Protein AF-F2NYH1-F1 (afdb_monomer_lite)

pLDDT: mean 78.0, std 21.47, range [21.23, 98.44]

Sequence (617 aa):
MSSENKTLTPIWIVYADGARLPWKYEGALKKIRVSDRLSSIGTASLVFGMSVPDFDNDDVFSEGSEVSVHLGYKDDVEEVFSGEVTGFVPRFGEYGAPQMEVQIETKLHRLDKGIRAKAFESKTTAQIIKEIITNHNLKAEVEEFGPKHNYTEQRNITDYDYITQLACKYGKTVWCQGSTVHVKTEITPSDDDVILERGKSIISARTRTSIAKQLSAAACTGWSIMDCRGFAATATMKDIPLRIGGEYSWEDNSKGYDPKKIEQITTEEIIDEEDAAAVAKAYIQNRSFKFQSCDIKTQGNYHIKPGNRLTVKYLGRHSDGEYLVYSVEHDFSVQDGYFTTCHLKRNFCGVSNNRSISAIDRERIDRQSANAQGENAASTSASGIHEETHNNSENTSIEKNSQTSSEENSQADNNNPIVADNNEEILYDFGKVNEMYRNWNQQDAAWKALLLSNDENDTMSLHGCKIVAAAKLVCSVSNNSEFSPKRFVDKNDRIIDKNGNLSQTEIMTAIKKANPNIVVKADYFEKQLNESTLKRLKKDSEYEHYILGRANVGGGLGQHWVVIEDYKVLPNGTIEYKIVPSSKNDSGRVFTSDPKFATDKKKACINKIEVYSIKRN

Radius of gyration: 31.2 Å; chains: 1; bounding box: 91×82×94 Å

Organism: Treponema succinifaciens (strain ATCC 33096 / DSM 2489 / 6091) (NCBI:txid869209)

Structure (mmCIF, N/CA/C/O backbone):
data_AF-F2NYH1-F1
#
_entry.id   AF-F2NYH1-F1
#
loop_
_atom_site.group_PDB
_atom_site.id
_atom_site.type_symbol
_atom_site.label_atom_id
_atom_site.label_alt_id
_atom_site.label_comp_id
_atom_site.label_asym_id
_atom_site.label_entity_id
_atom_site.label_seq_id
_atom_site.pdbx_PDB_ins_code
_atom_site.Cartn_x
_atom_site.Cartn_y
_atom_site.Cartn_z
_atom_site.occupancy
_atom_site.B_iso_or_equiv
_atom_site.auth_seq_id
_atom_site.auth_comp_id
_atom_site.auth_asym_id
_atom_site.auth_atom_id
_atom_site.pdbx_PDB_model_num
ATOM 1 N N . MET A 1 1 ? 1.063 12.122 17.260 1.00 44.44 1 MET A N 1
ATOM 2 C CA . MET A 1 1 ? -0.008 11.827 18.242 1.00 44.44 1 MET A CA 1
ATOM 3 C C . MET A 1 1 ? 0.228 12.641 19.512 1.00 44.44 1 MET A C 1
ATOM 5 O O . MET A 1 1 ? 1.342 12.604 20.032 1.00 44.44 1 MET A O 1
ATOM 9 N N . SER A 1 2 ? -0.767 13.410 19.969 1.00 33.31 2 SER A N 1
ATOM 10 C CA . SER A 1 2 ? -0.706 14.158 21.235 1.00 33.31 2 SER A CA 1
ATOM 11 C C . SER A 1 2 ? -0.732 13.194 22.431 1.00 33.31 2 SER A C 1
ATOM 13 O O . SER A 1 2 ? -1.141 12.039 22.313 1.00 33.31 2 SER A O 1
ATOM 15 N N . SER A 1 3 ? -0.294 13.657 23.602 1.00 38.91 3 SER A N 1
ATOM 16 C CA . SER A 1 3 ? -0.308 12.893 24.859 1.00 38.91 3 SER A CA 1
ATOM 17 C C . SER A 1 3 ? -1.704 12.443 25.318 1.00 38.91 3 SER A C 1
ATOM 19 O O . SER A 1 3 ? -1.794 11.659 26.259 1.00 38.91 3 SER A O 1
ATOM 21 N N . GLU A 1 4 ? -2.776 12.905 24.668 1.00 41.88 4 GLU A N 1
ATOM 22 C CA . GLU A 1 4 ? -4.170 12.598 25.012 1.00 41.88 4 GLU A CA 1
ATOM 23 C C . GLU A 1 4 ? -4.614 11.186 24.605 1.00 41.88 4 GLU A C 1
ATOM 25 O O . GLU A 1 4 ? -5.552 10.658 25.194 1.00 41.88 4 GLU A O 1
ATOM 30 N N . ASN A 1 5 ? -3.933 10.527 23.659 1.00 44.81 5 ASN A N 1
ATOM 31 C CA . ASN A 1 5 ? -4.336 9.187 23.205 1.00 44.81 5 ASN A CA 1
ATOM 32 C C . ASN A 1 5 ? -3.889 8.056 24.141 1.00 44.81 5 ASN A C 1
ATOM 34 O O . ASN A 1 5 ? -4.280 6.907 23.944 1.00 44.81 5 ASN A O 1
ATOM 38 N N . LYS A 1 6 ? -3.097 8.347 25.181 1.00 43.19 6 LYS A N 1
ATOM 39 C CA . LYS A 1 6 ? -2.596 7.324 26.117 1.00 43.19 6 LYS A CA 1
ATOM 40 C C . LYS A 1 6 ? -3.697 6.657 26.957 1.00 43.19 6 LYS A C 1
ATOM 42 O O . LYS A 1 6 ? -3.428 5.631 27.569 1.00 43.19 6 LYS A O 1
ATOM 47 N N . THR A 1 7 ? -4.912 7.207 26.978 1.00 52.78 7 THR A N 1
ATOM 48 C CA . THR A 1 7 ? -6.045 6.716 27.786 1.00 52.78 7 THR A CA 1
ATOM 49 C C . THR A 1 7 ? -7.319 6.451 26.979 1.00 52.78 7 THR A C 1
ATOM 51 O O . THR A 1 7 ? -8.371 6.213 27.569 1.00 52.78 7 THR A O 1
ATOM 54 N N . LEU A 1 8 ? -7.263 6.499 25.644 1.00 65.88 8 LEU A N 1
ATOM 55 C CA . LEU A 1 8 ? -8.450 6.309 24.812 1.00 65.88 8 LEU A CA 1
ATOM 56 C C . LEU A 1 8 ? -8.669 4.842 24.472 1.00 65.88 8 LEU A C 1
ATOM 58 O O . LEU A 1 8 ? -7.767 4.164 23.979 1.00 65.88 8 LEU A O 1
ATOM 62 N N . THR A 1 9 ? -9.901 4.385 24.684 1.00 80.56 9 THR A N 1
ATOM 63 C CA . THR A 1 9 ? -10.355 3.078 24.219 1.00 80.56 9 THR A CA 1
ATOM 64 C C . THR A 1 9 ? -10.347 3.075 22.687 1.00 80.56 9 THR A C 1
ATOM 66 O O . THR A 1 9 ? -11.007 3.933 22.090 1.00 80.56 9 THR A O 1
ATOM 69 N N . PRO A 1 10 ? -9.595 2.171 22.036 1.00 88.75 10 PRO A N 1
ATOM 70 C CA . PRO A 1 10 ? -9.659 2.018 20.589 1.00 88.75 10 PRO A CA 1
ATOM 71 C C . PRO A 1 10 ? -11.070 1.608 20.164 1.00 88.75 10 PRO A C 1
ATOM 73 O O . PRO A 1 10 ? -11.735 0.822 20.840 1.00 88.75 10 PRO A O 1
ATOM 76 N N . ILE A 1 11 ? -11.507 2.151 19.036 1.00 90.50 11 ILE A N 1
ATOM 77 C CA . ILE A 1 11 ? -12.778 1.827 18.397 1.00 90.50 11 ILE A CA 1
ATOM 78 C C . ILE A 1 11 ? -12.471 1.085 17.108 1.00 90.50 11 ILE A C 1
ATOM 80 O O . ILE A 1 11 ? -11.491 1.367 16.418 1.00 90.50 11 ILE A O 1
ATOM 84 N N . TRP A 1 12 ? -13.315 0.116 16.804 1.00 93.56 12 TRP A N 1
ATOM 85 C CA . TRP A 1 12 ? -13.252 -0.649 15.578 1.00 93.56 12 TRP A CA 1
ATOM 86 C C . TRP A 1 12 ? -14.657 -0.775 15.006 1.00 93.56 12 TRP A C 1
ATOM 88 O O . TRP A 1 12 ? -15.645 -0.798 15.743 1.00 93.56 12 TRP A O 1
ATOM 98 N N . ILE A 1 13 ? -14.738 -0.825 13.684 1.00 94.38 13 ILE A N 1
ATOM 99 C CA . ILE A 1 13 ? -15.974 -1.067 12.947 1.00 94.38 13 ILE A CA 1
ATOM 100 C C . ILE A 1 13 ? -15.627 -2.041 11.831 1.00 94.38 13 ILE A C 1
ATOM 102 O O . ILE A 1 13 ? -14.638 -1.860 11.124 1.00 94.38 13 ILE A O 1
ATOM 106 N N . VAL A 1 14 ? -16.431 -3.086 11.682 1.00 95.62 14 VAL A N 1
ATOM 107 C CA . VAL A 1 14 ? -16.292 -4.035 10.580 1.00 95.62 14 VAL A CA 1
ATOM 108 C C . VAL A 1 14 ? -17.571 -3.996 9.762 1.00 95.62 14 VAL A C 1
ATOM 110 O O . VAL A 1 14 ? -18.674 -4.031 10.318 1.00 95.62 14 VAL A O 1
ATOM 113 N N . TYR A 1 15 ? -17.409 -3.921 8.446 1.00 95.50 15 TYR A N 1
ATOM 114 C CA . TYR A 1 15 ? -18.495 -4.084 7.491 1.00 95.50 15 TYR A CA 1
ATOM 115 C C . TYR A 1 15 ? -18.283 -5.378 6.715 1.00 95.50 15 TYR A C 1
ATOM 117 O O . TYR A 1 15 ? -17.172 -5.614 6.246 1.00 95.50 15 TYR A O 1
ATOM 125 N N . ALA A 1 16 ? -19.339 -6.170 6.564 1.00 94.56 16 ALA A N 1
ATOM 126 C CA . ALA A 1 16 ? -19.416 -7.325 5.678 1.00 94.56 16 ALA A CA 1
ATOM 127 C C . ALA A 1 16 ? -20.485 -7.040 4.613 1.00 94.56 16 ALA A C 1
ATOM 129 O O . ALA A 1 16 ? -21.595 -6.622 4.942 1.00 94.56 16 ALA A O 1
ATOM 130 N N . ASP A 1 17 ? -20.121 -7.159 3.338 1.00 91.25 17 ASP A N 1
ATOM 131 C CA . ASP A 1 17 ? -20.957 -6.855 2.171 1.00 91.25 17 ASP A CA 1
ATOM 132 C C . ASP A 1 17 ? -21.624 -5.464 2.247 1.00 91.25 17 ASP A C 1
ATOM 134 O O . ASP A 1 17 ? -22.769 -5.245 1.854 1.00 91.25 17 ASP A O 1
ATOM 138 N N . GLY A 1 18 ? -20.880 -4.493 2.792 1.00 89.19 18 GLY A N 1
ATOM 139 C CA . GLY A 1 18 ? -21.318 -3.107 2.988 1.00 89.19 18 GLY A CA 1
ATOM 140 C C . GLY A 1 18 ? -22.229 -2.877 4.201 1.00 89.19 18 GLY A C 1
ATOM 141 O O . GLY A 1 18 ? -22.499 -1.725 4.543 1.00 89.19 18 GLY A O 1
ATOM 142 N N . ALA A 1 19 ? -22.666 -3.932 4.891 1.00 89.81 19 ALA A N 1
ATOM 143 C CA . ALA A 1 19 ? -23.446 -3.845 6.119 1.00 89.81 19 ALA A CA 1
ATOM 144 C C . ALA A 1 19 ? -22.538 -3.925 7.351 1.00 89.81 19 ALA A C 1
ATOM 146 O O . ALA A 1 19 ? -21.621 -4.739 7.425 1.00 89.81 19 ALA A O 1
ATOM 147 N N . ARG A 1 20 ? -22.791 -3.075 8.349 1.00 92.81 20 ARG A N 1
ATOM 148 C CA . ARG A 1 20 ? -22.074 -3.137 9.629 1.00 92.81 20 ARG A CA 1
ATOM 149 C C . ARG A 1 20 ? -22.407 -4.446 10.348 1.00 92.81 20 ARG A C 1
ATOM 151 O O . ARG A 1 20 ? -23.565 -4.866 10.327 1.00 92.81 20 ARG A O 1
ATOM 158 N N . LEU A 1 21 ? -21.420 -5.051 11.013 1.00 90.88 21 LEU A N 1
ATOM 159 C CA . LEU A 1 21 ? -21.649 -6.281 11.770 1.00 90.88 21 LEU A CA 1
ATOM 160 C C . LEU A 1 21 ? -22.799 -6.127 12.783 1.00 90.88 21 LEU A C 1
ATOM 162 O O . LEU A 1 21 ? -22.863 -5.120 13.494 1.00 90.88 21 LEU A O 1
ATOM 166 N N . PRO A 1 22 ? -23.692 -7.127 12.898 1.00 89.75 22 PRO A N 1
ATOM 167 C CA . PRO A 1 22 ? -24.725 -7.119 13.922 1.00 89.75 22 PRO A CA 1
ATOM 168 C C . PRO A 1 22 ? -24.128 -7.137 15.332 1.00 89.75 22 PRO A C 1
ATOM 170 O O . PRO A 1 22 ? -23.085 -7.747 15.575 1.00 89.75 22 PRO A O 1
ATOM 173 N N . TRP A 1 23 ? -24.852 -6.555 16.292 1.00 89.62 23 TRP A N 1
ATOM 174 C CA . TRP A 1 23 ? -24.419 -6.414 17.691 1.00 89.62 23 TRP A CA 1
ATOM 175 C C . TRP A 1 23 ? -23.948 -7.730 18.342 1.00 89.62 23 TRP A C 1
ATOM 177 O O . TRP A 1 23 ? -23.058 -7.711 19.190 1.00 89.62 23 TRP A O 1
ATOM 187 N N . LYS A 1 24 ? -24.520 -8.876 17.937 1.00 90.31 24 LYS A N 1
ATOM 188 C CA . LYS A 1 24 ? -24.133 -10.223 18.394 1.00 90.31 24 LYS A CA 1
ATOM 189 C C . LYS A 1 24 ? -22.678 -10.543 18.031 1.00 90.31 24 LYS A C 1
ATOM 191 O O . LYS A 1 24 ? -21.912 -10.964 18.895 1.00 90.31 24 LYS A O 1
ATOM 196 N N . TYR A 1 25 ? -22.292 -10.302 16.779 1.00 92.00 25 TYR A N 1
ATOM 197 C CA . TYR A 1 25 ? -20.923 -10.495 16.298 1.00 92.00 25 TYR A CA 1
ATOM 198 C C . TYR A 1 25 ? -20.001 -9.416 16.853 1.00 92.00 25 TYR A C 1
ATOM 200 O O . TYR A 1 25 ? -18.871 -9.716 17.235 1.00 92.00 25 TYR A O 1
ATOM 208 N N . GLU A 1 26 ? -20.495 -8.179 16.979 1.00 90.19 26 GLU A N 1
ATOM 209 C CA . GLU A 1 26 ? -19.692 -7.107 17.554 1.00 90.19 26 GLU A CA 1
ATOM 210 C C . GLU A 1 26 ? -19.305 -7.399 19.016 1.00 90.19 26 GLU A C 1
ATOM 212 O O . GLU A 1 26 ? -18.137 -7.318 19.391 1.00 90.19 26 GLU A O 1
ATOM 217 N N . GLY A 1 27 ? -20.266 -7.813 19.846 1.00 89.94 27 GLY A N 1
ATOM 218 C CA . GLY A 1 27 ? -20.009 -8.179 21.242 1.00 89.94 27 GLY A CA 1
ATOM 219 C C . GLY A 1 27 ? -19.136 -9.430 21.399 1.00 89.94 27 GLY A C 1
ATOM 220 O O . GLY A 1 27 ? -18.482 -9.616 22.431 1.00 89.94 27 GLY A O 1
ATOM 221 N N . ALA A 1 28 ? -19.102 -10.287 20.379 1.00 93.44 28 ALA A N 1
ATOM 222 C CA . ALA A 1 28 ? -18.300 -11.498 20.371 1.00 93.44 28 ALA A CA 1
ATOM 223 C C . ALA A 1 28 ? -16.867 -11.299 19.862 1.00 93.44 28 ALA A C 1
ATOM 225 O O . ALA A 1 28 ? -16.009 -12.132 20.174 1.00 93.44 28 ALA A O 1
ATOM 226 N N . LEU A 1 29 ? -16.583 -10.237 19.102 1.00 95.06 29 LEU A N 1
ATOM 227 C CA . LEU A 1 29 ? -15.263 -10.004 18.524 1.00 95.06 29 LEU A CA 1
ATOM 228 C C . LEU A 1 29 ? -14.212 -9.833 19.632 1.00 95.06 29 LEU A C 1
ATOM 230 O O . LEU A 1 29 ? -14.324 -8.992 20.522 1.00 95.06 29 LEU A O 1
ATOM 234 N N . LYS A 1 30 ? -13.175 -10.669 19.591 1.00 95.12 30 LYS A N 1
ATOM 235 C CA . LYS A 1 30 ? -12.069 -10.676 20.559 1.00 95.12 30 LYS A CA 1
ATOM 236 C C . LYS A 1 30 ? -10.805 -10.064 19.995 1.00 95.12 30 LYS A C 1
ATOM 238 O O . LYS A 1 30 ? -10.044 -9.454 20.749 1.00 95.12 30 LYS A O 1
ATOM 243 N N . LYS A 1 31 ? -10.562 -10.273 18.701 1.00 96.56 31 LYS A N 1
ATOM 244 C CA . LYS A 1 31 ? -9.303 -9.896 18.076 1.00 96.56 31 LYS A CA 1
ATOM 245 C C . LYS A 1 31 ? -9.470 -9.526 16.610 1.00 96.56 31 LYS A C 1
ATOM 247 O O . LYS A 1 31 ? -10.188 -10.206 15.885 1.00 96.56 31 LYS A O 1
ATOM 252 N N . ILE A 1 32 ? -8.744 -8.497 16.195 1.00 98.31 32 ILE A N 1
ATOM 253 C CA . ILE A 1 32 ? -8.524 -8.119 14.802 1.00 98.31 32 ILE A CA 1
ATOM 254 C C . ILE A 1 32 ? -7.018 -8.165 14.564 1.00 98.31 32 ILE A C 1
ATOM 256 O O . ILE A 1 32 ? -6.243 -7.569 15.316 1.00 98.31 32 ILE A O 1
ATOM 260 N N . ARG A 1 33 ? -6.600 -8.859 13.513 1.00 98.25 33 ARG A N 1
ATOM 261 C CA . ARG A 1 33 ? -5.241 -8.780 12.982 1.00 98.25 33 ARG A CA 1
ATOM 262 C C . ARG A 1 33 ? -5.310 -8.373 11.532 1.00 98.25 33 ARG A C 1
ATOM 264 O O . ARG A 1 33 ? -6.063 -8.965 10.778 1.00 98.25 33 ARG A O 1
ATOM 271 N N . VAL A 1 34 ? -4.508 -7.400 11.148 1.00 98.25 34 VAL A N 1
ATOM 272 C CA . VAL A 1 34 ? -4.276 -7.023 9.756 1.00 98.25 34 VAL A CA 1
ATOM 273 C C . VAL A 1 34 ? -2.779 -7.101 9.532 1.00 98.25 34 VAL A C 1
ATOM 275 O O . VAL A 1 34 ? -2.025 -6.578 10.347 1.00 98.25 34 VAL A O 1
ATOM 278 N N . SER A 1 35 ? -2.353 -7.731 8.446 1.00 97.69 35 SER A N 1
ATOM 279 C CA . SER A 1 35 ? -0.980 -7.718 7.955 1.00 97.69 35 SER A CA 1
ATOM 280 C C . SER A 1 35 ? -1.016 -7.351 6.481 1.00 97.69 35 SER A C 1
ATOM 282 O O . SER A 1 35 ? -1.489 -8.123 5.646 1.00 97.69 35 SER A O 1
ATOM 284 N N . ASP A 1 36 ? -0.542 -6.150 6.170 1.00 95.00 36 ASP A N 1
ATOM 285 C CA . ASP A 1 36 ? -0.507 -5.639 4.808 1.00 95.00 36 ASP A CA 1
ATOM 286 C C . ASP A 1 36 ? 0.921 -5.257 4.412 1.00 95.00 36 ASP A C 1
ATOM 288 O O . ASP A 1 36 ? 1.745 -4.816 5.228 1.00 95.00 36 ASP A O 1
ATOM 292 N N . ARG A 1 37 ? 1.256 -5.491 3.146 1.00 93.88 37 ARG A N 1
ATOM 293 C CA . ARG A 1 37 ? 2.618 -5.381 2.634 1.00 93.88 37 ARG A CA 1
ATOM 294 C C . ARG A 1 37 ? 2.623 -5.112 1.138 1.00 93.88 37 ARG A C 1
ATOM 296 O O . ARG A 1 37 ? 1.921 -5.743 0.360 1.00 93.88 37 ARG A O 1
ATOM 303 N N . LEU A 1 38 ? 3.535 -4.234 0.734 1.00 91.56 38 LEU A N 1
ATOM 304 C CA . LEU A 1 38 ? 3.800 -3.947 -0.671 1.00 91.56 38 LEU A CA 1
ATOM 305 C C . LEU A 1 38 ? 4.294 -5.186 -1.423 1.00 91.56 38 LEU A C 1
ATOM 307 O O . LEU A 1 38 ? 5.214 -5.866 -0.959 1.00 91.56 38 LEU A O 1
ATOM 311 N N . SER A 1 39 ? 3.725 -5.427 -2.606 1.00 92.12 39 SER A N 1
ATOM 312 C CA . SER A 1 39 ? 3.974 -6.611 -3.438 1.00 92.12 39 SER A CA 1
ATOM 313 C C . SER A 1 39 ? 3.738 -7.928 -2.686 1.00 92.12 39 SER A C 1
ATOM 315 O O . SER A 1 39 ? 4.517 -8.872 -2.815 1.00 92.12 39 SER A O 1
ATOM 317 N N . SER A 1 40 ? 2.694 -7.957 -1.856 1.00 93.94 40 SER A N 1
ATOM 318 C CA . SER A 1 40 ? 2.185 -9.134 -1.154 1.00 93.94 40 SER A CA 1
ATOM 319 C C . SER A 1 40 ? 0.662 -9.138 -1.215 1.00 93.94 40 SER A C 1
ATOM 321 O O . SER A 1 40 ? 0.034 -8.081 -1.294 1.00 93.94 40 SER A O 1
ATOM 323 N N . ILE A 1 41 ? 0.060 -10.317 -1.103 1.00 96.50 41 ILE A N 1
ATOM 324 C CA . ILE A 1 41 ? -1.353 -10.428 -0.741 1.00 96.50 41 ILE A CA 1
ATOM 325 C C . ILE A 1 41 ? -1.463 -10.010 0.728 1.00 96.50 41 ILE A C 1
ATOM 327 O O . ILE A 1 41 ? -0.738 -10.530 1.580 1.00 96.50 41 ILE A O 1
ATOM 331 N N . GLY A 1 42 ? -2.302 -9.012 1.001 1.00 96.62 42 GLY A N 1
ATOM 332 C CA . GLY A 1 42 ? -2.578 -8.557 2.359 1.00 96.62 42 GLY A CA 1
ATOM 333 C C . GLY A 1 42 ? -3.581 -9.496 3.016 1.00 96.62 42 GLY A C 1
ATOM 334 O O . GLY A 1 42 ? -4.480 -10.008 2.349 1.00 96.62 42 GLY A O 1
ATOM 335 N N . THR A 1 43 ? -3.440 -9.710 4.317 1.00 98.00 43 THR A N 1
ATOM 336 C CA . THR A 1 43 ? -4.280 -10.632 5.086 1.00 98.00 43 THR A CA 1
ATOM 337 C C . THR A 1 43 ? -4.888 -9.920 6.283 1.00 98.00 43 THR A C 1
ATOM 339 O O . THR A 1 43 ? -4.271 -9.043 6.891 1.00 98.00 43 THR A O 1
ATOM 342 N N . ALA A 1 44 ? -6.094 -10.317 6.655 1.00 98.31 44 ALA A N 1
ATOM 343 C CA . ALA A 1 44 ? -6.701 -9.952 7.915 1.00 98.31 44 ALA A CA 1
ATOM 344 C C . ALA A 1 44 ? -7.382 -11.165 8.546 1.00 98.31 44 ALA A C 1
ATOM 346 O O . ALA A 1 44 ? -7.827 -12.083 7.858 1.00 98.31 44 ALA A O 1
ATOM 347 N N . SER A 1 45 ? -7.464 -11.169 9.872 1.00 98.12 45 SER A N 1
ATOM 348 C CA . SER A 1 45 ? -8.255 -12.144 10.597 1.00 98.12 45 SER A CA 1
ATOM 349 C C . SER A 1 45 ? -9.076 -11.518 11.712 1.00 98.12 45 SER A C 1
ATOM 351 O O . SER A 1 45 ? -8.619 -10.636 12.449 1.00 98.12 45 SER A O 1
ATOM 353 N N . LEU A 1 46 ? -10.322 -11.977 11.808 1.00 98.00 46 LEU A N 1
ATOM 354 C CA . LEU A 1 46 ? -11.291 -11.575 12.820 1.00 98.00 46 LEU A CA 1
ATOM 355 C C . LEU A 1 46 ? -11.582 -12.787 13.696 1.00 98.00 46 LEU A C 1
ATOM 357 O O . LEU A 1 46 ? -12.080 -13.794 13.201 1.00 98.00 46 LEU A O 1
ATOM 361 N N . VAL A 1 47 ? -11.267 -12.709 14.987 1.00 96.56 47 VAL A N 1
ATOM 362 C CA . VAL A 1 47 ? -11.497 -13.808 15.934 1.00 96.56 47 VAL A CA 1
ATOM 363 C C . VAL A 1 47 ? -12.680 -13.471 16.827 1.00 96.56 47 VAL A C 1
ATOM 365 O O . VAL A 1 47 ? -12.631 -12.504 17.591 1.00 96.56 47 VAL A O 1
ATOM 368 N N . PHE A 1 48 ? -13.711 -14.304 16.778 1.00 95.38 48 PHE A N 1
ATOM 369 C CA . PHE A 1 48 ? -14.939 -14.204 17.554 1.00 95.38 48 PHE A CA 1
ATOM 370 C C . PHE A 1 48 ? -14.959 -15.264 18.654 1.00 95.38 48 PHE A C 1
ATOM 372 O O . PHE A 1 48 ? -14.631 -16.426 18.427 1.00 95.38 48 PHE A O 1
ATOM 379 N N . GLY A 1 49 ? -15.372 -14.878 19.859 1.00 94.00 49 GLY A N 1
ATOM 380 C CA . GLY A 1 49 ? -15.617 -15.794 20.974 1.00 94.00 49 GLY A CA 1
ATOM 381 C C . GLY A 1 49 ? -16.973 -16.482 20.851 1.00 94.00 49 GLY A C 1
ATOM 382 O O . GLY A 1 49 ? -17.820 -16.292 21.720 1.00 94.00 49 GLY A O 1
ATOM 383 N N . MET A 1 50 ? -17.190 -17.204 19.753 1.00 90.88 50 MET A N 1
ATOM 384 C CA . MET A 1 50 ? -18.428 -17.915 19.432 1.00 90.88 50 MET A CA 1
ATOM 385 C C . MET A 1 50 ? -18.118 -19.363 19.072 1.00 90.88 50 MET A C 1
ATOM 387 O O . MET A 1 50 ? -17.058 -19.663 18.520 1.00 90.88 50 MET A O 1
ATOM 391 N N . SER A 1 51 ? -19.066 -20.253 19.361 1.00 84.94 51 SER A N 1
ATOM 392 C CA . SER A 1 51 ? -19.039 -21.608 18.821 1.00 84.94 51 SER A CA 1
ATOM 393 C C . SER A 1 51 ? -19.384 -21.598 17.325 1.00 84.94 51 SER A C 1
ATOM 395 O O . SER A 1 51 ? -20.047 -20.674 16.855 1.00 84.94 51 SER A O 1
ATOM 397 N N . VAL A 1 52 ? -18.952 -22.622 16.580 1.00 82.56 52 VAL A N 1
ATOM 398 C CA . VAL A 1 52 ? -19.278 -22.757 15.145 1.00 82.56 52 VAL A CA 1
ATOM 399 C C . VAL A 1 52 ? -20.797 -22.743 14.907 1.00 82.56 52 VAL A C 1
ATOM 401 O O . VAL A 1 52 ? -21.246 -21.912 14.124 1.00 82.56 52 VAL A O 1
ATOM 404 N N . PRO A 1 53 ? -21.619 -23.526 15.644 1.00 84.62 53 PRO A N 1
ATOM 405 C CA . PRO A 1 53 ? -23.071 -23.475 15.466 1.00 84.62 53 PRO A CA 1
ATOM 406 C C . PRO A 1 53 ? -23.680 -22.095 15.729 1.00 84.62 53 PRO A C 1
ATOM 408 O O . PRO A 1 53 ? -24.622 -21.709 15.053 1.00 84.62 53 PRO A O 1
ATOM 411 N N . ASP A 1 54 ? -23.162 -21.334 16.699 1.00 85.81 54 ASP A N 1
ATOM 412 C CA . ASP A 1 54 ? -23.687 -19.994 16.989 1.00 85.81 54 ASP A CA 1
ATOM 413 C C . ASP A 1 54 ? -23.295 -18.964 15.924 1.00 85.81 54 ASP A C 1
ATOM 415 O O . ASP A 1 54 ? -24.011 -17.971 15.740 1.00 85.81 54 ASP A O 1
ATOM 419 N N . PHE A 1 55 ? -22.143 -19.178 15.282 1.00 87.19 55 PHE A N 1
ATOM 420 C CA . PHE A 1 55 ? -21.573 -18.310 14.258 1.00 87.19 55 PHE A CA 1
ATOM 421 C C . PHE A 1 55 ? -22.268 -18.479 12.903 1.00 87.19 55 PHE A C 1
ATOM 423 O O . PHE A 1 55 ? -22.553 -17.473 12.257 1.00 87.19 55 PHE A O 1
ATOM 430 N N . ASP A 1 56 ? -22.606 -19.712 12.524 1.00 81.75 56 ASP A N 1
ATOM 431 C CA . ASP A 1 56 ? -23.154 -20.051 11.200 1.00 81.75 56 ASP A CA 1
ATOM 432 C C . ASP A 1 56 ? -24.665 -19.767 11.052 1.00 81.75 56 ASP A C 1
ATOM 434 O O . ASP A 1 56 ? -25.238 -19.984 9.992 1.00 81.75 56 ASP A O 1
ATOM 438 N N . ASN A 1 57 ? -25.344 -19.285 12.098 1.00 78.25 57 ASN A N 1
ATOM 439 C CA . ASN A 1 57 ? -26.811 -19.171 12.099 1.00 78.25 57 ASN A CA 1
ATOM 440 C C . ASN A 1 57 ? -27.391 -18.019 11.257 1.00 78.25 57 ASN A C 1
ATOM 442 O O . ASN A 1 57 ? -28.578 -18.066 10.937 1.00 78.25 57 ASN A O 1
ATOM 446 N N . ASP A 1 58 ? -26.608 -16.977 10.955 1.00 78.69 58 ASP A N 1
ATOM 447 C CA . ASP A 1 58 ? -27.142 -15.693 10.470 1.00 78.69 58 ASP A CA 1
ATOM 448 C C . ASP A 1 58 ? -26.551 -15.236 9.110 1.00 78.69 58 ASP A C 1
ATOM 450 O O . ASP A 1 58 ? -26.772 -14.092 8.717 1.00 78.69 58 ASP A O 1
ATOM 454 N N . ASP A 1 59 ? -25.781 -16.090 8.412 1.00 82.62 59 ASP A N 1
ATOM 455 C CA . ASP A 1 59 ? -25.148 -15.846 7.092 1.00 82.62 59 ASP A CA 1
ATOM 456 C C . ASP A 1 59 ? -24.381 -14.508 6.954 1.00 82.62 59 ASP A C 1
ATOM 458 O O . ASP A 1 59 ? -24.186 -13.986 5.857 1.00 82.62 59 ASP A O 1
ATOM 462 N N . VAL A 1 60 ? -23.907 -13.932 8.067 1.00 89.31 60 VAL A N 1
ATOM 463 C CA . VAL A 1 60 ? -23.204 -12.629 8.085 1.00 89.31 60 VAL A CA 1
ATOM 464 C C . VAL A 1 60 ? -21.899 -12.661 7.292 1.00 89.31 60 VAL A C 1
ATOM 466 O O . VAL A 1 60 ? -21.491 -11.651 6.722 1.00 89.31 60 VAL A O 1
ATOM 469 N N . PHE A 1 61 ? -21.236 -13.814 7.276 1.00 92.62 61 PHE A N 1
ATOM 470 C CA . PHE A 1 61 ? -20.049 -14.051 6.476 1.00 92.62 61 PHE A CA 1
ATOM 471 C C . PHE A 1 61 ? -20.286 -15.265 5.596 1.00 92.62 61 PHE A C 1
ATOM 473 O O . PHE A 1 61 ? -20.638 -16.333 6.087 1.00 92.62 61 PHE A O 1
ATOM 480 N N . SER A 1 62 ? -20.014 -15.110 4.309 1.00 93.38 62 SER A N 1
ATOM 481 C CA . SER A 1 62 ? -19.880 -16.206 3.358 1.00 93.38 62 SER A CA 1
ATOM 482 C C . SER A 1 62 ? -18.487 -16.170 2.740 1.00 93.38 62 SER A C 1
ATOM 484 O O . SER A 1 62 ? -17.824 -15.132 2.726 1.00 93.38 62 SER A O 1
ATOM 486 N N . GLU A 1 63 ? -18.021 -17.296 2.208 1.00 93.56 63 GLU A N 1
ATOM 487 C CA . GLU A 1 63 ? -16.803 -17.314 1.393 1.00 93.56 63 GLU A CA 1
ATOM 488 C C . GLU A 1 63 ? -16.973 -16.353 0.208 1.00 93.56 63 GLU A C 1
ATOM 490 O O . GLU A 1 63 ? -17.946 -16.426 -0.543 1.00 93.56 63 GLU A O 1
ATOM 495 N N . GLY A 1 64 ? -16.035 -15.420 0.054 1.00 94.12 64 GLY A N 1
ATOM 496 C CA . GLY A 1 64 ? -16.111 -14.348 -0.936 1.00 94.12 64 GLY A CA 1
ATOM 497 C C . GLY A 1 64 ? -16.850 -13.080 -0.492 1.00 94.12 64 GLY A C 1
ATOM 498 O O . GLY A 1 64 ? -16.823 -12.118 -1.259 1.00 94.12 64 GLY A O 1
ATOM 499 N N . SER A 1 65 ? -17.448 -13.028 0.708 1.00 95.44 65 SER A N 1
ATOM 500 C CA . SER A 1 65 ? -18.015 -11.784 1.262 1.00 95.44 65 SER A CA 1
ATOM 501 C C . SER A 1 65 ? -16.958 -10.683 1.323 1.00 95.44 65 SER A C 1
ATOM 503 O O . SER A 1 65 ? -15.822 -10.926 1.742 1.00 95.44 65 SER A O 1
ATOM 505 N N . GLU A 1 66 ? -17.326 -9.462 0.937 1.00 96.38 66 GLU A N 1
ATOM 506 C CA . GLU A 1 66 ? -16.440 -8.299 0.964 1.00 96.38 66 GLU A CA 1
ATOM 507 C C . GLU A 1 66 ? -16.397 -7.705 2.371 1.00 96.38 66 GLU A C 1
ATOM 509 O O . GLU A 1 66 ? -17.413 -7.275 2.912 1.00 96.38 66 GLU A O 1
ATOM 514 N N . VAL A 1 67 ? -15.211 -7.656 2.973 1.00 97.25 67 VAL A N 1
ATOM 515 C CA . VAL A 1 67 ? -15.025 -7.171 4.341 1.00 97.25 67 VAL A CA 1
ATOM 516 C C . VAL A 1 67 ? -14.134 -5.939 4.346 1.00 97.25 67 VAL A C 1
ATOM 518 O O . VAL A 1 67 ? -13.036 -5.959 3.787 1.00 97.25 67 VAL A O 1
ATOM 521 N N . SER A 1 68 ? -14.576 -4.881 5.029 1.00 96.94 68 SER A N 1
ATOM 522 C CA . SER A 1 68 ? -13.721 -3.744 5.387 1.00 96.94 68 SER A CA 1
ATOM 523 C C . SER A 1 68 ? -13.570 -3.639 6.899 1.00 96.94 68 SER A C 1
ATOM 525 O O . SER A 1 68 ? -14.537 -3.746 7.660 1.00 96.94 68 SER A O 1
ATOM 527 N N . VAL A 1 69 ? -12.330 -3.443 7.336 1.00 97.38 69 VAL A N 1
ATOM 528 C CA . VAL A 1 69 ? -11.946 -3.308 8.739 1.00 97.38 69 VAL A CA 1
ATOM 529 C C . VAL A 1 69 ? -11.513 -1.875 8.973 1.00 97.38 69 VAL A C 1
ATOM 531 O O . VAL A 1 69 ? -10.592 -1.372 8.325 1.00 97.38 69 VAL A O 1
ATOM 534 N N . HIS A 1 70 ? -12.168 -1.228 9.928 1.00 96.38 70 HIS A N 1
ATOM 535 C CA . HIS A 1 70 ? -11.907 0.148 10.305 1.00 96.38 70 HIS A CA 1
ATOM 536 C C . HIS A 1 70 ? -11.434 0.189 11.752 1.00 96.38 70 HIS A C 1
ATOM 538 O O . HIS A 1 70 ? -12.039 -0.442 12.621 1.00 96.38 70 HIS A O 1
ATOM 544 N N . LEU A 1 71 ? -10.350 0.916 12.013 1.00 95.31 71 LEU A N 1
ATOM 545 C CA . LEU A 1 71 ? -9.758 1.084 13.342 1.00 95.31 71 LEU A CA 1
ATOM 546 C C . LEU A 1 71 ? -9.578 2.571 13.636 1.00 95.31 71 LEU A C 1
ATOM 548 O O . LEU A 1 71 ? -9.382 3.373 12.726 1.00 95.31 71 LEU A O 1
ATOM 552 N N . GLY A 1 72 ? -9.635 2.940 14.912 1.00 91.56 72 GLY A N 1
ATOM 553 C CA . GLY A 1 72 ? -9.562 4.338 15.297 1.00 91.56 72 GLY A CA 1
ATOM 554 C C . GLY A 1 72 ? -9.666 4.612 16.785 1.00 91.56 72 GLY A C 1
ATOM 555 O O . GLY A 1 72 ? -9.589 3.711 17.623 1.00 91.56 72 GLY A O 1
ATOM 556 N N . TYR A 1 73 ? -9.855 5.887 17.111 1.00 88.19 73 TYR A N 1
ATOM 557 C CA . TYR A 1 73 ? -10.099 6.369 18.468 1.00 88.19 73 TYR A CA 1
ATOM 558 C C . TYR A 1 73 ? -11.170 7.462 18.456 1.00 88.19 73 TYR A C 1
ATOM 560 O O . TYR A 1 73 ? -11.126 8.375 17.635 1.00 88.19 73 TYR A O 1
ATOM 568 N N . LYS A 1 74 ? -12.082 7.433 19.438 1.00 83.75 74 LYS A N 1
ATOM 569 C CA . LYS A 1 74 ? -13.244 8.344 19.509 1.00 83.75 74 LYS A CA 1
ATOM 570 C C . LYS A 1 74 ? -14.030 8.352 18.182 1.00 83.75 74 LYS A C 1
ATOM 572 O O . LYS A 1 74 ? -14.408 7.301 17.685 1.00 83.75 74 LYS A O 1
ATOM 577 N N . ASP A 1 75 ? -14.252 9.530 17.612 1.00 77.56 75 ASP A N 1
ATOM 578 C CA . ASP A 1 75 ? -15.013 9.720 16.378 1.00 77.56 75 ASP A CA 1
ATOM 579 C C . ASP A 1 75 ? -14.130 9.630 15.118 1.00 77.56 75 ASP A C 1
ATOM 581 O O . ASP A 1 75 ? -14.594 9.915 14.018 1.00 77.56 75 ASP A O 1
ATOM 585 N N . ASP A 1 76 ? -12.849 9.278 15.273 1.00 82.06 76 ASP A N 1
ATOM 586 C CA . ASP A 1 76 ? -11.850 9.246 14.207 1.00 82.06 76 ASP A CA 1
ATOM 587 C C . ASP A 1 76 ? -11.444 7.790 13.942 1.00 82.06 76 ASP A C 1
ATOM 589 O O . ASP A 1 76 ? -10.611 7.211 14.644 1.00 82.06 76 ASP A O 1
ATOM 593 N N . VAL A 1 77 ? -12.154 7.175 12.996 1.00 86.75 77 VAL A N 1
ATOM 594 C CA . VAL A 1 77 ? -12.079 5.757 12.632 1.00 86.75 77 VAL A CA 1
ATOM 595 C C . VAL A 1 77 ? -12.011 5.665 11.114 1.00 86.75 77 VAL A C 1
ATOM 597 O O . VAL A 1 77 ? -12.890 6.182 10.426 1.00 86.75 77 VAL A O 1
ATOM 600 N N . GLU A 1 78 ? -10.987 4.992 10.594 1.00 90.88 78 GLU A N 1
ATOM 601 C CA . GLU A 1 78 ? -10.765 4.859 9.153 1.00 90.88 78 GLU A CA 1
ATOM 602 C C . GLU A 1 78 ? -10.528 3.410 8.740 1.00 90.88 78 GLU A C 1
ATOM 604 O O . GLU A 1 78 ? -10.084 2.578 9.536 1.00 90.88 78 GLU A O 1
ATOM 609 N N . GLU A 1 79 ? -10.758 3.133 7.455 1.00 93.25 79 GLU A N 1
ATOM 610 C CA . GLU A 1 79 ? -10.439 1.849 6.843 1.00 93.25 79 GLU A CA 1
ATOM 611 C C . GLU A 1 79 ? -8.925 1.601 6.876 1.00 93.25 79 GLU A C 1
ATOM 613 O O . GLU A 1 79 ? -8.133 2.340 6.272 1.00 93.25 79 GLU A O 1
ATOM 618 N N . VAL A 1 80 ? -8.535 0.521 7.552 1.00 94.56 80 VAL A N 1
ATOM 619 C CA . VAL A 1 80 ? -7.156 0.015 7.582 1.00 94.56 80 VAL A CA 1
ATOM 620 C C . VAL A 1 80 ? -6.957 -1.185 6.661 1.00 94.56 80 VAL A C 1
ATOM 622 O O . VAL A 1 80 ? -5.817 -1.515 6.347 1.00 94.56 80 VAL A O 1
ATOM 625 N N . PHE A 1 81 ? -8.040 -1.851 6.253 1.00 96.19 81 PHE A N 1
ATOM 626 C CA . PHE A 1 81 ? -7.993 -3.029 5.397 1.00 96.19 81 PHE A CA 1
ATOM 627 C C . PHE A 1 81 ? -9.322 -3.253 4.674 1.00 96.19 81 PHE A C 1
ATOM 629 O O . PHE A 1 81 ? -10.386 -3.104 5.276 1.00 96.19 81 PHE A O 1
ATOM 636 N N . SER A 1 82 ? -9.252 -3.699 3.421 1.00 95.81 82 SER A N 1
ATOM 637 C CA . SER A 1 82 ? -10.394 -4.206 2.659 1.00 95.81 82 SER A CA 1
ATOM 638 C C . SER A 1 82 ? -10.008 -5.456 1.865 1.00 95.81 82 SER A C 1
ATOM 640 O O . SER A 1 82 ? -8.931 -5.536 1.269 1.00 95.81 82 SER A O 1
ATOM 642 N N . GLY A 1 83 ? -10.885 -6.457 1.870 1.00 97.00 83 GLY A N 1
ATOM 643 C CA . GLY A 1 83 ? -10.622 -7.756 1.261 1.00 97.00 83 GLY A CA 1
ATOM 644 C C . GLY A 1 83 ? -11.861 -8.636 1.165 1.00 97.00 83 GLY A C 1
ATOM 645 O O . GLY A 1 83 ? -12.984 -8.163 1.309 1.00 97.00 83 GLY A O 1
ATOM 646 N N . GLU A 1 84 ? -11.649 -9.918 0.901 1.00 97.62 84 GLU A N 1
ATOM 647 C CA . GLU A 1 84 ? -12.698 -10.928 0.773 1.00 97.62 84 GLU A CA 1
ATOM 648 C C . GLU A 1 84 ? -12.443 -12.075 1.737 1.00 97.62 84 GLU A C 1
ATOM 650 O O . GLU A 1 84 ? -11.289 -12.440 1.969 1.00 97.62 84 GLU A O 1
ATOM 655 N N . VAL A 1 85 ? -13.510 -12.650 2.288 1.00 98.06 85 VAL A N 1
ATOM 656 C CA . VAL A 1 85 ? -13.412 -13.846 3.130 1.00 98.06 85 VAL A CA 1
ATOM 657 C C . VAL A 1 85 ? -12.876 -15.008 2.298 1.00 98.06 85 VAL A C 1
ATOM 659 O O . VAL A 1 85 ? -13.476 -15.391 1.293 1.00 98.06 85 VAL A O 1
ATOM 662 N N . THR A 1 86 ? -11.760 -15.587 2.725 1.00 97.44 86 THR A N 1
ATOM 663 C CA . THR A 1 86 ? -11.105 -16.716 2.050 1.00 97.44 86 THR A CA 1
ATOM 664 C C . THR A 1 86 ? -11.194 -18.018 2.829 1.00 97.44 86 THR A C 1
ATOM 666 O O . THR A 1 86 ? -10.959 -19.079 2.252 1.00 97.44 86 THR A O 1
ATOM 669 N N . GLY A 1 87 ? -11.566 -17.966 4.108 1.00 96.31 87 GLY A N 1
ATOM 670 C CA . GLY A 1 87 ? -11.769 -19.173 4.891 1.00 96.31 87 GLY A CA 1
ATOM 671 C C . GLY A 1 87 ? -12.286 -18.927 6.300 1.00 96.31 87 GLY A C 1
ATOM 672 O O . GLY A 1 87 ? -12.213 -17.822 6.842 1.00 96.31 87 GLY A O 1
ATOM 673 N N . PHE A 1 88 ? -12.768 -20.008 6.901 1.00 95.81 88 PHE A N 1
ATOM 674 C CA . PHE A 1 88 ? -13.203 -20.070 8.290 1.00 95.81 88 PHE A CA 1
ATOM 675 C C . PHE A 1 88 ? -12.333 -21.065 9.051 1.00 95.81 88 PHE A C 1
ATOM 677 O O . PHE A 1 88 ? -12.118 -22.194 8.608 1.00 95.81 88 PHE A O 1
ATOM 684 N N . VAL A 1 89 ? -11.823 -20.649 10.206 1.00 95.12 89 VAL A N 1
ATOM 685 C CA . VAL A 1 89 ? -10.920 -21.443 11.040 1.00 95.12 89 VAL A CA 1
ATOM 686 C C . VAL A 1 89 ? -11.502 -21.547 12.451 1.00 95.12 89 VAL A C 1
ATOM 688 O O . VAL A 1 89 ? -11.256 -20.686 13.301 1.00 95.12 89 VAL A O 1
ATOM 691 N N . PRO A 1 90 ? -12.268 -22.612 12.740 1.00 92.75 90 PRO A N 1
ATOM 692 C CA . PRO A 1 90 ? -12.664 -22.942 14.100 1.00 92.75 90 PRO A CA 1
ATOM 693 C C . PRO A 1 90 ? -11.433 -23.187 14.978 1.00 92.75 90 PRO A C 1
ATOM 695 O O . PRO A 1 90 ? -10.557 -23.989 14.646 1.00 92.75 90 PRO A O 1
ATOM 698 N N . ARG A 1 91 ? -11.364 -22.510 16.121 1.00 89.31 91 ARG A N 1
ATOM 699 C CA . ARG A 1 91 ? -10.269 -22.615 17.087 1.00 89.31 91 ARG A CA 1
ATOM 700 C C . ARG A 1 91 ? -10.784 -23.214 18.391 1.00 89.31 91 ARG A C 1
ATOM 702 O O . ARG A 1 91 ? -11.631 -22.634 19.070 1.00 89.31 91 ARG A O 1
ATOM 709 N N . PHE A 1 92 ? -10.212 -24.357 18.759 1.00 83.94 92 PHE A N 1
ATOM 710 C CA . PHE A 1 92 ? -10.501 -25.062 20.006 1.00 83.94 92 PHE A CA 1
ATOM 711 C C . PHE A 1 92 ? -9.214 -25.190 20.819 1.00 83.94 92 PHE A C 1
ATOM 713 O O . PHE A 1 92 ? -8.224 -25.744 20.344 1.00 83.94 92 PHE A O 1
ATOM 720 N N . GLY A 1 93 ? -9.217 -24.653 22.036 1.00 79.56 93 GLY A N 1
ATOM 721 C CA . GLY A 1 93 ? -8.159 -24.893 23.015 1.00 79.56 93 GLY A CA 1
ATOM 722 C C . GLY A 1 93 ? -8.604 -25.949 24.021 1.00 79.56 93 GLY A C 1
ATOM 723 O O . GLY A 1 93 ? -9.789 -26.019 24.329 1.00 79.56 93 GLY A O 1
ATOM 724 N N . GLU A 1 94 ? -7.663 -26.714 24.579 1.00 76.62 94 GLU A N 1
ATOM 725 C CA . GLU A 1 94 ? -7.938 -27.783 25.562 1.00 76.62 94 GLU A CA 1
ATOM 726 C C . GLU A 1 94 ? -8.799 -27.305 26.751 1.00 76.62 94 GLU A C 1
ATOM 728 O O . GLU A 1 94 ? -9.662 -28.036 27.225 1.00 76.62 94 GLU A O 1
ATOM 733 N N . TYR A 1 95 ? -8.629 -26.044 27.168 1.00 79.31 95 TYR A N 1
ATOM 734 C CA . TYR A 1 95 ? -9.401 -25.395 28.240 1.00 79.31 95 TYR A CA 1
ATOM 735 C C . TYR A 1 95 ? -9.966 -24.023 27.827 1.00 79.31 95 TYR A C 1
ATOM 737 O O . TYR A 1 95 ? -10.275 -23.185 28.674 1.00 79.31 95 TYR A O 1
ATOM 745 N N . GLY A 1 96 ? -10.042 -23.749 26.521 1.00 77.81 96 GLY A N 1
ATOM 746 C CA . GLY A 1 96 ? -10.482 -22.461 25.983 1.00 77.81 96 GLY A CA 1
ATOM 747 C C . GLY A 1 96 ? -11.956 -22.469 25.586 1.00 77.81 96 GLY A C 1
ATOM 748 O O . GLY A 1 96 ? -12.470 -23.482 25.121 1.00 77.81 96 GLY A O 1
ATOM 749 N N . ALA A 1 97 ? -12.626 -21.320 25.710 1.00 85.56 97 ALA A N 1
ATOM 750 C CA . ALA A 1 97 ? -13.919 -21.133 25.056 1.00 85.56 97 ALA A CA 1
ATOM 751 C C . ALA A 1 97 ? -13.757 -21.318 23.532 1.00 85.56 97 ALA A C 1
ATOM 753 O O . ALA A 1 97 ? -12.725 -20.900 22.992 1.00 85.56 97 ALA A O 1
ATOM 754 N N . PRO A 1 98 ? -14.738 -21.924 22.841 1.00 89.75 98 PRO A N 1
ATOM 755 C CA . PRO A 1 98 ? -14.672 -22.087 21.397 1.00 89.75 98 PRO A CA 1
ATOM 756 C C . PRO A 1 98 ? -14.597 -20.717 20.720 1.00 89.75 98 PRO A C 1
ATOM 758 O O . PRO A 1 98 ? -15.220 -19.747 21.166 1.00 89.75 98 PRO A O 1
ATOM 761 N N . GLN A 1 99 ? -13.793 -20.642 19.666 1.00 93.12 99 GLN A N 1
ATOM 762 C CA . GLN A 1 99 ? -13.591 -19.432 18.886 1.00 93.12 99 GLN A CA 1
ATOM 763 C C . GLN A 1 99 ? -13.792 -19.728 17.403 1.00 93.12 99 GLN A C 1
ATOM 765 O O . GLN A 1 99 ? -13.424 -20.799 16.921 1.00 93.12 99 GLN A O 1
ATOM 770 N N . MET A 1 100 ? -14.307 -18.745 16.675 1.00 94.94 100 MET A N 1
ATOM 771 C CA . MET A 1 100 ? -14.341 -18.751 15.218 1.00 94.94 100 MET A CA 1
ATOM 772 C C . MET A 1 100 ? -13.398 -17.674 14.695 1.00 94.94 100 MET A C 1
ATOM 774 O O . MET A 1 100 ? -13.486 -16.523 15.118 1.00 94.94 100 MET A O 1
ATOM 778 N N . GLU A 1 101 ? -12.501 -18.029 13.781 1.00 96.25 101 GLU A N 1
ATOM 779 C CA . GLU A 1 101 ? -11.690 -17.068 13.040 1.00 96.25 101 GLU A CA 1
ATOM 780 C C . GLU A 1 101 ? -12.163 -16.974 11.588 1.00 96.25 101 GLU A C 1
ATOM 782 O O . GLU A 1 101 ? -12.251 -17.981 10.893 1.00 96.25 101 GLU A O 1
ATOM 787 N N . VAL A 1 102 ? -12.417 -15.753 11.125 1.00 97.56 102 VAL A N 1
ATOM 788 C CA . VAL A 1 102 ? -12.659 -15.444 9.713 1.00 97.56 102 VAL A CA 1
ATOM 789 C C . VAL A 1 102 ? -11.345 -14.969 9.106 1.00 97.56 102 VAL A C 1
ATOM 791 O O . VAL A 1 102 ? -10.769 -13.992 9.591 1.00 97.56 102 VAL A O 1
ATOM 794 N N . GLN A 1 103 ? -10.868 -15.660 8.073 1.00 98.12 103 GLN A N 1
ATOM 795 C CA . GLN A 1 103 ? -9.696 -15.279 7.288 1.00 98.12 103 GLN A CA 1
ATOM 796 C C . GLN A 1 103 ? -10.126 -14.460 6.079 1.00 98.12 103 GLN A C 1
ATOM 798 O O . GLN A 1 103 ? -11.080 -14.808 5.384 1.00 98.12 103 GLN A O 1
ATOM 803 N N . ILE A 1 104 ? -9.427 -13.355 5.856 1.00 98.44 104 ILE A N 1
ATOM 804 C CA . ILE A 1 104 ? -9.749 -12.375 4.827 1.00 98.44 104 ILE A CA 1
ATOM 805 C C . ILE A 1 104 ? -8.456 -12.039 4.091 1.00 98.44 104 ILE A C 1
ATOM 807 O O . ILE A 1 104 ? -7.425 -11.797 4.720 1.00 98.44 104 ILE A O 1
ATOM 811 N N . GLU A 1 105 ? -8.500 -11.974 2.768 1.00 98.00 105 GLU A N 1
ATOM 812 C CA . GLU A 1 105 ? -7.360 -11.571 1.944 1.00 98.00 105 GLU A CA 1
ATOM 813 C C . GLU A 1 105 ? -7.745 -10.420 1.023 1.00 98.00 105 GLU A C 1
ATOM 815 O O . GLU A 1 105 ? -8.895 -10.306 0.595 1.00 98.00 105 GLU A O 1
ATOM 820 N N . THR A 1 106 ? -6.793 -9.551 0.676 1.00 97.12 106 THR A N 1
ATOM 821 C CA . THR A 1 106 ? -7.057 -8.511 -0.327 1.00 97.12 106 THR A CA 1
ATOM 822 C C . THR A 1 106 ? -7.472 -9.154 -1.650 1.00 97.12 106 THR A C 1
ATOM 824 O O . THR A 1 106 ? -7.147 -10.309 -1.941 1.00 97.12 106 THR A O 1
ATOM 827 N N . LYS A 1 107 ? -8.162 -8.404 -2.516 1.00 96.12 107 LYS A N 1
ATOM 828 C CA . LYS A 1 107 ? -8.625 -8.923 -3.817 1.00 96.12 107 LYS A CA 1
ATOM 829 C C . LYS A 1 107 ? -7.482 -9.386 -4.748 1.00 96.12 107 LYS A C 1
ATOM 831 O O . LYS A 1 107 ? -7.759 -10.028 -5.759 1.00 96.12 107 LYS A O 1
ATOM 836 N N . LEU A 1 108 ? -6.210 -9.151 -4.386 1.00 95.94 108 LEU A N 1
ATOM 837 C CA . LEU A 1 108 ? -5.043 -9.757 -5.046 1.00 95.94 108 LEU A CA 1
ATOM 838 C C . LEU A 1 108 ? -5.055 -11.284 -5.005 1.00 95.94 108 LEU A C 1
ATOM 840 O O . LEU A 1 108 ? -4.577 -11.894 -5.956 1.00 95.94 108 LEU A O 1
ATOM 844 N N . HIS A 1 109 ? -5.627 -11.906 -3.972 1.00 96.00 109 HIS A N 1
ATOM 845 C CA . HIS A 1 109 ? -5.640 -13.366 -3.849 1.00 96.00 109 HIS A CA 1
ATOM 846 C C . HIS A 1 109 ? -6.362 -14.065 -5.017 1.00 96.00 109 HIS A C 1
ATOM 848 O O . HIS A 1 109 ? -6.094 -15.224 -5.324 1.00 96.00 109 HIS A O 1
ATOM 854 N N . ARG A 1 110 ? -7.257 -13.360 -5.726 1.00 95.69 110 ARG A N 1
ATOM 855 C CA . ARG A 1 110 ? -7.912 -13.868 -6.942 1.00 95.69 110 ARG A CA 1
ATOM 856 C C . ARG A 1 110 ? -6.903 -14.194 -8.049 1.00 95.69 110 ARG A C 1
ATOM 858 O O . ARG A 1 110 ? -7.091 -15.168 -8.773 1.00 95.69 110 ARG A O 1
ATOM 865 N N . LEU A 1 111 ? -5.821 -13.416 -8.138 1.00 96.25 111 LEU A N 1
ATOM 866 C CA . LEU A 1 111 ? -4.738 -13.592 -9.110 1.00 96.25 111 LEU A CA 1
ATOM 867 C C . LEU A 1 111 ? -3.811 -14.764 -8.751 1.00 96.25 111 LEU A C 1
ATOM 869 O O . LEU A 1 111 ? -3.068 -15.244 -9.605 1.00 96.25 111 LEU A O 1
ATOM 873 N N . ASP A 1 112 ? -3.846 -15.235 -7.505 1.00 95.12 112 ASP A N 1
ATOM 874 C CA . ASP A 1 112 ? -2.981 -16.315 -7.017 1.00 95.12 112 ASP A CA 1
ATOM 875 C C . ASP A 1 112 ? -3.633 -17.704 -7.132 1.00 95.12 112 ASP A C 1
ATOM 877 O O . ASP A 1 112 ? -3.090 -18.728 -6.720 1.00 95.12 112 ASP A O 1
ATOM 881 N N . LYS A 1 113 ? -4.824 -17.767 -7.741 1.00 89.06 113 LYS A N 1
ATOM 882 C CA . LYS A 1 113 ? -5.572 -19.009 -7.936 1.00 89.06 113 LYS A CA 1
ATOM 883 C C . LYS A 1 113 ? -5.261 -19.639 -9.291 1.00 89.06 113 LYS A C 1
ATOM 885 O O . LYS A 1 113 ? -5.750 -19.207 -10.335 1.00 89.06 113 LYS A O 1
ATOM 890 N N . GLY A 1 114 ? -4.538 -20.754 -9.233 1.00 90.44 114 GLY A N 1
ATOM 891 C CA . GLY A 1 114 ? -4.301 -21.635 -10.370 1.00 90.44 114 GLY A CA 1
ATOM 892 C C . GLY A 1 114 ? -3.118 -21.214 -11.238 1.00 90.44 114 GLY A C 1
ATOM 893 O O . GLY A 1 114 ? -2.743 -20.050 -11.336 1.00 90.44 114 GLY A O 1
ATOM 894 N N . ILE A 1 115 ? -2.528 -22.212 -11.886 1.00 94.19 115 ILE A N 1
ATOM 895 C CA . ILE A 1 115 ? -1.380 -22.039 -12.767 1.00 94.19 115 ILE A CA 1
ATOM 896 C C . ILE A 1 115 ? -1.869 -21.791 -14.197 1.00 94.19 115 ILE A C 1
ATOM 898 O O . ILE A 1 115 ? -2.772 -22.479 -14.680 1.00 94.19 115 ILE A O 1
ATOM 902 N N . ARG A 1 116 ? -1.265 -20.821 -14.889 1.00 92.56 116 ARG A N 1
ATOM 903 C CA . ARG A 1 116 ? -1.608 -20.463 -16.268 1.00 92.56 116 ARG A CA 1
ATOM 904 C C . ARG A 1 116 ? -0.428 -20.684 -17.209 1.00 92.56 116 ARG A C 1
ATOM 906 O O . ARG A 1 116 ? 0.734 -20.507 -16.842 1.00 92.56 116 ARG A O 1
ATOM 913 N N . ALA A 1 117 ? -0.765 -21.020 -18.450 1.00 95.44 117 ALA A N 1
ATOM 914 C CA . ALA A 1 117 ? 0.128 -20.953 -19.594 1.00 95.44 117 ALA A CA 1
ATOM 915 C C . ALA A 1 117 ? -0.555 -20.105 -20.673 1.00 95.44 117 ALA A C 1
ATOM 917 O O . ALA A 1 117 ? -1.631 -20.471 -21.152 1.00 95.44 117 ALA A O 1
ATOM 918 N N . LYS A 1 118 ? 0.014 -18.944 -21.007 1.00 95.69 118 LYS A N 1
ATOM 919 C CA . LYS A 1 118 ? -0.597 -18.003 -21.954 1.00 95.69 118 LYS A CA 1
ATOM 920 C C . LYS A 1 118 ? 0.461 -17.239 -22.735 1.00 95.69 118 LYS A C 1
ATOM 922 O O . LYS A 1 118 ? 1.377 -16.675 -22.145 1.00 95.69 118 LYS A O 1
ATOM 927 N N . ALA A 1 119 ? 0.283 -17.186 -24.051 1.00 96.62 119 ALA A N 1
ATOM 928 C CA . ALA A 1 119 ? 1.083 -16.361 -24.943 1.00 96.62 119 ALA A CA 1
ATOM 929 C C . ALA A 1 119 ? 0.498 -14.945 -25.066 1.00 96.62 119 ALA A C 1
ATOM 931 O O . ALA A 1 119 ? -0.721 -14.749 -25.101 1.00 96.62 119 ALA A O 1
ATOM 932 N N . PHE A 1 120 ? 1.384 -13.961 -25.165 1.00 96.31 120 PHE A N 1
ATOM 933 C CA . PHE A 1 120 ? 1.088 -12.555 -25.393 1.00 96.31 120 PHE A CA 1
ATOM 934 C C . PHE A 1 120 ? 1.908 -12.066 -26.586 1.00 96.31 120 PHE A C 1
ATOM 936 O O . PHE A 1 120 ? 3.135 -12.004 -26.538 1.00 96.31 120 PHE A O 1
ATOM 943 N N . GLU A 1 121 ? 1.215 -11.693 -27.657 1.00 96.31 121 GLU A N 1
ATOM 944 C CA . GLU A 1 121 ? 1.834 -11.218 -28.893 1.00 96.31 121 GLU A CA 1
ATOM 945 C C . GLU A 1 121 ? 1.633 -9.715 -29.060 1.00 96.31 121 GLU A C 1
ATOM 947 O O . GLU A 1 121 ? 0.540 -9.194 -28.824 1.00 96.31 121 GLU A O 1
ATOM 952 N N . SER A 1 122 ? 2.678 -9.020 -29.513 1.00 95.56 122 SER A N 1
ATOM 953 C CA . SER A 1 122 ? 2.649 -7.589 -29.844 1.00 95.56 122 SER A CA 1
ATOM 954 C C . SER A 1 122 ? 2.114 -6.676 -28.724 1.00 95.56 122 SER A C 1
ATOM 956 O O . SER A 1 122 ? 1.447 -5.678 -29.016 1.00 95.56 122 SER A O 1
ATOM 958 N N . LYS A 1 123 ? 2.419 -6.975 -27.454 1.00 96.62 123 LYS A N 1
ATOM 959 C CA . LYS A 1 123 ? 1.934 -6.235 -26.269 1.00 96.62 123 LYS A CA 1
ATOM 960 C C . LYS A 1 123 ? 3.070 -5.657 -25.433 1.00 96.62 123 LYS A C 1
ATOM 962 O O . LYS A 1 123 ? 4.125 -6.270 -25.300 1.00 96.62 123 LYS A O 1
ATOM 967 N N . THR A 1 124 ? 2.849 -4.485 -24.843 1.00 96.12 124 THR A N 1
ATOM 968 C CA . THR A 1 124 ? 3.754 -3.937 -23.820 1.00 96.12 124 THR A CA 1
ATOM 969 C C . THR A 1 124 ? 3.585 -4.665 -22.492 1.00 96.12 124 THR A C 1
ATOM 971 O O . THR A 1 124 ? 2.522 -5.225 -22.211 1.00 96.12 124 THR A O 1
ATOM 974 N N . THR A 1 125 ? 4.610 -4.623 -21.639 1.00 95.69 125 THR A N 1
ATOM 975 C CA . THR A 1 125 ? 4.532 -5.173 -20.275 1.00 95.69 125 THR A CA 1
ATOM 976 C C . THR A 1 125 ? 3.327 -4.614 -19.504 1.00 95.69 125 THR A C 1
ATOM 978 O O . THR A 1 125 ? 2.566 -5.373 -18.903 1.00 95.69 125 THR A O 1
ATOM 981 N N . ALA A 1 126 ? 3.085 -3.301 -19.584 1.00 97.12 126 ALA A N 1
ATOM 982 C CA . ALA A 1 126 ? 1.926 -2.665 -18.956 1.00 97.12 126 ALA A CA 1
ATOM 983 C C . ALA A 1 126 ? 0.582 -3.171 -19.517 1.00 97.12 126 ALA A C 1
ATOM 985 O O . ALA A 1 126 ? -0.353 -3.400 -18.750 1.00 97.12 126 ALA A O 1
ATOM 986 N N . GLN A 1 127 ? 0.473 -3.392 -20.834 1.00 97.81 127 GLN A N 1
ATOM 987 C CA . GLN A 1 127 ? -0.736 -3.948 -21.459 1.00 97.81 127 GLN A CA 1
ATOM 988 C C . GLN A 1 127 ? -1.021 -5.381 -21.000 1.00 97.81 127 GLN A C 1
ATOM 990 O O . GLN A 1 127 ? -2.175 -5.703 -20.725 1.00 97.81 127 GLN A O 1
ATOM 995 N N . ILE A 1 128 ? 0.015 -6.217 -20.876 1.00 97.81 128 ILE A N 1
ATOM 996 C CA . ILE A 1 128 ? -0.102 -7.593 -20.371 1.00 97.81 128 ILE A CA 1
ATOM 997 C C . ILE A 1 128 ? -0.654 -7.581 -18.944 1.00 97.81 128 ILE A C 1
ATOM 999 O O . ILE A 1 128 ? -1.645 -8.249 -18.657 1.00 97.81 128 ILE A O 1
ATOM 1003 N N . ILE A 1 129 ? -0.065 -6.769 -18.062 1.00 98.12 129 ILE A N 1
ATOM 1004 C CA . ILE A 1 129 ? -0.506 -6.647 -16.667 1.00 98.12 129 ILE A CA 1
ATOM 1005 C C . ILE A 1 129 ? -1.957 -6.151 -16.592 1.00 98.12 129 ILE A C 1
ATOM 1007 O O . ILE A 1 129 ? -2.764 -6.737 -15.872 1.00 98.12 129 ILE A O 1
ATOM 1011 N N . LYS A 1 130 ? -2.315 -5.109 -17.359 1.00 98.38 130 LYS A N 1
ATOM 1012 C CA . LYS A 1 130 ? -3.691 -4.582 -17.415 1.00 98.38 130 LYS A CA 1
ATOM 1013 C C . LYS A 1 130 ? -4.687 -5.662 -17.830 1.00 98.38 130 LYS A C 1
ATOM 1015 O O . LYS A 1 130 ? -5.704 -5.818 -17.165 1.00 98.38 130 LYS A O 1
ATOM 1020 N N . GLU A 1 131 ? -4.382 -6.419 -18.883 1.00 97.69 131 GLU A N 1
ATOM 1021 C CA . GLU A 1 131 ? -5.243 -7.499 -19.371 1.00 97.69 131 GLU A CA 1
ATOM 1022 C C . GLU A 1 131 ? -5.442 -8.602 -18.329 1.00 97.69 131 GLU A C 1
ATOM 1024 O O . GLU A 1 131 ? -6.564 -9.070 -18.139 1.00 97.69 131 GLU A O 1
ATOM 1029 N N . ILE A 1 132 ? -4.371 -9.031 -17.655 1.00 97.56 132 ILE A N 1
ATOM 1030 C CA . ILE A 1 132 ? -4.467 -10.062 -16.618 1.00 97.56 132 ILE A CA 1
ATOM 1031 C C . ILE A 1 132 ? -5.372 -9.571 -15.483 1.00 97.56 132 ILE A C 1
ATOM 1033 O O . ILE A 1 132 ? -6.313 -10.271 -15.121 1.00 97.56 132 ILE A O 1
ATOM 1037 N N . ILE A 1 133 ? -5.161 -8.350 -14.983 1.00 97.94 133 ILE A N 1
ATOM 1038 C CA . ILE A 1 133 ? -5.976 -7.766 -13.906 1.00 97.94 133 ILE A CA 1
ATOM 1039 C C . ILE A 1 133 ? -7.457 -7.680 -14.314 1.00 97.94 133 ILE A C 1
ATOM 1041 O O . ILE A 1 133 ? -8.332 -8.087 -13.546 1.00 97.94 133 ILE A O 1
ATOM 1045 N N . THR A 1 134 ? -7.764 -7.201 -15.526 1.00 97.19 134 THR A N 1
ATOM 1046 C CA . THR A 1 134 ? -9.161 -7.036 -15.963 1.00 97.19 134 THR A CA 1
ATOM 1047 C C . THR A 1 134 ? -9.885 -8.365 -16.166 1.00 97.19 134 THR A C 1
ATOM 1049 O O . THR A 1 134 ? -11.088 -8.430 -15.923 1.00 97.19 134 THR A O 1
ATOM 1052 N N . ASN A 1 135 ? -9.180 -9.444 -16.530 1.00 95.69 135 ASN A N 1
ATOM 1053 C CA . ASN A 1 135 ? -9.772 -10.786 -16.641 1.00 95.69 135 ASN A CA 1
ATOM 1054 C C . ASN A 1 135 ? -10.294 -11.335 -15.301 1.00 95.69 135 ASN A C 1
ATOM 1056 O O . ASN A 1 135 ? -11.146 -12.220 -15.295 1.00 95.69 135 ASN A O 1
ATOM 1060 N N . HIS A 1 136 ? -9.819 -10.797 -14.174 1.00 95.38 136 HIS A N 1
ATOM 1061 C CA . HIS A 1 136 ? -10.280 -11.144 -12.824 1.00 95.38 136 HIS A CA 1
ATOM 1062 C C . HIS A 1 136 ? -11.351 -10.184 -12.282 1.00 95.38 136 HIS A C 1
ATOM 1064 O O . HIS A 1 136 ? -11.655 -10.193 -11.087 1.00 95.38 136 HIS A O 1
ATOM 1070 N N . ASN A 1 137 ? -11.952 -9.365 -13.155 1.00 95.25 137 ASN A N 1
ATOM 1071 C CA . ASN A 1 137 ? -12.936 -8.333 -12.809 1.00 95.25 137 ASN A CA 1
ATOM 1072 C C . ASN A 1 137 ? -12.399 -7.287 -11.812 1.00 95.25 137 ASN A C 1
ATOM 1074 O O . ASN A 1 137 ? -13.148 -6.745 -10.999 1.00 95.25 137 ASN A O 1
ATOM 1078 N N . LEU A 1 138 ? -11.095 -7.005 -11.872 1.00 96.88 138 LEU A N 1
ATOM 1079 C CA . LEU A 1 138 ? -10.431 -5.974 -11.078 1.00 96.88 138 LEU A CA 1
ATOM 1080 C C . LEU A 1 138 ? -10.131 -4.744 -11.944 1.00 96.88 138 LEU A C 1
ATOM 1082 O O . LEU A 1 138 ? -10.001 -4.831 -13.168 1.00 96.88 138 LEU A O 1
ATOM 1086 N N . LYS A 1 139 ? -10.015 -3.575 -11.311 1.00 97.81 139 LYS A N 1
ATOM 1087 C CA . LYS A 1 139 ? -9.618 -2.331 -11.985 1.00 97.81 139 LYS A CA 1
ATOM 1088 C C . LYS A 1 139 ? -8.097 -2.239 -12.013 1.00 97.81 139 LYS A C 1
ATOM 1090 O O . LYS A 1 139 ? -7.457 -2.449 -10.990 1.00 97.81 139 LYS A O 1
ATOM 1095 N N . ALA A 1 140 ? -7.524 -1.906 -13.165 1.00 97.69 140 ALA A N 1
ATOM 1096 C CA . ALA A 1 140 ? -6.078 -1.817 -13.341 1.00 97.69 140 ALA A CA 1
ATOM 1097 C C . ALA A 1 140 ? -5.611 -0.356 -13.413 1.00 97.69 140 ALA A C 1
ATOM 1099 O O . ALA A 1 140 ? -5.965 0.367 -14.343 1.00 97.69 140 ALA A O 1
ATOM 1100 N N . GLU A 1 141 ? -4.759 0.055 -12.477 1.00 96.50 141 GLU A N 1
ATOM 1101 C CA . GLU A 1 141 ? -4.025 1.322 -12.517 1.00 96.50 141 GLU A CA 1
ATOM 1102 C C . GLU A 1 141 ? -2.524 1.062 -12.659 1.00 96.50 141 GLU A C 1
ATOM 1104 O O . GLU A 1 141 ? -1.777 0.973 -11.683 1.00 96.50 141 GLU A O 1
ATOM 1109 N N . VAL A 1 142 ? -2.080 0.933 -13.903 1.00 97.19 142 VAL A N 1
ATOM 1110 C CA . VAL A 1 142 ? -0.721 0.498 -14.240 1.00 97.19 142 VAL A CA 1
ATOM 1111 C C . VAL A 1 142 ? -0.011 1.630 -14.977 1.00 97.19 142 VAL A C 1
ATOM 1113 O O . VAL A 1 142 ? -0.514 2.103 -16.002 1.00 97.19 142 VAL A O 1
ATOM 1116 N N . GLU A 1 143 ? 1.135 2.067 -14.448 1.00 95.56 143 GLU A N 1
ATOM 1117 C CA . GLU A 1 143 ? 2.048 2.976 -15.152 1.00 95.56 143 GLU A CA 1
ATOM 1118 C C . GLU A 1 143 ? 2.523 2.344 -16.467 1.00 95.56 143 GLU A C 1
ATOM 1120 O O . GLU A 1 143 ? 2.666 1.128 -16.561 1.00 95.56 143 GLU A O 1
ATOM 1125 N N . GLU A 1 144 ? 2.805 3.155 -17.484 1.00 95.50 144 GLU A N 1
ATOM 1126 C CA . GLU A 1 144 ? 3.455 2.643 -18.693 1.00 95.50 144 GLU A CA 1
ATOM 1127 C C . GLU A 1 144 ? 4.943 2.395 -18.410 1.00 95.50 144 GLU A C 1
ATOM 1129 O O . GLU A 1 144 ? 5.653 3.274 -17.914 1.00 95.50 144 GLU A O 1
ATOM 1134 N N . PHE A 1 145 ? 5.409 1.175 -18.678 1.00 94.62 145 PHE A N 1
ATOM 1135 C CA . PHE A 1 145 ? 6.806 0.773 -18.533 1.00 94.62 145 PHE A CA 1
ATOM 1136 C C . PHE A 1 145 ? 7.099 -0.510 -19.309 1.00 94.62 145 PHE A C 1
ATOM 1138 O O . PHE A 1 145 ? 6.192 -1.274 -19.661 1.00 94.62 145 PHE A O 1
ATOM 1145 N N . GLY A 1 146 ? 8.395 -0.769 -19.476 1.00 91.62 146 GLY A N 1
ATOM 1146 C CA . GLY A 1 146 ? 8.902 -1.931 -20.185 1.00 91.62 146 GLY A CA 1
ATOM 1147 C C . GLY A 1 146 ? 8.682 -1.829 -21.696 1.00 91.62 146 GLY A C 1
ATOM 1148 O O . GLY A 1 146 ? 7.931 -0.975 -22.176 1.00 91.62 146 GLY A O 1
ATOM 1149 N N . PRO A 1 147 ? 9.344 -2.698 -22.461 1.00 92.56 147 PRO A N 1
ATOM 1150 C CA . PRO A 1 147 ? 9.264 -2.660 -23.903 1.00 92.56 147 PRO A CA 1
ATOM 1151 C C . PRO A 1 147 ? 7.961 -3.276 -24.423 1.00 92.56 147 PRO A C 1
ATOM 1153 O O . PRO A 1 147 ? 7.192 -3.923 -23.700 1.00 92.56 147 PRO A O 1
ATOM 1156 N N . LYS A 1 148 ? 7.737 -3.110 -25.728 1.00 93.75 148 LYS A N 1
ATOM 1157 C CA . LYS A 1 148 ? 6.755 -3.894 -26.476 1.00 93.75 148 LYS A CA 1
ATOM 1158 C C . LYS A 1 148 ? 7.362 -5.243 -26.859 1.00 93.75 148 LYS A C 1
ATOM 1160 O O . LYS A 1 148 ? 8.360 -5.294 -27.569 1.00 93.75 148 LYS A O 1
ATOM 1165 N N . HIS A 1 149 ? 6.716 -6.328 -26.450 1.00 91.00 149 HIS A N 1
ATOM 1166 C CA . HIS A 1 149 ? 7.123 -7.688 -26.788 1.00 91.00 149 HIS A CA 1
ATOM 1167 C C . HIS A 1 149 ? 6.487 -8.113 -28.106 1.00 91.00 149 HIS A C 1
ATOM 1169 O O . HIS A 1 149 ? 5.267 -8.031 -28.259 1.00 91.00 149 HIS A O 1
ATOM 1175 N N . ASN A 1 150 ? 7.295 -8.616 -29.043 1.00 90.94 150 ASN A N 1
ATOM 1176 C CA . ASN A 1 150 ? 6.769 -9.313 -30.223 1.00 90.94 150 ASN A CA 1
ATOM 1177 C C . ASN A 1 150 ? 6.042 -10.592 -29.794 1.00 90.94 150 ASN A C 1
ATOM 1179 O O . ASN A 1 150 ? 4.917 -10.837 -30.223 1.00 90.94 150 ASN A O 1
ATOM 1183 N N . TYR A 1 151 ? 6.675 -11.343 -28.893 1.00 92.88 151 TYR A N 1
ATOM 1184 C CA . TYR A 1 151 ? 6.144 -12.532 -28.246 1.00 92.88 151 TYR A CA 1
ATOM 1185 C C . TYR A 1 151 ? 6.692 -12.610 -26.821 1.00 92.88 151 TYR A C 1
ATOM 1187 O O . TYR A 1 151 ? 7.888 -12.424 -26.605 1.00 92.88 151 TYR A O 1
ATOM 1195 N N . THR A 1 152 ? 5.829 -12.903 -25.859 1.00 93.62 152 THR A N 1
ATOM 1196 C CA . THR A 1 152 ? 6.211 -13.331 -24.512 1.00 93.62 152 THR A CA 1
ATOM 1197 C C . THR A 1 152 ? 5.149 -14.278 -23.974 1.00 93.62 152 THR A C 1
ATOM 1199 O O . THR A 1 152 ? 4.021 -14.303 -24.463 1.00 93.62 152 THR A O 1
ATOM 1202 N N . GLU A 1 153 ? 5.492 -15.077 -22.975 1.00 94.81 153 GLU A N 1
ATOM 1203 C CA . GLU A 1 153 ? 4.578 -16.064 -22.418 1.00 94.81 153 GLU A CA 1
ATOM 1204 C C . GLU A 1 153 ? 4.664 -16.134 -20.899 1.00 94.81 153 GLU A C 1
ATOM 1206 O O . GLU A 1 153 ? 5.739 -16.097 -20.298 1.00 94.81 153 GLU A O 1
ATOM 1211 N N . GLN A 1 154 ? 3.498 -16.288 -20.287 1.00 95.75 154 GLN A N 1
ATOM 1212 C CA . GLN A 1 154 ? 3.352 -16.762 -18.924 1.00 95.75 154 GLN A CA 1
ATOM 1213 C C . GLN A 1 154 ? 3.490 -18.283 -18.955 1.00 95.75 154 GLN A C 1
ATOM 1215 O O . GLN A 1 154 ? 2.683 -18.956 -19.597 1.00 95.75 154 GLN A O 1
ATOM 1220 N N . ARG A 1 155 ? 4.513 -18.829 -18.292 1.00 95.25 155 ARG A N 1
ATOM 1221 C CA . ARG A 1 155 ? 4.815 -20.267 -18.303 1.00 95.25 155 ARG A CA 1
ATOM 1222 C C . ARG A 1 155 ? 4.563 -20.898 -16.949 1.00 95.25 155 ARG A C 1
ATOM 1224 O O . ARG A 1 155 ? 5.394 -20.774 -16.056 1.00 95.25 155 ARG A O 1
ATOM 1231 N N . ASN A 1 156 ? 3.467 -21.639 -16.838 1.00 96.00 156 ASN A N 1
ATOM 1232 C CA . ASN A 1 156 ? 3.147 -22.460 -15.672 1.00 96.00 156 ASN A CA 1
ATOM 1233 C C . ASN A 1 156 ? 3.325 -21.713 -14.340 1.00 96.00 156 ASN A C 1
ATOM 1235 O O . ASN A 1 156 ? 3.905 -22.235 -13.390 1.00 96.00 156 ASN A O 1
ATOM 1239 N N . ILE A 1 157 ? 2.790 -20.496 -14.279 1.00 96.94 157 ILE A N 1
ATOM 1240 C CA . ILE A 1 157 ? 2.875 -19.623 -13.112 1.00 96.94 157 ILE A CA 1
ATOM 1241 C C . ILE A 1 157 ? 1.519 -18.961 -12.848 1.00 96.94 157 ILE A C 1
ATOM 1243 O O . ILE A 1 157 ? 0.701 -18.856 -13.768 1.00 96.94 157 ILE A O 1
ATOM 1247 N N . THR A 1 158 ? 1.248 -18.556 -11.605 1.00 97.81 158 THR A N 1
ATOM 1248 C CA . THR A 1 158 ? 0.020 -17.820 -11.275 1.00 97.81 158 THR A CA 1
ATOM 1249 C C . THR A 1 158 ? 0.029 -16.440 -11.933 1.00 97.81 158 THR A C 1
ATOM 1251 O O . THR A 1 158 ? 1.075 -15.921 -12.342 1.00 97.81 158 THR A O 1
ATOM 1254 N N . ASP A 1 159 ? -1.152 -15.844 -12.083 1.00 97.62 159 ASP A N 1
ATOM 1255 C CA . ASP A 1 159 ? -1.278 -14.482 -12.605 1.00 97.62 159 ASP A CA 1
ATOM 1256 C C . ASP A 1 159 ? -0.615 -13.473 -11.654 1.00 97.62 159 ASP A C 1
ATOM 1258 O O . ASP A 1 159 ? 0.064 -12.546 -12.101 1.00 97.62 159 ASP A O 1
ATOM 1262 N N . TYR A 1 160 ? -0.748 -13.699 -10.344 1.00 97.19 160 TYR A N 1
ATOM 1263 C CA . TYR A 1 160 ? -0.127 -12.899 -9.292 1.00 97.19 160 TYR A CA 1
ATOM 1264 C C . TYR A 1 160 ? 1.401 -12.904 -9.391 1.00 97.19 160 TYR A C 1
ATOM 1266 O O . TYR A 1 160 ? 2.027 -11.839 -9.450 1.00 97.19 160 TYR A O 1
ATOM 1274 N N . ASP A 1 161 ? 2.007 -14.090 -9.452 1.00 97.06 161 ASP A N 1
ATOM 1275 C CA . ASP A 1 161 ? 3.458 -14.220 -9.510 1.00 97.06 161 ASP A CA 1
ATOM 1276 C C . ASP A 1 161 ? 4.015 -13.651 -10.816 1.00 97.06 161 ASP A C 1
ATOM 1278 O O . ASP A 1 161 ? 5.045 -12.976 -10.801 1.00 97.06 161 ASP A O 1
ATOM 1282 N N . TYR A 1 162 ? 3.326 -13.848 -11.945 1.00 97.31 162 TYR A N 1
ATOM 1283 C CA . TYR A 1 162 ? 3.763 -13.297 -13.228 1.00 97.31 162 TYR A CA 1
ATOM 1284 C C . TYR A 1 162 ? 3.719 -11.765 -13.242 1.00 97.31 162 TYR A C 1
ATOM 1286 O O . TYR A 1 162 ? 4.705 -11.126 -13.614 1.00 97.31 162 TYR A O 1
ATOM 1294 N N . ILE A 1 163 ? 2.626 -11.155 -12.764 1.00 97.31 163 ILE A N 1
ATOM 1295 C CA . ILE A 1 163 ? 2.538 -9.694 -12.608 1.00 97.31 163 ILE A CA 1
ATOM 1296 C C . ILE A 1 163 ? 3.646 -9.192 -11.679 1.00 97.31 163 ILE A C 1
ATOM 1298 O O . ILE A 1 163 ? 4.311 -8.205 -11.995 1.00 97.31 163 ILE A O 1
ATOM 1302 N N . THR A 1 164 ? 3.871 -9.869 -10.553 1.00 96.31 164 THR A N 1
ATOM 1303 C CA . THR A 1 164 ? 4.887 -9.477 -9.569 1.00 96.31 164 THR A CA 1
ATOM 1304 C C . THR A 1 164 ? 6.298 -9.583 -10.145 1.00 96.31 164 THR A C 1
ATOM 1306 O O . THR A 1 164 ? 7.109 -8.684 -9.919 1.00 96.31 164 THR A O 1
ATOM 1309 N N . GLN A 1 165 ? 6.597 -10.615 -10.939 1.00 95.00 165 GLN A N 1
ATOM 1310 C CA . GLN A 1 165 ? 7.873 -10.752 -11.648 1.00 95.00 165 GLN A CA 1
ATOM 1311 C C . GLN A 1 165 ? 8.084 -9.620 -12.656 1.00 95.00 165 GLN A C 1
ATOM 1313 O O . GLN A 1 165 ? 9.125 -8.958 -12.616 1.00 95.00 165 GLN A O 1
ATOM 1318 N N . LEU A 1 166 ? 7.084 -9.342 -13.499 1.00 95.69 166 LEU A N 1
ATOM 1319 C CA . LEU A 1 166 ? 7.136 -8.250 -14.471 1.00 95.69 166 LEU A CA 1
ATOM 1320 C C . LEU A 1 166 ? 7.305 -6.891 -13.779 1.00 95.69 166 LEU A C 1
ATOM 1322 O O . LEU A 1 166 ? 8.166 -6.108 -14.164 1.00 95.69 166 LEU A O 1
ATOM 1326 N N . ALA A 1 167 ? 6.537 -6.611 -12.727 1.00 96.00 167 ALA A N 1
ATOM 1327 C CA . ALA A 1 167 ? 6.638 -5.367 -11.970 1.00 96.00 167 ALA A CA 1
ATOM 1328 C C . ALA A 1 167 ? 8.011 -5.221 -11.290 1.00 96.00 167 ALA A C 1
ATOM 1330 O O . ALA A 1 167 ? 8.668 -4.185 -11.424 1.00 96.00 167 ALA A O 1
ATOM 1331 N N . CYS A 1 168 ? 8.482 -6.272 -10.612 1.00 93.88 168 CYS A N 1
ATOM 1332 C CA . CYS A 1 168 ? 9.750 -6.278 -9.884 1.00 93.88 168 CYS A CA 1
AT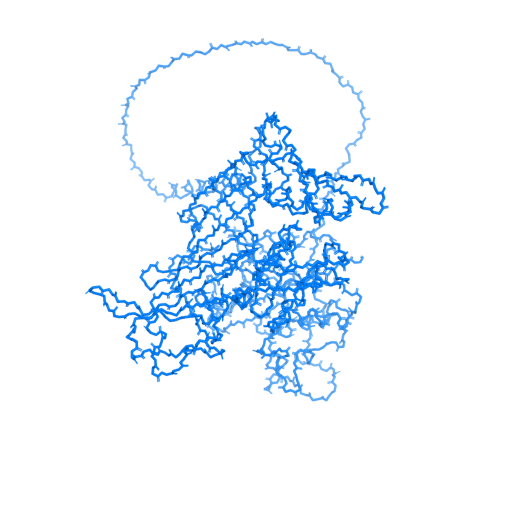OM 1333 C C . CYS A 1 168 ? 10.951 -6.048 -10.813 1.00 93.88 168 CYS A C 1
ATOM 1335 O O . CYS A 1 168 ? 11.850 -5.277 -10.459 1.00 93.88 168 CYS A O 1
ATOM 1337 N N . LYS A 1 169 ? 10.931 -6.634 -12.021 1.00 94.00 169 LYS A N 1
ATOM 1338 C CA . LYS A 1 169 ? 11.958 -6.442 -13.062 1.00 94.00 169 LYS A CA 1
ATOM 1339 C C . LYS A 1 169 ? 12.185 -4.965 -13.399 1.00 94.00 169 LYS A C 1
ATOM 1341 O O . LYS A 1 169 ? 13.324 -4.562 -13.612 1.00 94.00 169 LYS A O 1
ATOM 1346 N N . TYR A 1 170 ? 11.126 -4.156 -13.369 1.00 94.69 170 TYR A N 1
ATOM 1347 C CA . TYR A 1 170 ? 11.166 -2.717 -13.658 1.00 94.69 170 TYR A CA 1
ATOM 1348 C C . TYR A 1 170 ? 11.044 -1.831 -12.410 1.00 94.69 170 TYR A C 1
ATOM 1350 O O . TYR A 1 170 ? 10.795 -0.630 -12.521 1.00 94.69 170 TYR A O 1
ATOM 1358 N N . GLY A 1 171 ? 11.226 -2.397 -11.211 1.00 92.69 171 GLY A N 1
ATOM 1359 C CA . GLY A 1 171 ? 11.242 -1.636 -9.959 1.00 92.69 171 GLY A CA 1
ATOM 1360 C C . GLY A 1 171 ? 9.879 -1.053 -9.584 1.00 92.69 171 GLY A C 1
ATOM 1361 O O . GLY A 1 171 ? 9.815 -0.068 -8.849 1.00 92.69 171 GLY A O 1
ATOM 1362 N N . LYS A 1 172 ? 8.798 -1.642 -10.104 1.00 94.50 172 LYS A N 1
ATOM 1363 C CA . LYS A 1 172 ? 7.416 -1.287 -9.789 1.00 94.50 172 LYS A CA 1
ATOM 1364 C C . LYS A 1 172 ? 6.927 -2.093 -8.591 1.00 94.50 172 LYS A C 1
ATOM 1366 O O . LYS A 1 172 ? 7.339 -3.231 -8.365 1.00 94.50 172 LYS A O 1
ATOM 1371 N N . THR A 1 173 ? 6.022 -1.491 -7.836 1.00 93.69 173 THR A N 1
ATOM 1372 C CA . THR A 1 173 ? 5.350 -2.105 -6.692 1.00 93.69 173 THR A CA 1
ATOM 1373 C C . THR A 1 173 ? 3.927 -2.481 -7.080 1.00 93.69 173 THR A C 1
ATOM 1375 O O . THR A 1 173 ? 3.277 -1.715 -7.789 1.00 93.69 173 THR A O 1
ATOM 1378 N N . VAL A 1 174 ? 3.448 -3.631 -6.599 1.00 95.12 174 VAL A N 1
ATOM 1379 C CA . VAL A 1 174 ? 2.075 -4.115 -6.810 1.00 95.12 174 VAL A CA 1
ATOM 1380 C C . VAL A 1 174 ? 1.317 -4.032 -5.490 1.00 95.12 174 VAL A C 1
ATOM 1382 O O . VAL A 1 174 ? 1.810 -4.505 -4.468 1.00 95.12 174 VAL A O 1
ATOM 1385 N N . TRP A 1 175 ? 0.132 -3.432 -5.486 1.00 93.81 175 TRP A N 1
ATOM 1386 C CA . TRP A 1 175 ? -0.763 -3.445 -4.326 1.00 93.81 175 TRP A CA 1
ATOM 1387 C C . TRP A 1 175 ? -2.220 -3.314 -4.769 1.00 93.81 175 TRP A C 1
ATOM 1389 O O . TRP A 1 175 ? -2.498 -3.007 -5.929 1.00 93.81 175 TRP A O 1
ATOM 1399 N N . CYS A 1 176 ? -3.155 -3.552 -3.852 1.00 92.38 176 CYS A N 1
ATOM 1400 C CA . CYS A 1 176 ? -4.583 -3.441 -4.125 1.00 92.38 176 CYS A CA 1
ATOM 1401 C C . CYS A 1 176 ? -5.268 -2.580 -3.073 1.00 92.38 176 CYS A C 1
ATOM 1403 O O . CYS A 1 176 ? -5.020 -2.742 -1.883 1.00 92.38 176 CYS A O 1
ATOM 1405 N N . GLN A 1 177 ? -6.142 -1.689 -3.529 1.00 89.12 177 GLN A N 1
ATOM 1406 C CA . GLN A 1 177 ? -7.003 -0.870 -2.689 1.00 89.12 177 GLN A CA 1
ATOM 1407 C C . GLN A 1 177 ? -8.449 -1.059 -3.153 1.00 89.12 177 GLN A C 1
ATOM 1409 O O . GLN A 1 177 ? -8.800 -0.724 -4.290 1.00 89.12 177 GLN A O 1
ATOM 1414 N N . GLY A 1 178 ? -9.284 -1.658 -2.300 1.00 90.12 178 GLY A N 1
ATOM 1415 C CA . GLY A 1 178 ? -10.611 -2.125 -2.698 1.00 90.12 178 GLY A CA 1
ATOM 1416 C C . GLY A 1 178 ? -10.525 -3.065 -3.905 1.00 90.12 178 GLY A C 1
ATOM 1417 O O . GLY A 1 178 ? -9.881 -4.108 -3.848 1.00 90.12 178 GLY A O 1
ATOM 1418 N N . SER A 1 179 ? -11.151 -2.684 -5.023 1.00 93.25 179 SER A N 1
ATOM 1419 C CA . SER A 1 179 ? -11.130 -3.440 -6.287 1.00 93.25 179 SER A CA 1
ATOM 1420 C C . SER A 1 179 ? -10.048 -2.999 -7.283 1.00 93.25 179 SER A C 1
ATOM 1422 O O . SER A 1 179 ? -10.068 -3.457 -8.428 1.00 93.25 179 SER A O 1
ATOM 1424 N N . THR A 1 180 ? -9.193 -2.042 -6.922 1.00 95.69 180 THR A N 1
ATOM 1425 C CA . THR A 1 180 ? -8.203 -1.454 -7.831 1.00 95.69 180 THR A CA 1
ATOM 1426 C C . THR A 1 180 ? -6.814 -1.988 -7.519 1.00 95.69 180 THR A C 1
ATOM 1428 O O . THR A 1 180 ? -6.295 -1.790 -6.425 1.00 95.69 180 THR A O 1
ATOM 1431 N N . VAL A 1 181 ? -6.203 -2.646 -8.501 1.00 96.44 181 VAL A N 1
ATOM 1432 C CA . VAL A 1 181 ? -4.812 -3.094 -8.460 1.00 96.44 181 VAL A CA 1
ATOM 1433 C C . VAL A 1 181 ? -3.940 -2.016 -9.084 1.00 96.44 181 VAL A C 1
ATOM 1435 O O . VAL A 1 181 ? -4.120 -1.645 -10.248 1.00 96.44 181 VAL A O 1
ATOM 1438 N N . HIS A 1 182 ? -2.980 -1.529 -8.312 1.00 95.31 182 HIS A N 1
ATOM 1439 C CA . HIS A 1 182 ? -2.028 -0.521 -8.742 1.00 95.31 182 HIS A CA 1
ATOM 1440 C C . HIS A 1 182 ? -0.668 -1.164 -9.013 1.00 95.31 182 HIS A C 1
ATOM 1442 O O . HIS A 1 182 ? -0.187 -1.984 -8.229 1.00 95.31 182 HIS A O 1
ATOM 1448 N N . VAL A 1 183 ? -0.036 -0.756 -10.114 1.00 96.56 183 VAL A N 1
ATOM 1449 C CA . VAL A 1 183 ? 1.343 -1.125 -10.454 1.00 96.56 183 VAL A CA 1
ATOM 1450 C C . VAL A 1 183 ? 2.102 0.141 -10.826 1.00 96.56 183 VAL A C 1
ATOM 1452 O O . VAL A 1 183 ? 1.982 0.649 -11.944 1.00 96.56 183 VAL A O 1
ATOM 1455 N N . LYS A 1 184 ? 2.841 0.686 -9.858 1.00 93.25 184 LYS A N 1
ATOM 1456 C CA . LYS A 1 184 ? 3.473 2.013 -9.951 1.00 93.25 184 LYS A CA 1
ATOM 1457 C C . LYS A 1 184 ? 4.866 2.021 -9.324 1.00 93.25 184 LYS A C 1
ATOM 1459 O O . LYS A 1 184 ? 5.216 1.126 -8.554 1.00 93.25 184 LYS A O 1
ATOM 1464 N N . THR A 1 185 ? 5.672 3.025 -9.660 1.00 89.12 185 THR A N 1
ATOM 1465 C CA . THR A 1 185 ? 7.019 3.207 -9.076 1.00 89.12 185 THR A CA 1
ATOM 1466 C C . THR A 1 185 ? 6.935 3.655 -7.626 1.00 89.12 185 THR A C 1
ATOM 1468 O O . THR A 1 185 ? 7.678 3.178 -6.770 1.00 89.12 185 THR A O 1
ATOM 1471 N N . GLU A 1 186 ? 6.018 4.576 -7.365 1.00 79.81 186 GLU A N 1
ATOM 1472 C CA . GLU A 1 186 ? 5.813 5.187 -6.069 1.00 79.81 186 GLU A CA 1
ATOM 1473 C C . GLU A 1 186 ? 4.326 5.157 -5.725 1.00 79.81 186 GLU A C 1
ATOM 1475 O O . GLU A 1 186 ? 3.451 5.272 -6.585 1.00 79.81 186 GLU A O 1
ATOM 1480 N N . ILE A 1 187 ? 4.057 4.974 -4.440 1.00 76.12 187 ILE A N 1
ATOM 1481 C CA . ILE A 1 187 ? 2.736 5.184 -3.873 1.00 76.12 187 ILE A CA 1
ATOM 1482 C C . ILE A 1 187 ? 2.690 6.666 -3.567 1.00 76.12 187 ILE A C 1
ATOM 1484 O O . ILE A 1 187 ? 3.540 7.139 -2.814 1.00 76.12 187 ILE A O 1
ATOM 1488 N N . THR A 1 188 ? 1.764 7.398 -4.192 1.00 62.97 188 THR A N 1
ATOM 1489 C CA . THR A 1 188 ? 1.538 8.805 -3.849 1.00 62.97 188 THR A CA 1
ATOM 1490 C C . THR A 1 188 ? 1.436 8.881 -2.326 1.00 62.97 188 THR A C 1
ATOM 1492 O O . THR A 1 188 ? 0.572 8.195 -1.770 1.00 62.97 188 THR A O 1
ATOM 1495 N N . PRO A 1 189 ? 2.356 9.591 -1.646 1.00 53.09 189 PRO A N 1
ATOM 1496 C CA . PRO A 1 189 ? 2.351 9.641 -0.193 1.00 53.09 189 PRO A CA 1
ATOM 1497 C C . PRO A 1 189 ? 0.966 10.085 0.276 1.00 53.09 189 PRO A C 1
ATOM 1499 O O . PRO A 1 189 ? 0.369 10.957 -0.351 1.00 53.09 189 PRO A O 1
ATOM 1502 N N . SER A 1 190 ? 0.446 9.467 1.342 1.00 53.97 190 SER A N 1
ATOM 1503 C CA . SER A 1 190 ? -0.693 10.085 2.027 1.00 53.97 190 SER A CA 1
ATOM 1504 C C . SER A 1 190 ? -0.226 11.452 2.515 1.00 53.97 190 SER A C 1
ATOM 1506 O O . SER A 1 190 ? 0.914 11.566 2.969 1.00 53.97 190 SER A O 1
ATOM 1508 N N . ASP A 1 191 ? -1.098 12.455 2.451 1.00 50.00 191 ASP A N 1
ATOM 1509 C CA . ASP A 1 191 ? -0.832 13.784 3.013 1.00 50.00 191 ASP A CA 1
ATOM 1510 C C . ASP A 1 191 ? -0.727 13.746 4.559 1.00 50.00 191 ASP A C 1
ATOM 1512 O O . ASP A 1 191 ? -0.402 14.744 5.204 1.00 50.00 191 ASP A O 1
ATOM 1516 N N . ASP A 1 192 ? -0.967 12.582 5.177 1.00 58.88 192 ASP A N 1
ATOM 1517 C CA . ASP A 1 192 ? -0.777 12.351 6.606 1.00 58.88 192 ASP A CA 1
ATOM 1518 C C . ASP A 1 192 ? 0.710 12.249 6.975 1.00 58.88 192 ASP A C 1
ATOM 1520 O O . ASP A 1 192 ? 1.327 11.178 6.923 1.00 58.88 192 ASP A O 1
ATOM 1524 N N . ASP A 1 193 ? 1.278 13.359 7.446 1.00 68.62 193 ASP A N 1
ATOM 1525 C CA . ASP A 1 193 ? 2.601 13.385 8.075 1.00 68.62 193 ASP A CA 1
ATOM 1526 C C . ASP A 1 193 ? 2.602 12.569 9.384 1.00 68.62 193 ASP A C 1
ATOM 1528 O O . ASP A 1 193 ? 2.379 13.069 10.496 1.00 68.62 193 ASP A O 1
ATOM 1532 N N . VAL A 1 194 ? 2.895 11.272 9.279 1.00 87.25 194 VAL A N 1
ATOM 1533 C CA . VAL A 1 194 ? 3.060 10.410 10.449 1.00 87.25 194 VAL A CA 1
ATOM 1534 C C . VAL A 1 194 ? 4.457 10.606 11.039 1.00 87.25 194 VAL A C 1
ATOM 1536 O O . VAL A 1 194 ? 5.473 10.261 10.437 1.00 87.25 194 VAL A O 1
ATOM 1539 N N . ILE A 1 195 ? 4.514 11.110 12.275 1.00 91.31 195 ILE A N 1
ATOM 1540 C CA . ILE A 1 195 ? 5.762 1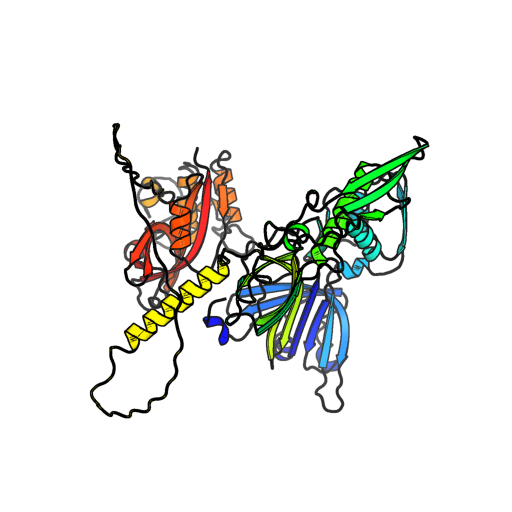1.254 13.037 1.00 91.31 195 ILE A CA 1
ATOM 1541 C C . ILE A 1 195 ? 5.776 10.279 14.218 1.00 91.31 195 ILE A C 1
ATOM 1543 O O . ILE A 1 195 ? 4.915 10.327 15.106 1.00 91.31 195 ILE A O 1
ATOM 1547 N N . LEU A 1 196 ? 6.793 9.417 14.254 1.00 92.69 196 LEU A N 1
ATOM 1548 C CA . LEU A 1 196 ? 7.058 8.479 15.339 1.00 92.69 196 LEU A CA 1
ATOM 1549 C C . LEU A 1 196 ? 8.260 8.949 16.164 1.00 92.69 196 LEU A C 1
ATOM 1551 O O . LEU A 1 196 ? 9.374 9.059 15.658 1.00 92.69 196 LEU A O 1
ATOM 1555 N N . GLU A 1 197 ? 8.040 9.226 17.451 1.00 92.19 197 GLU A N 1
ATOM 1556 C CA . GLU A 1 197 ? 9.064 9.768 18.351 1.00 92.19 197 GLU A CA 1
ATOM 1557 C C . GLU A 1 197 ? 9.352 8.794 19.502 1.00 92.19 197 GLU A C 1
ATOM 1559 O O . GLU A 1 197 ? 8.430 8.328 20.191 1.00 92.19 197 GLU A O 1
ATOM 1564 N N . ARG A 1 198 ? 10.640 8.521 19.765 1.00 90.56 198 ARG A N 1
ATOM 1565 C CA . ARG A 1 198 ? 11.060 7.750 20.947 1.00 90.56 198 ARG A CA 1
ATOM 1566 C C . ARG A 1 198 ? 10.642 8.470 22.226 1.00 90.56 198 ARG A C 1
ATOM 1568 O O . ARG A 1 198 ? 10.924 9.653 22.395 1.00 90.56 198 ARG A O 1
ATOM 1575 N N . GLY A 1 199 ? 9.999 7.744 23.139 1.00 87.12 199 GLY A N 1
ATOM 1576 C CA . GLY A 1 199 ? 9.481 8.298 24.395 1.00 87.12 199 GLY A CA 1
ATOM 1577 C C . GLY A 1 199 ? 8.090 8.933 24.282 1.00 87.12 199 GLY A C 1
ATOM 1578 O O . GLY A 1 199 ? 7.541 9.350 25.302 1.00 87.12 199 GLY A O 1
ATOM 1579 N N . LYS A 1 200 ? 7.490 8.980 23.081 1.00 87.94 200 LYS A N 1
ATOM 1580 C CA . LYS A 1 200 ? 6.087 9.387 22.897 1.00 87.94 200 LYS A CA 1
ATOM 1581 C C . LYS A 1 200 ? 5.230 8.283 22.292 1.00 87.94 200 LYS A C 1
ATOM 1583 O O . LYS A 1 200 ? 4.381 7.755 23.000 1.00 87.94 200 LYS A O 1
ATOM 1588 N N . SER A 1 201 ? 5.434 7.965 21.014 1.00 88.88 201 SER A N 1
ATOM 1589 C CA . SER A 1 201 ? 4.616 6.993 20.271 1.00 88.88 201 SER A CA 1
ATOM 1590 C C . SER A 1 201 ? 5.299 5.637 20.112 1.00 88.88 201 SER A C 1
ATOM 1592 O O . SER A 1 201 ? 4.629 4.608 20.124 1.00 88.88 201 SER A O 1
ATOM 1594 N N . ILE A 1 202 ? 6.630 5.616 20.019 1.00 94.19 202 ILE A N 1
ATOM 1595 C CA . ILE A 1 202 ? 7.400 4.378 19.866 1.00 94.19 202 ILE A CA 1
ATOM 1596 C C . ILE A 1 202 ? 7.422 3.600 21.187 1.00 94.19 202 ILE A C 1
ATOM 1598 O O . ILE A 1 202 ? 7.902 4.113 22.200 1.00 94.19 202 ILE A O 1
ATOM 1602 N N . ILE A 1 203 ? 6.965 2.347 21.140 1.00 95.00 203 ILE A N 1
ATOM 1603 C CA . ILE A 1 203 ? 7.032 1.365 22.231 1.00 95.00 203 ILE A CA 1
ATOM 1604 C C . ILE A 1 203 ? 8.341 0.581 22.145 1.00 95.00 203 ILE A C 1
ATOM 1606 O O . ILE A 1 203 ? 9.075 0.476 23.124 1.00 95.00 203 ILE A O 1
ATOM 1610 N N . SER A 1 204 ? 8.656 0.046 20.966 1.00 96.25 204 SER A N 1
ATOM 1611 C CA . SER A 1 204 ? 9.932 -0.612 20.693 1.00 96.25 204 SER A CA 1
ATOM 1612 C C . SER A 1 204 ? 10.387 -0.305 19.274 1.00 96.25 204 SER A C 1
ATOM 1614 O O . SER A 1 204 ? 9.573 -0.064 18.385 1.00 96.25 204 SER A O 1
ATOM 1616 N N . ALA A 1 205 ? 11.700 -0.277 19.067 1.00 96.62 205 ALA A N 1
ATOM 1617 C CA . ALA A 1 205 ? 12.279 -0.074 17.751 1.00 96.62 205 ALA A CA 1
ATOM 1618 C C . ALA A 1 205 ? 13.568 -0.878 17.596 1.00 96.62 205 ALA A C 1
ATOM 1620 O O . ALA A 1 205 ? 14.371 -0.972 18.528 1.00 96.62 205 ALA A O 1
ATOM 1621 N N . ARG A 1 206 ? 13.784 -1.416 16.398 1.00 96.00 206 ARG A N 1
ATOM 1622 C CA . ARG A 1 206 ? 15.036 -2.039 15.974 1.00 96.00 206 ARG A CA 1
ATOM 1623 C C . ARG A 1 206 ? 15.470 -1.400 14.668 1.00 96.00 206 ARG A C 1
ATOM 1625 O O . ARG A 1 206 ? 14.760 -1.480 13.673 1.00 96.00 206 ARG A O 1
ATOM 1632 N N . THR A 1 207 ? 16.643 -0.783 14.659 1.00 94.06 207 THR A N 1
ATOM 1633 C CA . THR A 1 207 ? 17.212 -0.171 13.455 1.00 94.06 207 THR A CA 1
ATOM 1634 C C . THR A 1 207 ? 18.399 -0.990 12.972 1.00 94.06 207 THR A C 1
ATOM 1636 O O . THR A 1 207 ? 19.102 -1.639 13.753 1.00 94.06 207 THR A O 1
ATOM 1639 N N . ARG A 1 208 ? 18.619 -1.000 11.660 1.00 92.00 208 ARG A N 1
ATOM 1640 C CA . ARG A 1 208 ? 19.765 -1.662 11.045 1.00 92.00 208 ARG A CA 1
ATOM 1641 C C . ARG A 1 208 ? 20.256 -0.841 9.867 1.00 92.00 208 ARG A C 1
ATOM 1643 O O . ARG A 1 208 ? 19.509 -0.619 8.923 1.00 92.00 208 ARG A O 1
ATOM 1650 N N . THR A 1 209 ? 21.539 -0.498 9.897 1.00 89.62 209 THR A N 1
ATOM 1651 C CA . THR A 1 209 ? 22.266 0.094 8.768 1.00 89.62 209 THR A CA 1
ATOM 1652 C C . THR A 1 209 ? 23.333 -0.890 8.318 1.00 89.62 209 THR A C 1
ATOM 1654 O O . THR A 1 209 ? 24.110 -1.382 9.138 1.00 89.62 209 THR A O 1
ATOM 1657 N N . SER A 1 210 ? 23.361 -1.239 7.033 1.00 88.06 210 SER A N 1
ATOM 1658 C CA . SER A 1 210 ? 24.292 -2.242 6.520 1.00 88.06 210 SER A CA 1
ATOM 1659 C C . SER A 1 210 ? 24.690 -1.999 5.070 1.00 88.06 210 SER A C 1
ATOM 1661 O O . SER A 1 210 ? 23.855 -1.930 4.173 1.00 88.06 210 SER A O 1
ATOM 1663 N N . ILE A 1 211 ? 26.001 -1.984 4.834 1.00 87.44 211 ILE A N 1
ATOM 1664 C CA . ILE A 1 211 ? 26.594 -1.949 3.491 1.00 87.44 211 ILE A CA 1
ATOM 1665 C C . ILE A 1 211 ? 26.796 -3.351 2.889 1.00 87.44 211 ILE A C 1
ATOM 1667 O O . ILE A 1 211 ? 27.173 -3.480 1.732 1.00 87.44 211 ILE A O 1
ATOM 1671 N N . ALA A 1 212 ? 26.514 -4.425 3.640 1.00 87.00 212 ALA A N 1
ATOM 1672 C CA . ALA A 1 212 ? 26.874 -5.800 3.267 1.00 87.00 212 ALA A CA 1
ATOM 1673 C C . ALA A 1 212 ? 26.228 -6.302 1.962 1.00 87.00 212 ALA A C 1
ATOM 1675 O O . ALA A 1 212 ? 26.716 -7.248 1.345 1.00 87.00 212 ALA A O 1
ATOM 1676 N N . LYS A 1 213 ? 25.103 -5.705 1.560 1.00 86.44 213 LYS A N 1
ATOM 1677 C CA . LYS A 1 213 ? 24.390 -6.027 0.319 1.00 86.44 213 LYS A CA 1
ATOM 1678 C C . LYS A 1 213 ? 24.377 -4.857 -0.669 1.00 86.44 213 LYS A C 1
ATOM 1680 O O . LYS A 1 213 ? 23.627 -4.939 -1.630 1.00 86.44 213 LYS A O 1
ATOM 1685 N N . GLN A 1 214 ? 25.161 -3.802 -0.461 1.00 89.44 214 GLN A N 1
ATOM 1686 C CA . GLN A 1 214 ? 25.180 -2.647 -1.363 1.00 89.44 214 GLN A CA 1
ATOM 1687 C C . GLN A 1 214 ? 26.072 -2.883 -2.591 1.00 89.44 214 GLN A C 1
ATOM 1689 O O . GLN A 1 214 ? 26.969 -3.727 -2.555 1.00 89.44 214 GLN A O 1
ATOM 1694 N N . LEU A 1 215 ? 25.764 -2.182 -3.684 1.00 89.38 215 LEU A N 1
ATOM 1695 C CA . LEU A 1 215 ? 26.438 -2.261 -4.986 1.00 89.38 215 LEU A CA 1
ATOM 1696 C C . LEU A 1 215 ? 26.644 -0.846 -5.524 1.00 89.38 215 LEU A C 1
ATOM 1698 O O . LEU A 1 215 ? 25.773 0.004 -5.338 1.00 89.38 215 LEU A O 1
ATOM 1702 N N . SER A 1 216 ? 27.767 -0.613 -6.204 1.00 87.75 216 SER A N 1
ATOM 1703 C CA . SER A 1 216 ? 28.078 0.682 -6.828 1.00 87.75 216 SER A CA 1
ATOM 1704 C C . SER A 1 216 ? 27.365 0.858 -8.169 1.00 87.75 216 SER A C 1
ATOM 1706 O O . SER A 1 216 ? 26.987 1.965 -8.546 1.00 87.75 216 SER A O 1
ATOM 1708 N N . ALA A 1 217 ? 27.169 -0.242 -8.900 1.00 91.56 217 ALA A N 1
ATOM 1709 C CA . ALA A 1 217 ? 26.466 -0.235 -10.173 1.00 91.56 217 ALA A CA 1
ATOM 1710 C C . ALA A 1 217 ? 25.870 -1.608 -10.507 1.00 91.56 217 ALA A C 1
ATOM 1712 O O . ALA A 1 217 ? 26.298 -2.637 -9.977 1.00 91.56 217 ALA A O 1
ATOM 1713 N N . ALA A 1 218 ? 24.894 -1.618 -11.407 1.00 94.50 218 ALA A N 1
ATOM 1714 C CA . ALA A 1 218 ? 24.424 -2.822 -12.078 1.00 94.50 218 ALA A CA 1
ATOM 1715 C C . ALA A 1 218 ? 24.594 -2.626 -13.576 1.00 94.50 218 ALA A C 1
ATOM 1717 O O . ALA A 1 218 ? 24.172 -1.604 -14.115 1.00 94.50 218 ALA A O 1
ATOM 1718 N N . ALA A 1 219 ? 25.215 -3.601 -14.226 1.00 94.69 219 ALA A N 1
ATOM 1719 C CA . ALA A 1 219 ? 25.389 -3.635 -15.665 1.00 94.69 219 ALA A CA 1
ATOM 1720 C C . ALA A 1 219 ? 24.468 -4.711 -16.236 1.00 94.69 219 ALA A C 1
ATOM 1722 O O . ALA A 1 219 ? 24.625 -5.890 -15.931 1.00 94.69 219 ALA A O 1
ATOM 1723 N N . CYS A 1 220 ? 23.505 -4.304 -17.051 1.00 95.44 220 CYS A N 1
ATOM 1724 C CA . CYS A 1 220 ? 22.638 -5.203 -17.794 1.00 95.44 220 CYS A CA 1
ATOM 1725 C C . CYS A 1 220 ? 23.166 -5.347 -19.217 1.00 95.44 220 CYS A C 1
ATOM 1727 O O . CYS A 1 220 ? 23.438 -4.345 -19.875 1.00 95.44 220 CYS A O 1
ATOM 1729 N N . THR A 1 221 ? 23.306 -6.577 -19.696 1.00 93.50 221 THR A N 1
ATOM 1730 C CA . THR A 1 221 ? 23.755 -6.868 -21.061 1.00 93.50 221 THR A CA 1
ATOM 1731 C C . THR A 1 221 ? 22.745 -7.751 -21.774 1.00 93.50 221 THR A C 1
ATOM 1733 O O . THR A 1 221 ? 22.217 -8.684 -21.168 1.00 93.50 221 THR A O 1
ATOM 1736 N N . GLY A 1 222 ? 22.565 -7.529 -23.070 1.00 91.44 222 GLY A N 1
ATOM 1737 C CA . GLY A 1 222 ? 21.762 -8.391 -23.930 1.00 91.44 222 GLY A CA 1
ATOM 1738 C C . GLY A 1 222 ? 22.375 -8.541 -25.318 1.00 91.44 222 GLY A C 1
ATOM 1739 O O . GLY A 1 222 ? 23.461 -8.024 -25.604 1.00 91.44 222 GLY A O 1
ATOM 1740 N N . TRP A 1 223 ? 21.686 -9.289 -26.174 1.00 90.19 223 TRP A N 1
ATOM 1741 C CA . TRP A 1 223 ? 22.115 -9.579 -27.537 1.00 90.19 223 TRP A CA 1
ATOM 1742 C C . TRP A 1 223 ? 21.001 -9.238 -28.521 1.00 90.19 223 TRP A C 1
ATOM 1744 O O . TRP A 1 223 ? 19.905 -9.789 -28.441 1.00 90.19 223 TRP A O 1
ATOM 1754 N N . SER A 1 224 ? 21.283 -8.350 -29.474 1.00 86.56 224 SER A N 1
ATOM 1755 C CA . SER A 1 224 ? 20.356 -8.060 -30.564 1.00 86.56 224 SER A CA 1
ATOM 1756 C C . SER A 1 224 ? 20.515 -9.119 -31.648 1.00 86.56 224 SER A C 1
ATOM 1758 O O . SER A 1 224 ? 21.562 -9.211 -32.292 1.00 86.56 224 SER A O 1
ATOM 1760 N N . ILE A 1 225 ? 19.465 -9.916 -31.861 1.00 84.81 225 ILE A N 1
ATOM 1761 C CA . ILE A 1 225 ? 19.425 -10.928 -32.929 1.00 84.81 225 ILE A CA 1
ATOM 1762 C C . ILE A 1 225 ? 19.426 -10.254 -34.308 1.00 84.81 225 ILE A C 1
ATOM 1764 O O . ILE A 1 225 ? 20.075 -10.748 -35.223 1.00 84.81 225 ILE A O 1
ATOM 1768 N N . MET A 1 226 ? 18.737 -9.116 -34.449 1.00 84.62 226 MET A N 1
ATOM 1769 C CA . MET A 1 226 ? 18.626 -8.393 -35.722 1.00 84.62 226 MET A CA 1
ATOM 1770 C C . MET A 1 226 ? 19.952 -7.755 -36.145 1.00 84.62 226 MET A C 1
ATOM 1772 O O . MET A 1 226 ? 20.318 -7.820 -37.316 1.00 84.62 226 MET A O 1
ATOM 1776 N N . ASP A 1 227 ? 20.679 -7.175 -35.188 1.00 87.69 227 ASP A N 1
ATOM 1777 C CA . ASP A 1 227 ? 21.947 -6.488 -35.452 1.00 87.69 227 ASP A CA 1
ATOM 1778 C C . ASP A 1 227 ? 23.171 -7.412 -35.300 1.00 87.69 227 ASP A C 1
ATOM 1780 O O . ASP A 1 227 ? 24.297 -6.982 -35.554 1.00 87.69 227 ASP A O 1
ATOM 1784 N N . CYS A 1 228 ? 22.980 -8.651 -34.828 1.00 89.50 228 CYS A N 1
ATOM 1785 C CA . CYS A 1 228 ? 24.046 -9.596 -34.472 1.00 89.50 228 CYS A CA 1
ATOM 1786 C C . CYS A 1 228 ? 25.137 -8.980 -33.572 1.00 89.50 228 CYS A C 1
ATOM 1788 O O . CYS A 1 228 ? 26.329 -9.236 -33.760 1.00 89.50 228 CYS A O 1
ATOM 1790 N N . ARG A 1 229 ? 24.741 -8.149 -32.599 1.00 92.25 229 ARG A N 1
ATOM 1791 C CA . ARG A 1 229 ? 25.665 -7.457 -31.688 1.00 92.25 229 ARG A CA 1
ATOM 1792 C C . ARG A 1 229 ? 25.154 -7.445 -30.253 1.00 92.25 229 ARG A C 1
ATOM 1794 O O . ARG A 1 229 ? 23.950 -7.388 -30.006 1.00 92.25 229 ARG A O 1
ATOM 1801 N N . GLY A 1 230 ? 26.092 -7.437 -29.310 1.00 91.50 230 GLY A N 1
ATOM 1802 C CA . GLY A 1 230 ? 25.794 -7.205 -27.901 1.00 91.50 230 GLY A CA 1
ATOM 1803 C C . GLY A 1 230 ? 25.476 -5.736 -27.626 1.00 91.50 230 GLY A C 1
ATOM 1804 O O . GLY A 1 230 ? 26.016 -4.840 -28.278 1.00 91.50 230 GLY A O 1
ATOM 1805 N N . PHE A 1 231 ? 24.630 -5.496 -26.633 1.00 92.75 231 PHE A N 1
ATOM 1806 C CA . PHE A 1 231 ? 24.380 -4.177 -26.061 1.00 92.75 231 PHE A CA 1
ATOM 1807 C C . PHE A 1 231 ? 24.484 -4.255 -24.537 1.00 92.75 231 PHE A C 1
ATOM 1809 O O . PHE A 1 231 ? 24.348 -5.327 -23.939 1.00 92.75 231 PHE A O 1
ATOM 1816 N N . ALA A 1 232 ? 24.763 -3.121 -23.902 1.00 93.31 232 ALA A N 1
ATOM 1817 C CA . ALA A 1 232 ? 24.935 -3.048 -22.463 1.00 93.31 232 ALA A CA 1
ATOM 1818 C C . ALA A 1 232 ? 24.509 -1.680 -21.941 1.00 93.31 232 ALA A C 1
ATOM 1820 O O . ALA A 1 232 ? 24.851 -0.660 -22.529 1.00 93.31 232 ALA A O 1
ATOM 1821 N N . ALA A 1 233 ? 23.845 -1.666 -20.793 1.00 95.94 233 ALA A N 1
ATOM 1822 C CA . ALA A 1 233 ? 23.537 -0.455 -20.054 1.00 95.94 233 ALA A CA 1
ATOM 1823 C C . ALA A 1 233 ? 23.973 -0.623 -18.600 1.00 95.94 233 ALA A C 1
ATOM 1825 O O . ALA A 1 233 ? 23.852 -1.700 -18.018 1.00 95.94 233 ALA A O 1
ATOM 1826 N N . THR A 1 234 ? 24.495 0.443 -18.000 1.00 95.31 234 THR A N 1
ATOM 1827 C CA . THR A 1 234 ? 24.900 0.453 -16.591 1.00 95.31 234 THR A CA 1
ATOM 1828 C C . THR A 1 234 ? 24.124 1.525 -15.846 1.00 95.31 234 THR A C 1
ATOM 1830 O O . THR A 1 234 ? 24.011 2.646 -16.332 1.00 95.31 234 THR A O 1
ATOM 1833 N N . ALA A 1 235 ? 23.618 1.188 -14.663 1.00 95.56 235 ALA A N 1
ATOM 1834 C CA . ALA A 1 235 ? 22.983 2.132 -13.751 1.00 95.56 235 ALA A CA 1
ATOM 1835 C C . ALA A 1 235 ? 23.742 2.195 -12.426 1.00 95.56 235 ALA A C 1
ATOM 1837 O O . ALA A 1 235 ? 24.286 1.196 -11.950 1.00 95.56 235 ALA A O 1
ATOM 1838 N N . THR A 1 236 ? 23.742 3.375 -11.822 1.00 93.12 236 THR A N 1
ATOM 1839 C CA . THR A 1 236 ? 24.394 3.706 -10.553 1.00 93.12 236 THR A CA 1
ATOM 1840 C C . THR A 1 236 ? 23.380 4.281 -9.562 1.00 93.12 236 THR A C 1
ATOM 1842 O O . THR A 1 236 ? 22.216 4.512 -9.896 1.00 93.12 236 THR A O 1
ATOM 1845 N N . MET A 1 237 ? 23.817 4.577 -8.335 1.00 89.75 237 MET A N 1
ATOM 1846 C CA . MET A 1 237 ? 22.986 5.263 -7.335 1.00 89.75 237 MET A CA 1
ATOM 1847 C C . MET A 1 237 ? 22.487 6.648 -7.783 1.00 89.75 237 MET A C 1
ATOM 1849 O O . MET A 1 237 ? 21.506 7.145 -7.234 1.00 89.75 237 MET A O 1
ATOM 1853 N N . LYS A 1 238 ? 23.118 7.279 -8.782 1.00 89.50 238 LYS A N 1
ATOM 1854 C CA . LYS A 1 238 ? 22.661 8.567 -9.329 1.00 89.50 238 LYS A CA 1
ATOM 1855 C C . LYS A 1 238 ? 21.400 8.425 -10.181 1.00 89.50 238 LYS A C 1
ATOM 1857 O O . LYS A 1 238 ? 20.614 9.368 -10.245 1.00 89.50 238 LYS A O 1
ATOM 1862 N N . ASP A 1 239 ? 21.197 7.246 -10.765 1.00 92.38 239 ASP A N 1
ATOM 1863 C CA . ASP A 1 239 ? 20.174 6.974 -11.778 1.00 92.38 239 ASP A CA 1
ATOM 1864 C C . ASP A 1 239 ? 18.851 6.454 -11.195 1.00 92.38 239 ASP A C 1
ATOM 1866 O O . ASP A 1 239 ? 17.883 6.269 -11.936 1.00 92.38 239 ASP A O 1
ATOM 1870 N N . ILE A 1 240 ? 18.798 6.181 -9.885 1.00 90.56 240 ILE A N 1
ATOM 1871 C CA . ILE A 1 240 ? 17.602 5.610 -9.254 1.00 90.56 240 ILE A CA 1
ATOM 1872 C C . ILE A 1 240 ? 16.482 6.652 -9.106 1.00 90.56 240 ILE A C 1
ATOM 1874 O O . ILE A 1 240 ? 16.748 7.770 -8.650 1.00 90.56 240 ILE A O 1
ATOM 1878 N N . PRO A 1 241 ? 15.230 6.292 -9.445 1.00 85.75 241 PRO A N 1
ATOM 1879 C CA . PRO A 1 241 ? 14.115 7.234 -9.414 1.00 85.75 241 PRO A CA 1
ATOM 1880 C C . PRO A 1 241 ? 13.629 7.577 -7.999 1.00 85.75 241 PRO A C 1
ATOM 1882 O O . PRO A 1 241 ? 13.273 8.725 -7.752 1.00 85.75 241 PRO A O 1
ATOM 1885 N N . LEU A 1 242 ? 13.625 6.624 -7.060 1.00 89.12 242 LEU A N 1
ATOM 1886 C CA . LEU A 1 242 ? 13.048 6.821 -5.727 1.00 89.12 242 LEU A CA 1
ATOM 1887 C C . LEU A 1 242 ? 14.133 7.009 -4.660 1.00 89.12 242 LEU A C 1
ATOM 1889 O O . LEU A 1 242 ? 14.920 6.097 -4.394 1.00 89.12 242 LEU A O 1
ATOM 1893 N N . ARG A 1 243 ? 14.151 8.180 -4.012 1.00 90.50 243 ARG A N 1
ATOM 1894 C CA . ARG A 1 243 ? 15.092 8.535 -2.935 1.00 90.50 243 ARG A CA 1
ATOM 1895 C C . ARG A 1 243 ? 14.326 8.827 -1.647 1.00 90.50 243 ARG A C 1
ATOM 1897 O O . ARG A 1 243 ? 13.503 9.737 -1.620 1.00 90.50 243 ARG A O 1
ATOM 1904 N N . ILE A 1 244 ? 14.592 8.047 -0.601 1.00 90.50 244 ILE A N 1
ATOM 1905 C CA . ILE A 1 244 ? 13.898 8.124 0.691 1.00 90.50 244 ILE A CA 1
ATOM 1906 C C . ILE A 1 244 ? 14.905 8.382 1.804 1.00 90.50 244 ILE A C 1
ATOM 1908 O O . ILE A 1 244 ? 15.896 7.653 1.900 1.00 90.50 244 ILE A O 1
ATOM 1912 N N . GLY A 1 245 ? 14.609 9.340 2.686 1.00 87.06 245 GLY A N 1
ATOM 1913 C CA . GLY A 1 245 ? 15.319 9.494 3.958 1.00 87.06 245 GLY A CA 1
ATOM 1914 C C . GLY A 1 245 ? 16.465 10.502 4.003 1.00 87.06 245 GLY A C 1
ATOM 1915 O O . GLY A 1 245 ? 17.072 10.652 5.066 1.00 87.06 245 GLY A O 1
ATOM 1916 N N . GLY A 1 246 ? 16.756 11.204 2.905 1.00 84.44 246 GLY A N 1
ATOM 1917 C CA . GLY A 1 246 ? 17.743 12.285 2.855 1.00 84.44 246 GLY A CA 1
ATOM 1918 C C . GLY A 1 246 ? 18.444 12.409 1.502 1.00 84.44 246 GLY A C 1
ATOM 1919 O O . GLY A 1 246 ? 17.993 11.859 0.502 1.00 84.44 246 GLY A O 1
ATOM 1920 N N . GLU A 1 247 ? 19.569 13.122 1.497 1.00 83.38 247 GLU A N 1
ATOM 1921 C CA . GLU A 1 247 ? 20.357 13.401 0.286 1.00 83.38 247 GLU A CA 1
ATOM 1922 C C . GLU A 1 247 ? 21.527 12.432 0.075 1.00 83.38 247 GLU A C 1
ATOM 1924 O O . GLU A 1 247 ? 21.999 12.285 -1.050 1.00 83.38 247 GLU A O 1
ATOM 1929 N N . TYR A 1 248 ? 21.988 11.750 1.132 1.00 85.50 248 TYR A N 1
ATOM 1930 C CA . TYR A 1 248 ? 23.230 10.975 1.102 1.00 85.50 248 TYR A CA 1
ATOM 1931 C C . TYR A 1 248 ? 22.958 9.477 1.049 1.00 85.50 248 TYR A C 1
ATOM 1933 O O . TYR A 1 248 ? 22.236 8.919 1.878 1.00 85.50 248 TYR A O 1
ATOM 1941 N N . SER A 1 249 ? 23.563 8.823 0.071 1.00 87.88 249 SER A N 1
ATOM 1942 C CA . SER A 1 249 ? 23.458 7.393 -0.173 1.00 87.88 249 SER A CA 1
ATOM 1943 C C . SER A 1 249 ? 24.374 6.589 0.759 1.00 87.88 249 SER A C 1
ATOM 1945 O O . SER A 1 249 ? 25.041 7.117 1.659 1.00 87.88 249 SER A O 1
ATOM 1947 N N . TRP A 1 250 ? 24.433 5.277 0.539 1.00 86.81 250 TRP A N 1
ATOM 1948 C CA . TRP A 1 250 ? 25.410 4.432 1.217 1.00 86.81 250 TRP A CA 1
ATOM 1949 C C . TRP A 1 250 ? 26.856 4.763 0.805 1.00 86.81 250 TRP A C 1
ATOM 1951 O O . TRP A 1 250 ? 27.738 4.634 1.653 1.00 86.81 250 TRP A O 1
ATOM 1961 N N . GLU A 1 251 ? 27.096 5.215 -0.437 1.00 86.25 251 GLU A N 1
ATOM 1962 C CA . GLU A 1 251 ? 28.432 5.564 -0.955 1.00 86.25 251 GLU A CA 1
ATOM 1963 C C . GLU A 1 251 ? 29.017 6.746 -0.171 1.00 86.25 251 GLU A C 1
ATOM 1965 O O . GLU A 1 251 ? 30.158 6.706 0.284 1.00 86.25 251 GLU A O 1
ATOM 1970 N N . ASP A 1 252 ? 28.186 7.750 0.107 1.00 84.69 252 ASP A N 1
ATOM 1971 C CA . ASP A 1 252 ? 28.559 8.939 0.878 1.00 84.69 252 ASP A CA 1
ATOM 1972 C C . ASP A 1 252 ? 28.866 8.622 2.354 1.00 84.69 252 ASP A C 1
ATOM 1974 O O . ASP A 1 252 ? 29.646 9.309 3.017 1.00 84.69 252 ASP A O 1
ATOM 1978 N N . ASN A 1 253 ? 28.250 7.563 2.890 1.00 81.31 253 ASN A N 1
ATOM 1979 C CA . ASN A 1 253 ? 28.365 7.162 4.293 1.00 81.31 253 ASN A CA 1
ATOM 1980 C C . ASN A 1 253 ? 29.411 6.065 4.543 1.00 81.31 253 ASN A C 1
ATOM 1982 O O . ASN A 1 253 ? 29.640 5.690 5.695 1.00 81.31 253 ASN A O 1
ATOM 1986 N N . SER A 1 254 ? 30.066 5.550 3.500 1.00 78.56 254 SER A N 1
ATOM 1987 C CA . SER A 1 254 ? 30.953 4.387 3.599 1.00 78.56 254 SER A CA 1
ATOM 1988 C C . SER A 1 254 ? 32.376 4.719 4.092 1.00 78.56 254 SER A C 1
ATOM 1990 O O . SER A 1 254 ? 33.194 3.816 4.240 1.00 78.56 254 SER A O 1
ATOM 1992 N N . LYS A 1 255 ? 32.692 5.993 4.385 1.00 75.31 255 LYS A N 1
ATOM 1993 C CA . LYS A 1 255 ? 34.047 6.482 4.747 1.00 75.31 255 LYS A CA 1
ATOM 1994 C C . LYS A 1 255 ? 35.139 6.019 3.767 1.00 75.31 255 LYS A C 1
ATOM 1996 O O . LYS A 1 255 ? 36.242 5.669 4.179 1.00 75.31 255 LYS A O 1
ATOM 2001 N N . GLY A 1 256 ? 34.828 6.003 2.471 1.00 65.50 256 GLY A N 1
ATOM 2002 C CA . GLY A 1 256 ? 35.763 5.545 1.442 1.00 65.50 256 GLY A CA 1
ATOM 2003 C C . GLY A 1 256 ? 35.906 4.023 1.369 1.00 65.50 256 GLY A C 1
ATOM 2004 O O . GLY A 1 256 ? 36.833 3.534 0.729 1.00 65.50 256 GLY A O 1
ATOM 2005 N N . TYR A 1 257 ? 35.003 3.263 2.003 1.00 69.50 257 TYR A N 1
ATOM 2006 C CA . TYR A 1 257 ? 34.845 1.843 1.717 1.00 69.50 257 TYR A CA 1
ATOM 2007 C C . TYR A 1 257 ? 34.355 1.698 0.276 1.00 69.50 257 TYR A C 1
ATOM 2009 O O . TYR A 1 257 ? 33.169 1.864 -0.018 1.00 69.50 257 TYR A O 1
ATOM 2017 N N . ASP A 1 258 ? 35.303 1.418 -0.610 1.00 64.81 258 ASP A N 1
ATOM 2018 C CA . ASP A 1 258 ? 35.066 1.129 -2.013 1.00 64.81 258 ASP A CA 1
ATOM 2019 C C . ASP A 1 258 ? 35.267 -0.364 -2.275 1.00 64.81 258 ASP A C 1
ATOM 2021 O O . ASP A 1 258 ? 36.397 -0.845 -2.392 1.00 64.81 258 ASP A O 1
ATOM 2025 N N . PRO A 1 259 ? 34.180 -1.127 -2.413 1.00 59.66 259 PRO A N 1
ATOM 2026 C CA . PRO A 1 259 ? 34.216 -2.319 -3.213 1.00 59.66 259 PRO A CA 1
ATOM 2027 C C . PRO A 1 259 ? 33.393 -2.008 -4.463 1.00 59.66 259 PRO A C 1
ATOM 2029 O O . PRO A 1 259 ? 32.177 -2.176 -4.417 1.00 59.66 259 PRO A O 1
ATOM 2032 N N . LYS A 1 260 ? 34.022 -1.561 -5.562 1.00 66.81 260 LYS A N 1
ATOM 2033 C CA . LYS A 1 260 ? 33.419 -1.432 -6.908 1.00 66.81 260 LYS A CA 1
ATOM 2034 C C . LYS A 1 260 ? 32.815 -2.760 -7.372 1.00 66.81 260 LYS A C 1
ATOM 2036 O O . LYS A 1 260 ? 33.353 -3.458 -8.228 1.00 66.81 260 LYS A O 1
ATOM 2041 N N . LYS A 1 261 ? 31.716 -3.163 -6.754 1.00 76.19 261 LYS A N 1
ATOM 2042 C CA . LYS A 1 261 ? 30.992 -4.393 -7.019 1.00 76.19 261 LYS A CA 1
ATOM 2043 C C . LYS A 1 261 ? 29.880 -4.002 -7.951 1.00 76.19 261 LYS A C 1
ATOM 2045 O O . LYS A 1 261 ? 28.796 -3.600 -7.534 1.00 76.19 261 LYS A O 1
ATOM 2050 N N . ILE A 1 262 ? 30.243 -4.069 -9.220 1.00 86.56 262 ILE A N 1
ATOM 2051 C CA . ILE A 1 262 ? 29.301 -4.050 -10.317 1.00 86.56 262 ILE A CA 1
ATOM 2052 C C . ILE A 1 262 ? 28.715 -5.454 -10.390 1.00 86.56 262 ILE A C 1
ATOM 2054 O O . ILE A 1 262 ? 29.458 -6.433 -10.464 1.00 86.56 262 ILE A O 1
ATOM 2058 N N . GLU A 1 263 ? 27.396 -5.560 -10.323 1.00 90.94 263 GLU A N 1
ATOM 2059 C CA . GLU A 1 263 ? 26.716 -6.821 -10.608 1.00 90.94 263 GLU A CA 1
ATOM 2060 C C . GLU A 1 263 ? 26.359 -6.856 -12.095 1.00 90.94 263 GLU A C 1
ATOM 2062 O O . GLU A 1 263 ? 25.756 -5.913 -12.608 1.00 90.94 263 GLU A O 1
ATOM 2067 N N . GLN A 1 264 ? 26.782 -7.912 -12.792 1.00 90.75 264 GLN A N 1
ATOM 2068 C CA . GLN A 1 264 ? 26.394 -8.154 -14.178 1.00 90.75 264 GLN A CA 1
ATOM 2069 C C . GLN A 1 264 ? 25.114 -8.979 -14.220 1.00 90.75 264 GLN A C 1
ATOM 2071 O O . GLN A 1 264 ? 25.010 -10.018 -13.570 1.00 90.75 264 GLN A O 1
ATOM 2076 N N . ILE A 1 265 ? 24.155 -8.507 -15.006 1.00 90.88 265 ILE A N 1
ATOM 2077 C CA . ILE A 1 265 ? 22.866 -9.142 -15.233 1.00 90.88 265 ILE A CA 1
ATOM 2078 C C . ILE A 1 265 ? 22.771 -9.410 -16.727 1.00 90.88 265 ILE A C 1
ATOM 2080 O O . ILE A 1 265 ? 22.824 -8.493 -17.546 1.00 90.88 265 ILE A O 1
ATOM 2084 N N . THR A 1 266 ? 22.621 -10.677 -17.081 1.00 87.00 266 THR A N 1
ATOM 2085 C CA . THR A 1 266 ? 22.463 -11.104 -18.468 1.00 87.00 266 THR A CA 1
ATOM 2086 C C . THR A 1 266 ? 21.275 -12.046 -18.518 1.00 87.00 266 THR A C 1
ATOM 2088 O O . THR A 1 266 ? 21.249 -13.055 -17.816 1.00 87.00 266 THR A O 1
ATOM 2091 N N . THR A 1 267 ? 20.273 -11.695 -19.313 1.00 81.12 267 THR A N 1
ATOM 2092 C CA . THR A 1 267 ? 19.089 -12.522 -19.549 1.00 81.12 267 THR A CA 1
ATOM 2093 C C . THR A 1 267 ? 18.591 -12.288 -20.969 1.00 81.12 267 THR A C 1
ATOM 2095 O O . THR A 1 267 ? 18.717 -11.184 -21.498 1.00 81.12 267 THR A O 1
ATOM 2098 N N . GLU A 1 268 ? 18.025 -13.327 -21.577 1.00 80.19 268 GLU A N 1
ATOM 2099 C CA . GLU A 1 268 ? 17.414 -13.269 -22.911 1.00 80.19 268 GLU A CA 1
ATOM 2100 C C . GLU A 1 268 ? 16.149 -12.400 -22.934 1.00 80.19 268 GLU A C 1
ATOM 2102 O O . GLU A 1 268 ? 15.689 -11.991 -23.993 1.00 80.19 268 GLU A O 1
ATOM 2107 N N . GLU A 1 269 ? 15.588 -12.087 -21.764 1.00 84.12 269 GLU A N 1
ATOM 2108 C CA . GLU A 1 269 ? 14.392 -11.256 -21.659 1.00 84.12 269 GLU A CA 1
ATOM 2109 C C . GLU A 1 269 ? 14.652 -9.749 -21.790 1.00 84.12 269 GLU A C 1
ATOM 2111 O O . GLU A 1 269 ? 13.700 -8.973 -21.677 1.00 84.12 269 GLU A O 1
ATOM 2116 N N . ILE A 1 270 ? 15.912 -9.319 -21.887 1.00 89.62 270 ILE A N 1
ATOM 2117 C CA . ILE A 1 270 ? 16.254 -7.919 -22.147 1.00 89.62 270 ILE A CA 1
ATOM 2118 C C . ILE A 1 270 ? 16.397 -7.765 -23.655 1.00 89.62 270 ILE A C 1
ATOM 2120 O O . ILE A 1 270 ? 17.280 -8.383 -24.252 1.00 89.62 270 ILE A O 1
ATOM 2124 N N . ILE A 1 271 ? 15.542 -6.947 -24.264 1.00 89.44 271 ILE A N 1
ATOM 2125 C CA . ILE A 1 271 ? 15.415 -6.934 -25.728 1.00 89.44 271 ILE A CA 1
ATOM 2126 C C . ILE A 1 271 ? 16.278 -5.877 -26.424 1.00 89.44 271 ILE A C 1
ATOM 2128 O O . ILE A 1 271 ? 16.670 -6.068 -27.575 1.00 89.44 271 ILE A O 1
ATOM 2132 N N . ASP A 1 272 ? 16.580 -4.776 -25.739 1.00 91.44 272 ASP A N 1
ATOM 2133 C CA . ASP A 1 272 ? 17.350 -3.657 -26.272 1.00 91.44 272 ASP A CA 1
ATOM 2134 C C . ASP A 1 272 ? 18.069 -2.873 -25.158 1.00 91.44 272 ASP A C 1
ATOM 2136 O O . ASP A 1 272 ? 18.020 -3.213 -23.971 1.00 91.44 272 ASP A O 1
ATOM 2140 N N . GLU A 1 273 ? 18.797 -1.831 -25.557 1.00 92.81 273 GLU A N 1
ATOM 2141 C CA . GLU A 1 273 ? 19.589 -1.000 -24.650 1.00 92.81 273 GLU A CA 1
ATOM 2142 C C . GLU A 1 273 ? 18.725 -0.157 -23.692 1.00 92.81 273 GLU A C 1
ATOM 2144 O O . GLU A 1 273 ? 19.128 0.074 -22.549 1.00 92.81 273 GLU A O 1
ATOM 2149 N N . GLU A 1 274 ? 17.527 0.263 -24.112 1.00 94.00 274 GLU A N 1
ATOM 2150 C CA . GLU A 1 274 ? 16.602 1.033 -23.270 1.00 94.00 274 GLU A CA 1
ATOM 2151 C C . GLU A 1 274 ? 16.014 0.150 -22.161 1.00 94.00 274 GLU A C 1
ATOM 2153 O O . GLU A 1 274 ? 16.011 0.530 -20.984 1.00 94.00 274 GLU A O 1
ATOM 2158 N N . ASP A 1 275 ? 15.607 -1.068 -22.515 1.00 93.75 275 ASP A N 1
ATOM 2159 C CA . ASP A 1 275 ? 15.158 -2.102 -21.590 1.00 93.75 275 ASP A CA 1
ATOM 2160 C C . ASP A 1 275 ? 16.277 -2.482 -20.606 1.00 93.75 275 ASP A C 1
ATOM 2162 O O . ASP A 1 275 ? 16.066 -2.505 -19.389 1.00 93.75 275 ASP A O 1
ATOM 2166 N N . ALA A 1 276 ? 17.511 -2.659 -21.097 1.00 95.00 276 ALA A N 1
ATOM 2167 C CA . ALA A 1 276 ? 18.680 -2.910 -20.253 1.00 95.00 276 ALA A CA 1
ATOM 2168 C C . ALA A 1 276 ? 18.891 -1.786 -19.225 1.00 95.00 276 ALA A C 1
ATOM 2170 O O . ALA A 1 276 ? 19.158 -2.055 -18.049 1.00 95.00 276 ALA A O 1
ATOM 2171 N N . ALA A 1 277 ? 18.748 -0.524 -19.639 1.00 95.31 277 ALA A N 1
ATOM 2172 C CA . ALA A 1 277 ? 18.893 0.625 -18.751 1.00 95.31 277 ALA A CA 1
ATOM 2173 C C . ALA A 1 277 ? 17.782 0.671 -17.691 1.00 95.31 277 ALA A C 1
ATOM 2175 O O . ALA A 1 277 ? 18.057 0.963 -16.523 1.00 95.31 277 ALA A O 1
ATOM 2176 N N . ALA A 1 278 ? 16.537 0.362 -18.066 1.00 94.94 278 ALA A N 1
ATOM 2177 C CA . ALA A 1 278 ? 15.406 0.315 -17.143 1.00 94.94 278 ALA A CA 1
ATOM 2178 C C . ALA A 1 278 ? 15.571 -0.790 -16.084 1.00 94.94 278 ALA A C 1
ATOM 2180 O O . ALA A 1 278 ? 15.406 -0.526 -14.888 1.00 94.94 278 ALA A O 1
ATOM 2181 N N . VAL A 1 279 ? 15.971 -1.996 -16.499 1.00 95.44 279 VAL A N 1
ATOM 2182 C CA . VAL A 1 279 ? 16.231 -3.129 -15.593 1.00 95.44 279 VAL A CA 1
ATOM 2183 C C . VAL A 1 279 ? 17.418 -2.839 -14.670 1.00 95.44 279 VAL A C 1
ATOM 2185 O O . VAL A 1 279 ? 17.333 -3.079 -13.464 1.00 95.44 279 VAL A O 1
ATOM 2188 N N . ALA A 1 280 ? 18.502 -2.247 -15.184 1.00 95.81 280 ALA A N 1
ATOM 2189 C CA . ALA A 1 280 ? 19.657 -1.869 -14.368 1.00 95.81 280 ALA A CA 1
ATOM 2190 C C . ALA A 1 280 ? 19.276 -0.861 -13.266 1.00 95.81 280 ALA A C 1
ATOM 2192 O O . ALA A 1 280 ? 19.657 -1.036 -12.102 1.00 95.81 280 ALA A O 1
ATOM 2193 N N . LYS A 1 281 ? 18.480 0.166 -13.607 1.00 95.50 281 LYS A N 1
ATOM 2194 C CA . LYS A 1 281 ? 17.971 1.165 -12.647 1.00 95.50 281 LYS A CA 1
ATOM 2195 C C . LYS A 1 281 ? 17.104 0.520 -11.570 1.00 95.50 281 LYS A C 1
ATOM 2197 O O . LYS A 1 281 ? 17.315 0.769 -10.382 1.00 95.50 281 LYS A O 1
ATOM 2202 N N . ALA A 1 282 ? 16.164 -0.333 -11.972 1.00 94.75 282 ALA A N 1
ATOM 2203 C CA . ALA A 1 282 ? 15.296 -1.072 -11.060 1.00 94.75 282 ALA A CA 1
ATOM 2204 C C . ALA A 1 282 ? 16.092 -1.956 -10.091 1.00 94.75 282 ALA A C 1
ATOM 2206 O O . ALA A 1 282 ? 15.829 -1.968 -8.883 1.00 94.75 282 ALA A O 1
ATOM 2207 N N . TYR A 1 283 ? 17.105 -2.654 -10.604 1.00 94.69 283 TYR A N 1
ATOM 2208 C CA . TYR A 1 283 ? 17.950 -3.530 -9.807 1.00 94.69 283 TYR A CA 1
ATOM 2209 C C . TYR A 1 283 ? 18.724 -2.759 -8.731 1.00 94.69 283 TYR A C 1
ATOM 2211 O O . TYR A 1 283 ? 18.680 -3.132 -7.553 1.00 94.69 283 TYR A O 1
ATOM 2219 N N . ILE A 1 284 ? 19.378 -1.649 -9.099 1.00 93.50 284 ILE A N 1
ATOM 2220 C CA . ILE A 1 284 ? 20.101 -0.811 -8.131 1.00 93.50 284 ILE A CA 1
ATOM 2221 C C . ILE A 1 284 ? 19.153 -0.157 -7.135 1.00 93.50 284 ILE A C 1
ATOM 2223 O O . ILE A 1 284 ? 19.449 -0.168 -5.939 1.00 93.50 284 ILE A O 1
ATOM 2227 N N . GLN A 1 285 ? 17.979 0.308 -7.564 1.00 93.50 285 GLN A N 1
ATOM 2228 C CA . GLN A 1 285 ? 16.965 0.820 -6.646 1.00 93.50 285 GLN A CA 1
ATOM 2229 C C . GLN A 1 285 ? 16.561 -0.231 -5.602 1.00 93.50 285 GLN A C 1
ATOM 2231 O O . GLN A 1 285 ? 16.642 0.030 -4.398 1.00 93.50 285 GLN A O 1
ATOM 2236 N N . ASN A 1 286 ? 16.198 -1.441 -6.028 1.00 92.56 286 ASN A N 1
ATOM 2237 C CA . ASN A 1 286 ? 15.810 -2.522 -5.118 1.00 92.56 286 ASN A CA 1
ATOM 2238 C C . ASN A 1 286 ? 16.944 -2.910 -4.161 1.00 92.56 286 ASN A C 1
ATOM 2240 O O . ASN A 1 286 ? 16.708 -3.210 -2.985 1.00 92.56 286 ASN A O 1
ATOM 2244 N N . ARG A 1 287 ? 18.193 -2.874 -4.636 1.00 92.31 287 ARG A N 1
ATOM 2245 C CA . ARG A 1 287 ? 19.374 -3.115 -3.805 1.00 92.31 287 ARG A CA 1
ATOM 2246 C C . ARG A 1 287 ? 19.591 -2.011 -2.771 1.00 92.31 287 ARG A C 1
ATOM 2248 O O . ARG A 1 287 ? 19.868 -2.317 -1.607 1.00 92.31 287 ARG A O 1
ATOM 2255 N N . SER A 1 288 ? 19.406 -0.755 -3.171 1.00 92.69 288 SER A N 1
ATOM 2256 C CA . SER A 1 288 ? 19.624 0.422 -2.329 1.00 92.69 288 SER A CA 1
ATOM 2257 C C . SER A 1 288 ? 18.742 0.417 -1.076 1.00 92.69 288 SER A C 1
ATOM 2259 O O . SER A 1 288 ? 19.206 0.744 0.013 1.00 92.69 288 SER A O 1
ATOM 2261 N N . PHE A 1 289 ? 17.507 -0.089 -1.169 1.00 93.56 289 PHE A N 1
ATOM 2262 C CA . PHE A 1 289 ? 16.601 -0.218 -0.020 1.00 93.56 289 PHE A CA 1
ATOM 2263 C C . PHE A 1 289 ? 17.065 -1.215 1.054 1.00 93.56 289 PHE A C 1
ATOM 2265 O O . PHE A 1 289 ? 16.529 -1.209 2.160 1.00 93.56 289 PHE A O 1
ATOM 2272 N N . LYS A 1 290 ? 18.069 -2.061 0.776 1.00 92.25 290 LYS A N 1
ATOM 2273 C CA . LYS A 1 290 ? 18.699 -2.932 1.788 1.00 92.25 290 LYS A CA 1
ATOM 2274 C C . LYS A 1 290 ? 19.720 -2.191 2.659 1.00 92.25 290 LYS A C 1
ATOM 2276 O O . LYS A 1 290 ? 20.347 -2.826 3.507 1.00 92.25 290 LYS A O 1
ATOM 2281 N N . PHE A 1 291 ? 19.935 -0.894 2.425 1.00 91.19 291 PHE A N 1
ATOM 2282 C CA . PHE A 1 291 ? 20.913 -0.098 3.158 1.00 91.19 291 PHE A CA 1
ATOM 2283 C C . PHE A 1 291 ? 20.458 0.148 4.592 1.00 91.19 291 PHE A C 1
ATOM 2285 O O . PHE A 1 291 ? 21.234 -0.085 5.522 1.00 91.19 291 PHE A O 1
ATOM 2292 N N . GLN A 1 292 ? 19.205 0.575 4.777 1.00 93.12 292 GLN A N 1
ATOM 2293 C CA . GLN A 1 292 ? 18.653 0.862 6.095 1.00 93.12 292 GLN A CA 1
ATOM 2294 C C . GLN A 1 292 ? 17.232 0.338 6.259 1.00 93.12 292 GLN A C 1
ATOM 2296 O O . GLN A 1 292 ? 16.363 0.570 5.418 1.00 93.12 292 GLN A O 1
ATOM 2301 N N . SER A 1 293 ? 17.001 -0.328 7.387 1.00 94.81 293 SER A N 1
ATOM 2302 C CA . SER A 1 293 ? 15.688 -0.800 7.810 1.00 94.81 293 SER A CA 1
ATOM 2303 C C . SER A 1 293 ? 15.406 -0.411 9.255 1.00 94.81 293 SER A C 1
ATOM 2305 O O . SER A 1 293 ? 16.321 -0.341 10.084 1.00 94.81 293 SER A O 1
ATOM 2307 N N . CYS A 1 294 ? 14.136 -0.189 9.567 1.00 95.94 294 CYS A N 1
ATOM 2308 C CA . CYS A 1 294 ? 13.680 0.071 10.922 1.00 95.94 294 CYS A CA 1
ATOM 2309 C C . CYS A 1 294 ? 12.361 -0.662 11.174 1.00 95.94 294 CYS A C 1
ATOM 2311 O O . CYS A 1 294 ? 11.401 -0.473 10.440 1.00 95.94 294 CYS A O 1
ATOM 2313 N N . ASP A 1 295 ? 12.325 -1.501 12.202 1.00 97.62 295 ASP A N 1
ATOM 2314 C CA . ASP A 1 295 ? 11.100 -2.137 12.680 1.00 97.62 295 ASP A CA 1
ATOM 2315 C C . ASP A 1 295 ? 10.639 -1.369 13.917 1.00 97.62 295 ASP A C 1
ATOM 2317 O O . ASP A 1 295 ? 11.421 -1.217 14.860 1.00 97.62 295 ASP A O 1
ATOM 2321 N N . ILE A 1 296 ? 9.408 -0.858 13.918 1.00 97.81 296 ILE A N 1
ATOM 2322 C CA . ILE A 1 296 ? 8.855 -0.062 15.020 1.00 97.81 296 ILE A CA 1
ATOM 2323 C C . ILE A 1 296 ? 7.526 -0.656 15.462 1.00 97.81 296 ILE A C 1
ATOM 2325 O O . ILE A 1 296 ? 6.631 -0.862 14.650 1.00 97.81 296 ILE A O 1
ATOM 2329 N N . LYS A 1 297 ? 7.365 -0.846 16.770 1.00 97.69 297 LYS A N 1
ATOM 2330 C CA . LYS A 1 297 ? 6.062 -1.037 17.405 1.00 97.69 297 LYS A CA 1
ATOM 2331 C C . LYS A 1 297 ? 5.633 0.277 18.045 1.00 97.69 297 LYS A C 1
ATOM 2333 O O . LYS A 1 297 ? 6.376 0.852 18.843 1.00 97.69 297 LYS A O 1
ATOM 2338 N N . THR A 1 298 ? 4.436 0.743 17.718 1.00 94.88 298 THR A N 1
ATOM 2339 C CA . THR A 1 298 ? 3.806 1.943 18.283 1.00 94.88 298 THR A CA 1
ATOM 2340 C C . THR A 1 298 ? 2.465 1.581 18.913 1.00 94.88 298 THR A C 1
ATOM 2342 O O . THR A 1 298 ? 1.880 0.532 18.625 1.00 94.88 298 THR A O 1
ATOM 2345 N N . GLN A 1 299 ? 1.962 2.462 19.777 1.00 88.69 299 GLN A N 1
ATOM 2346 C CA . GLN A 1 299 ? 0.535 2.470 20.092 1.00 88.69 299 GLN A CA 1
ATOM 2347 C C . GLN A 1 299 ? -0.262 2.605 18.783 1.00 88.69 299 GLN A C 1
ATOM 2349 O O . GLN A 1 299 ? 0.222 3.260 17.853 1.00 88.69 299 GLN A O 1
ATOM 2354 N N . GLY A 1 300 ? -1.430 1.960 18.721 1.00 90.25 300 GLY A N 1
ATOM 2355 C CA . GLY A 1 300 ? -2.276 1.859 17.535 1.00 90.25 300 GLY A CA 1
ATOM 2356 C C . GLY A 1 300 ? -2.375 3.164 16.753 1.00 90.25 300 GLY A C 1
ATOM 2357 O O . GLY A 1 300 ? -2.663 4.226 17.305 1.00 90.25 300 GLY A O 1
ATOM 2358 N N . ASN A 1 301 ? -2.063 3.095 15.465 1.00 92.06 301 ASN A N 1
ATOM 2359 C CA . ASN A 1 301 ? -2.073 4.236 14.566 1.00 92.06 301 ASN A CA 1
ATOM 2360 C C . ASN A 1 301 ? -2.571 3.795 13.188 1.00 92.06 301 ASN A C 1
ATOM 2362 O O . ASN A 1 301 ? -1.792 3.348 12.347 1.00 92.06 301 ASN A O 1
ATOM 2366 N N . TYR A 1 302 ? -3.875 3.950 12.980 1.00 91.44 302 TYR A N 1
ATOM 2367 C CA . TYR A 1 302 ? -4.613 3.525 11.789 1.00 91.44 302 TYR A CA 1
ATOM 2368 C C . TYR A 1 302 ? -4.270 4.334 10.529 1.00 91.44 302 TYR A C 1
ATOM 2370 O O . TYR A 1 302 ? -4.515 3.863 9.422 1.00 91.44 302 TYR A O 1
ATOM 2378 N N . HIS A 1 303 ? -3.620 5.495 10.675 1.00 89.81 303 HIS A N 1
ATOM 2379 C CA . HIS A 1 303 ? -3.103 6.266 9.541 1.00 89.81 303 HIS A CA 1
ATOM 2380 C C . HIS A 1 303 ? -1.869 5.617 8.886 1.00 89.81 303 HIS A C 1
ATOM 2382 O O . HIS A 1 303 ? -1.478 6.016 7.795 1.00 89.81 303 HIS A O 1
ATOM 2388 N N . ILE A 1 304 ? -1.226 4.630 9.530 1.00 92.12 304 ILE A N 1
ATOM 2389 C CA . ILE A 1 304 ? -0.072 3.930 8.947 1.00 92.12 304 ILE A CA 1
ATOM 2390 C C . ILE A 1 304 ? -0.560 2.815 8.019 1.00 92.12 304 ILE A C 1
ATOM 2392 O O . ILE A 1 304 ? -1.130 1.819 8.471 1.00 92.12 304 ILE A O 1
ATOM 2396 N N . LYS A 1 305 ? -0.256 2.955 6.731 1.00 90.88 305 LYS A N 1
ATOM 2397 C CA . LYS A 1 305 ? -0.556 2.012 5.647 1.00 90.88 305 LYS A CA 1
ATOM 2398 C C . LYS A 1 305 ? 0.715 1.730 4.828 1.00 90.88 305 LYS A C 1
ATOM 2400 O O . LYS A 1 305 ? 1.639 2.556 4.804 1.00 90.88 305 LYS A O 1
ATOM 2405 N N . PRO A 1 306 ? 0.825 0.568 4.160 1.00 91.38 306 PRO A N 1
ATOM 2406 C CA . PRO A 1 306 ? 1.952 0.304 3.275 1.00 91.38 306 PRO A CA 1
ATOM 2407 C C . PRO A 1 306 ? 2.019 1.356 2.165 1.00 91.38 306 PRO A C 1
ATOM 2409 O O . PRO A 1 306 ? 1.007 1.752 1.598 1.00 91.38 306 PRO A O 1
ATOM 2412 N N . GLY A 1 307 ? 3.226 1.824 1.864 1.00 89.38 307 GLY A N 1
ATOM 2413 C CA . GLY A 1 307 ? 3.464 2.899 0.906 1.00 89.38 307 GLY A CA 1
ATOM 2414 C C . GLY A 1 307 ? 3.536 4.295 1.499 1.00 89.38 307 GLY A C 1
ATOM 2415 O O . GLY A 1 307 ? 4.084 5.179 0.846 1.00 89.38 307 GLY A O 1
ATOM 2416 N N . ASN A 1 308 ? 3.067 4.510 2.731 1.00 88.62 308 ASN A N 1
ATOM 2417 C CA . ASN A 1 308 ? 3.250 5.805 3.372 1.00 88.62 308 ASN A CA 1
ATOM 2418 C C . ASN A 1 308 ? 4.731 6.102 3.606 1.00 88.62 308 ASN A C 1
ATOM 2420 O O . ASN A 1 308 ? 5.538 5.218 3.911 1.00 88.62 308 ASN A O 1
ATOM 2424 N N . ARG A 1 309 ? 5.063 7.386 3.521 1.00 90.25 309 ARG A N 1
ATOM 2425 C CA . ARG A 1 309 ? 6.300 7.926 4.069 1.00 90.25 309 ARG A CA 1
ATOM 2426 C C . ARG A 1 309 ? 6.005 8.388 5.492 1.00 90.25 309 ARG A C 1
ATOM 2428 O O . ARG A 1 309 ? 4.962 8.980 5.744 1.00 90.25 309 ARG A O 1
ATOM 2435 N N . LEU A 1 310 ? 6.889 8.080 6.434 1.00 91.88 310 LEU A N 1
ATOM 2436 C CA . LEU A 1 310 ? 6.766 8.547 7.813 1.00 91.88 310 LEU A CA 1
ATOM 2437 C C . LEU A 1 310 ? 8.116 8.998 8.356 1.00 91.88 310 LEU A C 1
ATOM 2439 O O . LEU A 1 310 ? 9.167 8.535 7.911 1.00 91.88 310 LEU A O 1
ATOM 2443 N N . THR A 1 311 ? 8.095 9.896 9.335 1.00 92.38 311 THR A N 1
ATOM 2444 C CA . THR A 1 311 ? 9.310 10.420 9.963 1.00 92.38 311 THR A CA 1
ATOM 2445 C C . THR A 1 311 ? 9.547 9.757 11.311 1.00 92.38 311 THR A C 1
ATOM 2447 O O . THR A 1 311 ? 8.692 9.784 12.194 1.00 92.38 311 THR A O 1
ATOM 2450 N N . VAL A 1 312 ? 10.745 9.213 11.503 1.00 93.12 312 VAL A N 1
ATOM 2451 C CA . VAL A 1 312 ? 11.202 8.632 12.768 1.00 93.12 312 VAL A CA 1
ATOM 2452 C C . VAL A 1 312 ? 12.171 9.595 13.450 1.00 93.12 312 VAL A C 1
ATOM 2454 O O . VAL A 1 312 ? 13.124 10.071 12.828 1.00 93.12 312 VAL A O 1
ATOM 2457 N N . LYS A 1 313 ? 11.945 9.882 14.737 1.00 91.69 313 LYS A N 1
ATOM 2458 C CA . LYS A 1 313 ? 12.776 10.791 15.539 1.00 91.69 313 LYS A CA 1
ATOM 2459 C C . LYS A 1 313 ? 13.267 10.152 16.836 1.00 91.69 313 LYS A C 1
ATOM 2461 O O . LYS A 1 313 ? 12.547 9.398 17.501 1.00 91.69 313 LYS A O 1
ATOM 2466 N N . TYR A 1 314 ? 14.454 10.579 17.260 1.00 89.38 314 TYR A N 1
ATOM 2467 C CA . TYR A 1 314 ? 15.060 10.287 18.558 1.00 89.38 314 TYR A CA 1
ATOM 2468 C C . TYR A 1 314 ? 15.462 8.817 18.774 1.00 89.38 314 TYR A C 1
ATOM 2470 O O . TYR A 1 314 ? 15.596 8.382 19.921 1.00 89.38 314 TYR A O 1
ATOM 2478 N N . LEU A 1 315 ? 15.692 8.055 17.703 1.00 88.69 315 LEU A N 1
ATOM 2479 C CA . LEU A 1 315 ? 16.371 6.753 17.745 1.00 88.69 315 LEU A CA 1
ATOM 2480 C C . LEU A 1 315 ? 17.894 6.900 17.617 1.00 88.69 315 LEU A C 1
ATOM 2482 O O . LEU A 1 315 ? 18.634 6.015 18.044 1.00 88.69 315 LEU A O 1
ATOM 2486 N N . GLY A 1 316 ? 18.355 8.038 17.098 1.00 84.12 316 GLY A N 1
ATOM 2487 C CA . GLY A 1 316 ? 19.756 8.433 17.004 1.00 84.12 316 GLY A CA 1
ATOM 2488 C C . GLY A 1 316 ? 20.112 8.889 15.594 1.00 84.12 316 GLY A C 1
ATOM 2489 O O . GLY A 1 316 ? 19.450 8.526 14.627 1.00 84.12 316 GLY A O 1
ATOM 2490 N N . ARG A 1 317 ? 21.210 9.640 15.457 1.00 78.88 317 ARG A N 1
ATOM 2491 C CA . ARG A 1 317 ? 21.620 10.310 14.207 1.00 78.88 317 ARG A CA 1
ATOM 2492 C C . ARG A 1 317 ? 21.540 9.447 12.939 1.00 78.88 317 ARG A C 1
ATOM 2494 O O . ARG A 1 317 ? 21.141 9.935 11.891 1.00 78.88 317 ARG A O 1
ATOM 2501 N N . HIS A 1 318 ? 21.931 8.174 13.018 1.00 79.12 318 HIS A N 1
ATOM 2502 C CA . HIS A 1 318 ? 21.920 7.256 11.870 1.00 79.12 318 HIS A CA 1
ATOM 2503 C C . HIS A 1 318 ? 20.553 6.646 11.560 1.00 79.12 318 HIS A C 1
ATOM 2505 O O . HIS A 1 318 ? 20.379 6.049 10.504 1.00 79.12 318 HIS A O 1
ATOM 2511 N N . SER A 1 319 ? 19.616 6.723 12.496 1.00 88.38 319 SER A N 1
ATOM 2512 C CA . SER A 1 319 ? 18.301 6.091 12.420 1.00 88.38 319 SER A CA 1
ATOM 2513 C C . SER A 1 319 ? 17.174 7.103 12.270 1.00 88.38 319 SER A C 1
ATOM 2515 O O . SER A 1 319 ? 16.102 6.725 11.817 1.00 88.38 319 SER A O 1
ATOM 2517 N N . ASP A 1 320 ? 17.415 8.368 12.589 1.00 89.50 320 ASP A N 1
ATOM 2518 C CA . ASP A 1 320 ? 16.431 9.429 12.442 1.00 89.50 320 ASP A CA 1
ATOM 2519 C C . ASP A 1 320 ? 16.251 9.829 10.964 1.00 89.50 320 ASP A C 1
ATOM 2521 O O . ASP A 1 320 ? 17.177 9.739 10.140 1.00 89.50 320 ASP A O 1
ATOM 2525 N N . GLY A 1 321 ? 15.038 10.267 10.629 1.00 89.69 321 GLY A N 1
ATOM 2526 C CA . GLY A 1 321 ? 14.657 10.753 9.304 1.00 89.69 321 GLY A CA 1
ATOM 2527 C C . GLY A 1 321 ? 13.412 10.077 8.735 1.00 89.69 321 GLY A C 1
ATOM 2528 O O . GLY A 1 321 ? 12.692 9.358 9.425 1.00 89.69 321 GLY A O 1
ATOM 2529 N N . GLU A 1 322 ? 13.164 10.346 7.460 1.00 92.06 322 GLU A N 1
ATOM 2530 C CA . GLU A 1 322 ? 12.047 9.783 6.703 1.00 92.06 322 GLU A CA 1
ATOM 2531 C C . GLU A 1 322 ? 12.322 8.321 6.308 1.00 92.06 322 GLU A C 1
ATOM 2533 O O . GLU A 1 322 ? 13.447 7.947 5.955 1.00 92.06 322 GLU A O 1
ATOM 2538 N N . TYR A 1 323 ? 11.280 7.497 6.354 1.00 93.94 323 TYR A N 1
ATOM 2539 C CA . TYR A 1 323 ? 11.274 6.125 5.867 1.00 93.94 323 TYR A CA 1
ATOM 2540 C C . TYR A 1 323 ? 10.019 5.833 5.052 1.00 93.94 323 TYR A C 1
ATOM 2542 O O . TYR A 1 323 ? 8.959 6.400 5.298 1.00 93.94 323 TYR A O 1
ATOM 2550 N N . LEU A 1 324 ? 10.133 4.856 4.154 1.00 93.38 324 LEU A N 1
ATOM 2551 C CA . LEU A 1 324 ? 9.008 4.243 3.464 1.00 93.38 324 LEU A CA 1
ATOM 2552 C C . LEU A 1 324 ? 8.506 3.046 4.279 1.00 93.38 324 LEU A C 1
ATOM 2554 O O . LEU A 1 324 ? 9.279 2.129 4.583 1.00 93.38 324 LEU A O 1
ATOM 2558 N N . VAL A 1 325 ? 7.212 3.026 4.586 1.00 94.62 325 VAL A N 1
ATOM 2559 C CA . VAL A 1 325 ? 6.520 1.872 5.167 1.00 94.62 325 VAL A CA 1
ATOM 2560 C C . VAL A 1 325 ? 6.331 0.837 4.067 1.00 94.62 325 VAL A C 1
ATOM 2562 O O . VAL A 1 325 ? 5.625 1.086 3.096 1.00 94.62 325 VAL A O 1
ATOM 2565 N N . TYR A 1 326 ? 6.958 -0.332 4.183 1.00 93.94 326 TYR A N 1
ATOM 2566 C CA . TYR A 1 326 ? 6.764 -1.405 3.198 1.00 93.94 326 TYR A CA 1
ATOM 2567 C C . TYR A 1 326 ? 5.842 -2.515 3.700 1.00 93.94 326 TYR A C 1
ATOM 2569 O O . TYR A 1 326 ? 5.333 -3.284 2.888 1.00 93.94 326 TYR A O 1
ATOM 2577 N N . SER A 1 327 ? 5.635 -2.609 5.013 1.00 96.31 327 SER A N 1
ATOM 2578 C CA . SER A 1 327 ? 4.668 -3.509 5.631 1.00 96.31 327 SER A CA 1
ATOM 2579 C C . SER A 1 327 ? 4.172 -2.918 6.945 1.00 96.31 327 SER A C 1
ATOM 2581 O O . SER A 1 327 ? 4.932 -2.257 7.660 1.00 96.31 327 SER A O 1
ATOM 2583 N N . VAL A 1 328 ? 2.897 -3.139 7.240 1.00 97.12 328 VAL A N 1
ATOM 2584 C CA . VAL A 1 328 ? 2.251 -2.749 8.487 1.00 97.12 328 VAL A CA 1
ATOM 2585 C C . VAL A 1 328 ? 1.443 -3.917 9.033 1.00 97.12 328 VAL A C 1
ATOM 2587 O O . VAL A 1 328 ? 0.834 -4.676 8.282 1.00 97.12 328 VAL A O 1
ATOM 2590 N N . GLU A 1 329 ? 1.420 -4.031 10.350 1.00 98.12 329 GLU A N 1
ATOM 2591 C CA . GLU A 1 329 ? 0.547 -4.932 11.077 1.00 98.12 329 GLU A CA 1
ATOM 2592 C C . GLU A 1 329 ? -0.280 -4.121 12.070 1.00 98.12 329 GLU A C 1
ATOM 2594 O O . GLU A 1 329 ? 0.277 -3.397 12.899 1.00 98.12 329 GLU A O 1
ATOM 2599 N N . HIS A 1 330 ? -1.602 -4.254 12.010 1.00 98.00 330 HIS A N 1
ATOM 2600 C CA . HIS A 1 330 ? -2.512 -3.728 13.025 1.00 98.00 330 HIS A CA 1
ATOM 2601 C C . HIS A 1 330 ? -3.025 -4.901 13.857 1.00 98.00 330 HIS A C 1
ATOM 2603 O O . HIS A 1 330 ? -3.695 -5.785 13.330 1.00 98.00 330 HIS A O 1
ATOM 2609 N N . ASP A 1 331 ? -2.705 -4.927 15.149 1.00 97.62 331 ASP A N 1
ATOM 2610 C CA . ASP A 1 331 ? -3.196 -5.939 16.094 1.00 97.62 331 ASP A CA 1
ATOM 2611 C C . ASP A 1 331 ? -4.057 -5.219 17.134 1.00 97.62 331 ASP A C 1
ATOM 2613 O O . ASP A 1 331 ? -3.562 -4.415 17.929 1.00 97.62 331 ASP A O 1
ATOM 2617 N N . PHE A 1 332 ? -5.363 -5.469 17.082 1.00 97.06 332 PHE A N 1
ATOM 2618 C CA . PHE A 1 332 ? -6.306 -5.057 18.108 1.00 97.06 332 PHE A CA 1
ATOM 2619 C C . PHE A 1 332 ? -6.790 -6.288 18.873 1.00 97.06 332 PHE A C 1
ATOM 2621 O O . PHE A 1 332 ? -7.257 -7.263 18.288 1.00 97.06 332 PHE A O 1
ATOM 2628 N N . SER A 1 333 ? -6.714 -6.216 20.195 1.00 94.50 333 SER A N 1
ATOM 2629 C CA . SER A 1 333 ? -7.173 -7.223 21.144 1.00 94.50 333 SER A CA 1
ATOM 2630 C C . SER A 1 333 ? -7.977 -6.526 22.233 1.00 94.50 333 SER A C 1
ATOM 2632 O O . SER A 1 333 ? -7.565 -5.484 22.742 1.00 94.50 333 SER A O 1
ATOM 2634 N N . VAL A 1 334 ? -9.097 -7.118 22.651 1.00 89.06 334 VAL A N 1
ATOM 2635 C CA . VAL A 1 334 ? -9.877 -6.594 23.790 1.00 89.06 334 VAL A CA 1
ATOM 2636 C C . VAL A 1 334 ? -9.043 -6.580 25.083 1.00 89.06 334 VAL A C 1
ATOM 2638 O O . VAL A 1 334 ? -9.294 -5.767 25.967 1.00 89.06 334 VAL A O 1
ATOM 2641 N N . GLN A 1 335 ? -8.043 -7.461 25.193 1.00 88.00 335 GLN A N 1
ATOM 2642 C CA . GLN A 1 335 ? -7.175 -7.576 26.370 1.00 88.00 335 GLN A CA 1
ATOM 2643 C C . GLN A 1 335 ? -5.974 -6.629 26.302 1.00 88.00 335 GLN A C 1
ATOM 2645 O O . GLN A 1 335 ? -5.650 -5.977 27.291 1.00 88.00 335 GLN A O 1
ATOM 2650 N N . ASP A 1 336 ? -5.326 -6.547 25.138 1.00 88.94 336 ASP A N 1
ATOM 2651 C CA . ASP A 1 336 ? -4.041 -5.848 24.994 1.00 88.94 336 ASP A CA 1
ATOM 2652 C C . ASP A 1 336 ? -4.192 -4.423 24.437 1.00 88.94 336 ASP A C 1
ATOM 2654 O O . ASP A 1 336 ? -3.265 -3.618 24.515 1.00 88.94 336 ASP A O 1
ATOM 2658 N N . GLY A 1 337 ? -5.360 -4.089 23.886 1.00 92.25 337 GLY A N 1
ATOM 2659 C CA . GLY A 1 337 ? -5.612 -2.837 23.183 1.00 92.25 337 GLY A CA 1
ATOM 2660 C C . GLY A 1 337 ? -5.200 -2.901 21.713 1.00 92.25 337 GLY A C 1
ATOM 2661 O O . GLY A 1 337 ? -5.185 -3.965 21.099 1.00 92.25 337 GLY A O 1
ATOM 2662 N N . TYR A 1 338 ? -4.902 -1.738 21.134 1.00 94.62 338 TYR A N 1
ATOM 2663 C CA . TYR A 1 338 ? -4.544 -1.590 19.723 1.00 94.62 338 TYR A CA 1
ATOM 2664 C C . TYR A 1 338 ? -3.070 -1.199 19.581 1.00 94.62 338 TYR A C 1
ATOM 2666 O O . TYR A 1 338 ? -2.635 -0.179 20.126 1.00 94.62 338 TYR A O 1
ATOM 2674 N N . PHE A 1 339 ? -2.318 -1.991 18.818 1.00 96.12 339 PHE A N 1
ATOM 2675 C CA . PHE A 1 339 ? -0.937 -1.729 18.433 1.00 96.12 339 PHE A CA 1
ATOM 2676 C C . PHE A 1 339 ? -0.761 -1.753 16.923 1.00 96.12 339 PHE A C 1
ATOM 2678 O O . PHE A 1 339 ? -1.417 -2.514 16.211 1.00 96.12 339 PHE A O 1
ATOM 2685 N N . THR A 1 340 ? 0.206 -0.966 16.465 1.00 97.44 340 THR A N 1
ATOM 2686 C CA . THR A 1 340 ? 0.657 -0.995 15.078 1.00 97.44 340 THR A CA 1
ATOM 2687 C C . THR A 1 340 ? 2.144 -1.322 15.051 1.00 97.44 340 THR A C 1
ATOM 2689 O O . THR A 1 340 ? 2.949 -0.641 15.692 1.00 97.44 340 THR A O 1
ATOM 2692 N N . THR A 1 341 ? 2.512 -2.366 14.317 1.00 98.12 341 THR A N 1
ATOM 2693 C CA . THR A 1 341 ? 3.904 -2.684 13.986 1.00 98.12 341 THR A CA 1
ATOM 2694 C C . THR A 1 341 ? 4.148 -2.241 12.555 1.00 98.12 341 THR A C 1
ATOM 2696 O O . THR A 1 341 ? 3.418 -2.638 11.656 1.00 98.12 341 THR A O 1
ATOM 2699 N N . CYS A 1 342 ? 5.151 -1.407 12.312 1.00 96.56 342 CYS A N 1
ATOM 2700 C CA . CYS A 1 342 ? 5.525 -1.003 10.966 1.00 96.56 342 CYS A CA 1
ATOM 2701 C C . CYS A 1 342 ? 6.958 -1.419 10.647 1.00 96.56 342 CYS A C 1
ATOM 2703 O O . CYS A 1 342 ? 7.877 -1.291 11.461 1.00 96.56 342 CYS A O 1
ATOM 2705 N N . HIS A 1 343 ? 7.128 -1.911 9.425 1.00 97.62 343 HIS A N 1
ATOM 2706 C CA . HIS A 1 343 ? 8.408 -2.281 8.858 1.00 97.62 343 HIS A CA 1
ATOM 2707 C C . HIS A 1 343 ? 8.799 -1.254 7.808 1.00 97.62 343 HIS A C 1
ATOM 2709 O O . HIS A 1 343 ? 8.104 -1.030 6.809 1.00 97.62 343 HIS A O 1
ATOM 2715 N N . LEU A 1 344 ? 9.931 -0.616 8.059 1.00 96.19 344 LEU A N 1
ATOM 2716 C CA . LEU A 1 344 ? 10.362 0.584 7.371 1.00 96.19 344 LEU A CA 1
ATOM 2717 C C . LEU A 1 344 ? 11.663 0.321 6.621 1.00 96.19 344 LEU A C 1
ATOM 2719 O O . LEU A 1 344 ? 12.535 -0.415 7.094 1.00 96.19 344 LEU A O 1
ATOM 2723 N N . LYS A 1 345 ? 11.820 0.955 5.462 1.00 94.94 345 LYS A N 1
ATOM 2724 C CA . LYS A 1 345 ? 13.051 0.912 4.667 1.00 94.94 345 LYS A CA 1
ATOM 2725 C C . LYS A 1 345 ? 13.380 2.285 4.095 1.00 94.94 345 LYS A C 1
ATOM 2727 O O . LYS A 1 345 ? 12.482 3.073 3.804 1.00 94.94 345 LYS A O 1
ATOM 2732 N N . ARG A 1 346 ? 14.668 2.561 3.912 1.00 93.56 346 ARG A N 1
ATOM 2733 C CA . ARG A 1 346 ? 15.155 3.750 3.203 1.00 93.56 346 ARG A CA 1
ATOM 2734 C C . ARG A 1 346 ? 16.494 3.472 2.531 1.00 93.56 346 ARG A C 1
ATOM 2736 O O . ARG A 1 346 ? 17.226 2.565 2.933 1.00 93.56 346 ARG A O 1
ATOM 2743 N N . ASN A 1 347 ? 16.799 4.248 1.502 1.00 92.50 347 ASN A N 1
ATOM 2744 C CA . ASN A 1 347 ? 18.016 4.122 0.704 1.00 92.50 347 ASN A CA 1
ATOM 2745 C C . ASN A 1 347 ? 18.949 5.339 0.804 1.00 92.50 347 ASN A C 1
ATOM 2747 O O . ASN A 1 347 ? 20.115 5.223 0.428 1.00 92.50 347 ASN A O 1
ATOM 2751 N N . PHE A 1 348 ? 18.478 6.450 1.376 1.00 90.31 348 PHE A N 1
ATOM 2752 C CA . PHE A 1 348 ? 19.275 7.627 1.714 1.00 90.31 348 PHE A CA 1
ATOM 2753 C C . PHE A 1 348 ? 19.131 7.975 3.202 1.00 90.31 348 PHE A C 1
ATOM 2755 O O . PHE A 1 348 ? 18.181 7.574 3.878 1.00 90.31 348 PHE A O 1
ATOM 2762 N N . CYS A 1 349 ? 20.103 8.705 3.740 1.00 84.12 349 CYS A N 1
ATOM 2763 C CA . CYS A 1 349 ? 20.076 9.249 5.094 1.00 84.12 349 CYS A CA 1
ATOM 2764 C C . CYS A 1 349 ? 20.848 10.575 5.181 1.00 84.12 349 CYS A C 1
ATOM 2766 O O . CYS A 1 349 ? 21.472 11.012 4.217 1.00 84.12 349 CYS A O 1
ATOM 2768 N N . GLY A 1 350 ? 20.831 11.232 6.343 1.00 75.44 350 GLY A N 1
ATOM 2769 C CA . GLY A 1 350 ? 21.744 12.348 6.619 1.00 75.44 350 GLY A CA 1
ATOM 2770 C C . GLY A 1 350 ? 23.207 11.892 6.758 1.00 75.44 350 GLY A C 1
ATOM 2771 O O . GLY A 1 350 ? 23.471 10.722 7.043 1.00 75.44 350 GLY A O 1
ATOM 2772 N N . VAL A 1 351 ? 24.164 12.817 6.589 1.00 64.06 351 VAL A N 1
ATOM 2773 C CA . VAL A 1 351 ? 25.605 12.525 6.736 1.00 64.06 351 VAL A CA 1
ATOM 2774 C C . VAL A 1 351 ? 25.950 12.193 8.183 1.00 64.06 351 VAL A C 1
ATOM 2776 O O . VAL A 1 351 ? 25.524 12.877 9.118 1.00 64.06 351 VAL A O 1
ATOM 2779 N N . SER A 1 352 ? 26.822 11.204 8.358 1.00 54.81 352 SER A N 1
ATOM 2780 C CA . SER A 1 352 ? 27.433 10.832 9.639 1.00 54.81 352 SER A CA 1
ATOM 2781 C C . SER A 1 352 ? 28.742 11.563 9.987 1.00 54.81 352 SER A C 1
ATOM 2783 O O . SER A 1 352 ? 29.228 11.441 11.113 1.00 54.81 352 SER A O 1
ATOM 2785 N N . ASN A 1 353 ? 29.312 12.364 9.080 1.00 51.16 353 ASN A N 1
ATOM 2786 C CA . ASN A 1 353 ? 30.616 12.997 9.292 1.00 51.16 353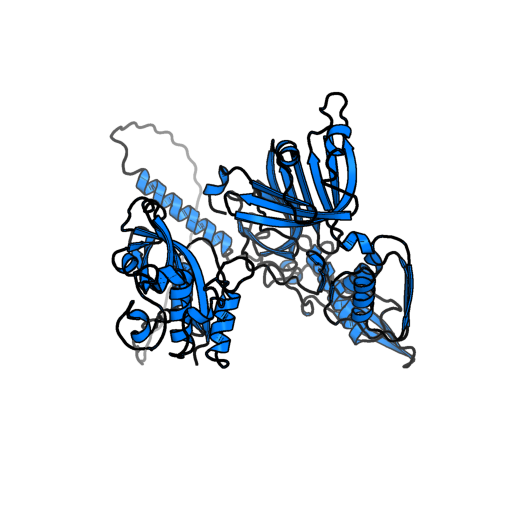 ASN A CA 1
ATOM 2787 C C . ASN A 1 353 ? 30.563 14.154 10.308 1.00 51.16 353 ASN A C 1
ATOM 2789 O O . ASN A 1 353 ? 29.610 14.932 10.373 1.00 51.16 353 ASN A O 1
ATOM 2793 N N . ASN A 1 354 ? 31.584 14.195 11.166 1.00 50.78 354 ASN A N 1
ATOM 2794 C CA . ASN A 1 354 ? 31.728 15.072 12.327 1.00 50.78 354 ASN A CA 1
ATOM 2795 C C . ASN A 1 354 ? 31.732 16.560 11.948 1.00 50.78 354 ASN A C 1
ATOM 2797 O O . ASN A 1 354 ? 32.648 16.987 11.251 1.00 50.78 354 ASN A O 1
ATOM 2801 N N . ARG A 1 355 ? 30.748 17.321 12.463 1.00 49.00 355 ARG A N 1
ATOM 2802 C CA . ARG A 1 355 ? 30.817 18.735 12.929 1.00 49.00 355 ARG A CA 1
ATOM 2803 C C . ARG A 1 355 ? 29.434 19.381 13.106 1.00 49.00 355 ARG A C 1
ATOM 2805 O O . ARG A 1 355 ? 29.353 20.428 13.735 1.00 49.00 355 ARG A O 1
ATOM 2812 N N . SER A 1 356 ? 28.355 18.767 12.618 1.00 51.06 356 SER A N 1
ATOM 2813 C CA . SER A 1 356 ? 26.996 19.308 12.750 1.00 51.06 356 SER A CA 1
ATOM 2814 C C . SER A 1 356 ? 26.044 18.344 13.467 1.00 51.06 356 SER A C 1
ATOM 2816 O O . SER A 1 356 ? 25.936 17.164 13.138 1.00 51.06 356 SER A O 1
ATOM 2818 N N . ILE A 1 357 ? 25.359 18.875 14.483 1.00 55.59 357 ILE A N 1
ATOM 2819 C CA . ILE A 1 357 ? 24.214 18.252 15.162 1.00 55.59 357 ILE A CA 1
ATOM 2820 C C . ILE A 1 357 ? 23.067 18.161 14.141 1.00 55.59 357 ILE A C 1
ATOM 2822 O O . ILE A 1 357 ? 22.824 19.140 13.429 1.00 55.59 357 ILE A O 1
ATOM 2826 N N . SER A 1 358 ? 22.380 17.014 14.038 1.00 62.56 358 SER A N 1
ATOM 2827 C CA . SER A 1 358 ? 21.225 16.889 13.134 1.00 62.56 358 SER A CA 1
ATOM 2828 C C . SER A 1 358 ? 20.115 17.869 13.542 1.00 62.56 358 SER A C 1
ATOM 2830 O O . SER A 1 358 ? 20.019 18.235 14.711 1.00 62.56 358 SER A O 1
ATOM 2832 N N . ALA A 1 359 ? 19.256 18.304 12.613 1.00 65.62 359 ALA A N 1
ATOM 2833 C CA . ALA A 1 359 ? 18.148 19.205 12.957 1.00 65.62 359 ALA A CA 1
ATOM 2834 C C . ALA A 1 359 ? 17.234 18.613 14.050 1.00 65.62 359 ALA A C 1
ATOM 2836 O O . ALA A 1 359 ? 16.769 19.336 14.926 1.00 65.62 359 ALA A O 1
ATOM 2837 N N . ILE A 1 360 ? 17.057 17.287 14.042 1.00 65.06 360 ILE A N 1
ATOM 2838 C CA . ILE A 1 360 ? 16.272 16.540 15.034 1.00 65.06 360 ILE A CA 1
ATOM 2839 C C . ILE A 1 360 ? 16.984 16.509 16.394 1.00 65.06 360 ILE A C 1
ATOM 2841 O O . ILE A 1 360 ? 16.349 16.707 17.429 1.00 65.06 360 ILE A O 1
ATOM 2845 N N . ASP A 1 361 ? 18.304 16.307 16.414 1.00 64.38 361 ASP A N 1
ATOM 2846 C CA . ASP A 1 361 ? 19.087 16.355 17.652 1.00 64.38 361 ASP A CA 1
ATOM 2847 C C . ASP A 1 361 ? 19.140 17.779 18.228 1.00 64.38 361 ASP A C 1
ATOM 2849 O O . ASP A 1 361 ? 19.060 17.944 19.443 1.00 64.38 361 ASP A O 1
ATOM 2853 N N . ARG A 1 362 ? 19.208 18.812 17.376 1.00 70.06 362 ARG A N 1
ATOM 2854 C CA . ARG A 1 362 ? 19.139 20.221 17.791 1.00 70.06 362 ARG A CA 1
ATOM 2855 C C . ARG A 1 362 ? 17.775 20.535 18.402 1.00 70.06 362 ARG A C 1
ATOM 2857 O O . ARG A 1 362 ? 17.722 20.988 19.536 1.00 70.06 362 ARG A O 1
ATOM 2864 N N . GLU A 1 363 ? 16.689 20.147 17.726 1.00 73.56 363 GLU A N 1
ATOM 2865 C CA . GLU A 1 363 ? 15.320 20.236 18.254 1.00 73.56 363 GLU A CA 1
ATOM 2866 C C . GLU A 1 363 ? 15.189 19.536 19.622 1.00 73.56 363 GLU A C 1
ATOM 2868 O O . GLU A 1 363 ? 14.522 20.042 20.526 1.00 73.56 363 GLU A O 1
ATOM 2873 N N . ARG A 1 364 ? 15.829 18.373 19.807 1.00 71.56 364 ARG A N 1
ATOM 2874 C CA . ARG A 1 364 ? 15.828 17.655 21.090 1.00 71.56 364 ARG A CA 1
ATOM 2875 C C . ARG A 1 364 ? 16.568 18.419 22.186 1.00 71.56 364 ARG A C 1
ATOM 2877 O O . ARG A 1 364 ? 16.046 18.501 23.298 1.00 71.56 364 ARG A O 1
ATOM 2884 N N . ILE A 1 365 ? 17.763 18.929 21.891 1.00 70.12 365 ILE A N 1
ATOM 2885 C CA . ILE A 1 365 ? 18.578 19.704 22.837 1.00 70.12 365 ILE A CA 1
ATOM 2886 C C . ILE A 1 365 ? 17.824 20.970 23.249 1.00 70.12 365 ILE A C 1
ATOM 2888 O O . ILE A 1 365 ? 17.716 21.247 24.443 1.00 70.12 365 ILE A O 1
ATOM 2892 N N . ASP A 1 366 ? 17.219 21.679 22.298 1.00 74.31 366 ASP A N 1
ATOM 2893 C CA . ASP A 1 366 ? 16.447 22.894 22.565 1.00 74.31 366 ASP A CA 1
ATOM 2894 C C . ASP A 1 366 ? 15.234 22.592 23.465 1.00 74.31 366 ASP A C 1
ATOM 2896 O O . ASP A 1 366 ? 15.005 23.285 24.457 1.00 74.31 366 ASP A O 1
ATOM 2900 N N . ARG A 1 367 ? 14.507 21.490 23.208 1.00 68.75 367 ARG A N 1
ATOM 2901 C CA . ARG A 1 367 ? 13.396 21.032 24.069 1.00 68.75 367 ARG A CA 1
ATOM 2902 C C . ARG A 1 367 ? 13.853 20.654 25.483 1.00 68.75 367 ARG A C 1
ATOM 2904 O O . ARG A 1 367 ? 13.154 20.955 26.446 1.00 68.75 367 ARG A O 1
ATOM 2911 N N . GLN A 1 368 ? 15.001 19.990 25.630 1.00 66.62 368 GLN A N 1
ATOM 2912 C CA . GLN A 1 368 ? 15.545 19.639 26.950 1.00 66.62 368 GLN A CA 1
ATOM 2913 C C . GLN A 1 368 ? 16.005 20.882 27.724 1.00 66.62 368 GLN A C 1
ATOM 2915 O O . GLN A 1 368 ? 15.759 20.975 28.924 1.00 66.62 368 GLN A O 1
ATOM 2920 N N . SER A 1 369 ? 16.599 21.854 27.031 1.00 61.19 369 SER A N 1
ATOM 2921 C CA . SER A 1 369 ? 17.030 23.137 27.599 1.00 61.19 369 SER A CA 1
ATOM 2922 C C . SER A 1 369 ? 15.840 23.974 28.079 1.00 61.19 369 SER A C 1
ATOM 2924 O O . SER A 1 369 ? 15.872 24.518 29.181 1.00 61.19 369 SER A O 1
ATOM 2926 N N . ALA A 1 370 ? 14.756 24.013 27.295 1.00 51.41 370 ALA A N 1
ATOM 2927 C CA . ALA A 1 370 ? 13.515 24.693 27.662 1.00 51.41 370 ALA A CA 1
ATOM 2928 C C . ALA A 1 370 ? 12.834 24.053 28.886 1.00 51.41 370 ALA A C 1
ATOM 2930 O O . ALA A 1 370 ? 12.370 24.764 29.776 1.00 51.41 370 ALA A O 1
ATOM 2931 N N . ASN A 1 371 ? 12.827 22.718 28.978 1.00 54.62 371 ASN A N 1
ATOM 2932 C CA . ASN A 1 371 ? 12.283 22.017 30.145 1.00 54.62 371 ASN A CA 1
ATOM 2933 C C . ASN A 1 371 ? 13.136 22.240 31.409 1.00 54.62 371 ASN A C 1
ATOM 2935 O O . ASN A 1 371 ? 12.576 22.458 32.479 1.00 54.62 371 ASN A O 1
ATOM 2939 N N . ALA A 1 372 ? 14.469 22.273 31.290 1.00 48.78 372 ALA A N 1
ATOM 2940 C CA . ALA A 1 372 ? 15.368 22.553 32.415 1.00 48.78 372 ALA A CA 1
ATOM 2941 C C . ALA A 1 372 ? 15.260 24.006 32.927 1.00 48.78 372 ALA A C 1
ATOM 2943 O O . ALA A 1 372 ? 15.361 24.258 34.127 1.00 48.78 372 ALA A O 1
ATOM 2944 N N . GLN A 1 373 ? 15.011 24.978 32.041 1.00 46.78 373 GLN A N 1
ATOM 2945 C CA . GLN A 1 373 ? 14.727 26.363 32.440 1.00 46.78 373 GLN A CA 1
ATOM 2946 C C . GLN A 1 373 ? 13.348 26.513 33.106 1.00 46.78 373 GLN A C 1
ATOM 2948 O O . GLN A 1 373 ? 13.209 27.310 34.033 1.00 46.78 373 GLN A O 1
ATOM 2953 N N . GLY A 1 374 ? 12.353 25.719 32.695 1.00 41.91 374 GLY A N 1
ATOM 2954 C CA . GLY A 1 374 ? 11.043 25.653 33.351 1.00 41.91 374 GLY A CA 1
ATOM 2955 C C . GLY A 1 374 ? 11.093 25.037 34.755 1.00 41.91 374 GLY A C 1
ATOM 2956 O O . GLY A 1 374 ? 10.434 25.535 35.665 1.00 41.91 374 GLY A O 1
ATOM 2957 N N . GLU A 1 375 ? 11.918 24.008 34.963 1.00 40.47 375 GLU A N 1
ATOM 2958 C CA . GLU A 1 375 ? 12.114 23.386 36.282 1.00 40.47 375 GLU A CA 1
ATOM 2959 C C . GLU A 1 375 ? 12.887 24.294 37.254 1.00 40.47 375 GLU A C 1
ATOM 2961 O O . GLU A 1 375 ? 12.532 24.354 38.430 1.00 40.47 375 GLU A O 1
ATOM 2966 N N . ASN A 1 376 ? 13.856 25.088 36.776 1.00 37.81 376 ASN A N 1
ATOM 2967 C CA . ASN A 1 376 ? 14.558 26.085 37.602 1.00 37.81 376 ASN A CA 1
ATOM 2968 C C . ASN A 1 376 ? 13.693 27.304 37.983 1.00 37.81 376 ASN A C 1
ATOM 2970 O O . ASN A 1 376 ? 13.936 27.932 39.016 1.00 37.81 376 ASN A O 1
ATOM 2974 N N . ALA A 1 377 ? 12.668 27.635 37.190 1.00 36.50 377 ALA A N 1
ATOM 2975 C CA . ALA A 1 377 ? 11.672 28.651 37.545 1.00 36.50 377 ALA A CA 1
ATOM 2976 C C . ALA A 1 377 ? 10.602 28.112 38.518 1.00 36.50 377 ALA A C 1
ATOM 2978 O O . ALA A 1 377 ? 10.047 28.869 39.315 1.00 36.50 377 ALA A O 1
ATOM 2979 N N . ALA A 1 378 ? 10.329 26.803 38.491 1.00 33.88 378 ALA A N 1
ATOM 2980 C CA . ALA A 1 378 ? 9.412 26.147 39.424 1.00 33.88 378 ALA A CA 1
ATOM 2981 C C . ALA A 1 378 ? 10.058 25.846 40.793 1.00 33.88 378 ALA A C 1
ATOM 2983 O O . ALA A 1 378 ? 9.361 25.836 41.804 1.00 33.88 378 ALA A O 1
ATOM 2984 N N . SER A 1 379 ? 11.381 25.658 40.858 1.00 32.88 379 SER A N 1
ATOM 2985 C CA . SER A 1 379 ? 12.115 25.386 42.105 1.00 32.88 379 SER A CA 1
ATOM 2986 C C . SER A 1 379 ? 12.542 26.635 42.891 1.00 32.88 379 SER A C 1
ATOM 2988 O O . SER A 1 379 ? 12.990 26.511 44.026 1.00 32.88 379 SER A O 1
ATOM 2990 N N . THR A 1 380 ? 12.349 27.847 42.356 1.00 31.89 380 THR A N 1
ATOM 2991 C CA . THR A 1 380 ? 12.638 29.121 43.055 1.00 31.89 380 THR A CA 1
ATOM 2992 C C . THR A 1 380 ? 11.434 29.728 43.791 1.00 31.89 380 THR A C 1
ATOM 2994 O O . THR A 1 380 ? 11.537 30.817 44.350 1.00 31.89 380 THR A O 1
ATOM 2997 N N . SER A 1 381 ? 10.299 29.021 43.856 1.00 34.59 381 SER A N 1
ATOM 2998 C CA . SER A 1 381 ? 9.097 29.450 44.597 1.00 34.59 381 SER A CA 1
ATOM 2999 C C . SER A 1 381 ? 8.587 28.411 45.606 1.00 34.59 381 SER A C 1
ATOM 3001 O O . SER A 1 381 ? 7.391 28.320 45.871 1.00 34.59 381 SER A O 1
ATOM 3003 N N . ALA A 1 382 ? 9.496 27.649 46.222 1.00 30.80 382 ALA A N 1
ATOM 3004 C CA . ALA A 1 382 ? 9.204 26.876 47.427 1.00 30.80 382 ALA A CA 1
ATOM 3005 C C . ALA A 1 382 ? 10.465 26.701 48.294 1.00 30.80 382 ALA A C 1
ATOM 3007 O O . ALA A 1 382 ? 11.488 26.234 47.805 1.00 30.80 382 ALA A O 1
ATOM 3008 N N . SER A 1 383 ? 10.322 27.024 49.587 1.00 27.11 383 SER A N 1
ATOM 3009 C CA . SER A 1 383 ? 11.265 26.803 50.705 1.00 27.11 383 SER A CA 1
ATOM 3010 C C . SER A 1 383 ? 12.423 27.817 50.797 1.00 27.11 383 SER A C 1
ATOM 3012 O O . SER A 1 383 ? 13.218 27.960 49.884 1.00 27.11 383 SER A O 1
ATOM 3014 N N . GLY A 1 384 ? 12.589 28.617 51.855 1.00 26.50 384 GLY A N 1
ATOM 3015 C CA . GLY A 1 384 ? 12.241 28.385 53.258 1.00 26.50 384 GLY A CA 1
ATOM 3016 C C . GLY A 1 384 ? 13.416 27.716 53.972 1.00 26.50 384 GLY A C 1
ATOM 3017 O O . GLY A 1 384 ? 13.520 26.500 53.937 1.00 26.50 384 GLY A O 1
ATOM 3018 N N . ILE A 1 385 ? 14.296 28.552 54.537 1.00 27.67 385 ILE A N 1
ATOM 3019 C CA . ILE A 1 385 ? 15.279 28.332 55.618 1.00 27.67 385 ILE A CA 1
ATOM 3020 C C . ILE A 1 385 ? 15.548 26.864 56.009 1.00 27.67 385 ILE A C 1
ATOM 3022 O O . ILE A 1 385 ? 14.703 26.242 56.645 1.00 27.67 385 ILE A O 1
ATOM 3026 N N . HIS A 1 386 ? 16.776 26.387 55.777 1.00 27.22 386 HIS A N 1
ATOM 3027 C CA . HIS A 1 386 ? 17.606 25.780 56.829 1.00 27.22 386 HIS A CA 1
ATOM 3028 C C . HIS A 1 386 ? 19.059 25.608 56.361 1.00 27.22 386 HIS A C 1
ATOM 3030 O O . HIS A 1 386 ? 19.332 24.997 55.330 1.00 27.22 386 HIS A O 1
ATOM 3036 N N . GLU A 1 387 ? 19.980 26.176 57.141 1.00 25.19 387 GLU A N 1
ATOM 3037 C CA . GLU A 1 387 ? 21.398 25.824 57.152 1.00 25.19 387 GLU A CA 1
ATOM 3038 C C . GLU A 1 387 ? 21.556 24.404 57.700 1.00 25.19 387 GLU A C 1
ATOM 3040 O O . GLU A 1 387 ? 20.990 24.100 58.748 1.00 25.19 387 GLU A O 1
ATOM 3045 N N . GLU A 1 388 ? 22.370 23.578 57.043 1.00 25.39 388 GLU A N 1
ATOM 3046 C CA . GLU A 1 388 ? 23.266 22.657 57.743 1.00 25.39 388 GLU A CA 1
ATOM 3047 C C . GLU A 1 388 ? 24.424 22.229 56.829 1.00 25.39 388 GLU A C 1
ATOM 3049 O O . GLU A 1 388 ? 24.270 21.636 55.762 1.00 25.39 388 GLU A O 1
ATOM 3054 N N . THR A 1 389 ? 25.615 22.611 57.273 1.00 23.55 389 THR A N 1
ATOM 3055 C CA . THR A 1 389 ? 26.941 22.202 56.817 1.00 23.55 389 THR A CA 1
ATOM 3056 C C . THR A 1 389 ? 27.157 20.698 56.934 1.00 23.55 389 THR A C 1
ATOM 3058 O O . THR A 1 389 ? 26.946 20.152 58.009 1.00 23.55 389 THR A O 1
ATOM 3061 N N . HIS A 1 390 ? 27.771 20.077 55.923 1.00 27.20 390 HIS A N 1
ATOM 3062 C CA . HIS A 1 390 ? 28.818 19.082 56.170 1.00 27.20 390 HIS A CA 1
ATOM 3063 C C . HIS A 1 390 ? 29.809 18.992 55.002 1.00 27.20 390 HIS A C 1
ATOM 3065 O O . HIS A 1 390 ? 29.466 18.656 53.871 1.00 27.20 390 HIS A O 1
ATOM 3071 N N . ASN A 1 391 ? 31.063 19.305 55.333 1.00 25.02 391 ASN A N 1
ATOM 3072 C CA . ASN A 1 391 ? 32.260 19.022 54.553 1.00 25.02 391 ASN A CA 1
ATOM 3073 C C . ASN A 1 391 ? 32.440 17.510 54.364 1.00 25.02 391 ASN A C 1
ATOM 3075 O O . ASN A 1 391 ? 32.246 16.755 55.315 1.00 25.02 391 ASN A O 1
ATOM 3079 N N . ASN A 1 392 ? 32.955 17.102 53.204 1.00 26.62 392 ASN A N 1
ATOM 3080 C CA . ASN A 1 392 ? 34.186 16.317 53.181 1.00 26.62 392 ASN A CA 1
ATOM 3081 C C . ASN A 1 392 ? 34.904 16.433 51.834 1.00 26.62 392 ASN A C 1
ATOM 3083 O O . ASN A 1 392 ? 34.343 16.241 50.758 1.00 26.62 392 ASN A O 1
ATOM 3087 N N . SER A 1 393 ? 36.166 16.804 51.978 1.00 26.83 393 SER A N 1
ATOM 3088 C CA . SER A 1 393 ? 37.225 16.969 50.999 1.00 26.83 393 SER A CA 1
ATOM 3089 C C . SER A 1 393 ? 37.762 15.616 50.533 1.00 26.83 393 SER A C 1
ATOM 3091 O O . SER A 1 393 ? 37.764 14.677 51.318 1.00 26.83 393 SER A O 1
ATOM 3093 N N . GLU A 1 394 ? 38.293 15.565 49.309 1.00 25.44 394 GLU A N 1
ATOM 3094 C CA . GLU A 1 394 ? 39.617 15.017 48.930 1.00 25.44 394 GLU A CA 1
ATOM 3095 C C . GLU A 1 394 ? 39.717 15.064 47.387 1.00 25.44 394 GLU A C 1
ATOM 3097 O O . GLU A 1 394 ? 38.849 14.550 46.689 1.00 25.44 394 GLU A O 1
ATOM 3102 N N . ASN A 1 395 ? 40.543 15.960 46.819 1.00 25.20 395 ASN A N 1
ATOM 3103 C CA . ASN A 1 395 ? 41.948 15.745 46.397 1.00 25.20 395 ASN A CA 1
ATOM 3104 C C . ASN A 1 395 ? 42.055 14.654 45.308 1.00 25.20 395 ASN A C 1
ATOM 3106 O O . ASN A 1 395 ? 41.565 13.555 45.508 1.00 25.20 395 ASN A O 1
ATOM 3110 N N . THR A 1 396 ? 42.621 14.856 44.112 1.00 24.92 396 THR A N 1
ATOM 3111 C CA . THR A 1 396 ? 43.908 15.477 43.709 1.00 24.92 396 THR A CA 1
ATOM 3112 C C . THR A 1 396 ? 43.857 15.693 42.172 1.00 24.92 396 THR A C 1
ATOM 3114 O O . THR A 1 396 ? 43.383 14.826 41.447 1.00 24.92 396 THR A O 1
ATOM 3117 N N . SER A 1 397 ? 44.065 16.898 41.623 1.00 23.84 397 SER A N 1
ATOM 3118 C CA . SER A 1 397 ? 45.318 17.487 41.089 1.00 23.84 397 SER A CA 1
ATOM 3119 C C . SER A 1 397 ? 46.059 16.708 39.984 1.00 23.84 397 SER A C 1
ATOM 3121 O O . SER A 1 397 ? 46.451 15.569 40.212 1.00 23.84 397 SER A O 1
ATOM 3123 N N . ILE A 1 398 ? 46.356 17.395 38.863 1.00 26.27 398 ILE A N 1
ATOM 3124 C CA . ILE A 1 398 ? 47.694 17.639 38.241 1.00 26.27 398 ILE A CA 1
ATOM 3125 C C . ILE A 1 398 ? 47.466 18.116 36.782 1.00 26.27 398 ILE A C 1
ATOM 3127 O O . ILE A 1 398 ? 46.877 17.406 35.975 1.00 26.27 398 ILE A O 1
ATOM 3131 N N . GLU A 1 399 ? 47.561 19.434 36.546 1.00 24.33 399 GLU A N 1
ATOM 3132 C CA . GLU A 1 399 ? 48.648 20.175 35.844 1.00 24.33 399 GLU A CA 1
ATOM 3133 C C . GLU A 1 399 ? 48.608 20.071 34.306 1.00 24.33 399 GLU A C 1
ATOM 3135 O O . GLU A 1 399 ? 48.703 19.001 33.724 1.00 24.33 399 GLU A O 1
ATOM 3140 N N . LYS A 1 400 ? 48.237 21.156 33.610 1.00 24.36 400 LYS A N 1
ATOM 3141 C CA . LYS A 1 400 ? 49.075 22.285 33.134 1.00 24.36 400 LYS A CA 1
ATOM 3142 C C . LYS A 1 400 ? 50.118 21.883 32.084 1.00 24.36 400 LYS A C 1
ATOM 3144 O O . LYS A 1 400 ? 51.127 21.274 32.404 1.00 24.36 400 LYS A O 1
ATOM 3149 N N . ASN A 1 401 ? 49.957 22.430 30.876 1.00 23.38 401 ASN A N 1
ATOM 3150 C CA . ASN A 1 401 ? 51.077 23.106 30.227 1.00 23.38 401 ASN A CA 1
ATOM 3151 C C . ASN A 1 401 ? 50.609 24.286 29.354 1.00 23.38 401 ASN A C 1
ATOM 3153 O O . ASN A 1 401 ? 49.923 24.126 28.349 1.00 23.38 401 ASN A O 1
ATOM 3157 N N . SER A 1 402 ? 50.970 25.472 29.848 1.00 23.53 402 SER A N 1
ATOM 3158 C CA . SER A 1 402 ? 51.415 26.706 29.179 1.00 23.53 402 SER A CA 1
ATOM 3159 C C . SER A 1 402 ? 51.982 26.491 27.758 1.00 23.53 402 SER A C 1
ATOM 3161 O O . SER A 1 402 ? 52.548 25.442 27.484 1.00 23.53 402 SER A O 1
ATOM 3163 N N . GLN A 1 403 ? 51.931 27.436 26.812 1.00 23.88 403 GLN A N 1
ATOM 3164 C CA . GLN A 1 403 ? 52.651 28.716 26.834 1.00 23.88 403 GLN A CA 1
ATOM 3165 C C . GLN A 1 403 ? 52.342 29.538 25.557 1.00 23.88 403 GLN A C 1
ATOM 3167 O O . GLN A 1 403 ? 51.665 29.086 24.641 1.00 23.88 403 GLN A O 1
ATOM 3172 N N . THR A 1 404 ? 52.858 30.757 25.569 1.00 21.23 404 THR A N 1
ATOM 3173 C CA . THR A 1 404 ? 52.415 32.038 25.005 1.00 21.23 404 THR A CA 1
ATOM 3174 C C . THR A 1 404 ? 53.059 32.435 23.662 1.00 21.23 404 THR A C 1
ATOM 3176 O O . THR A 1 404 ? 53.955 31.746 23.186 1.00 21.23 404 THR A O 1
ATOM 3179 N N . SER A 1 405 ? 52.691 33.650 23.200 1.00 22.47 405 SER A N 1
ATOM 3180 C CA . SER A 1 405 ? 53.394 34.604 22.294 1.00 22.47 405 SER A CA 1
ATOM 3181 C C . SER A 1 405 ? 53.008 34.535 20.802 1.00 22.47 405 SER A C 1
ATOM 3183 O O . SER A 1 405 ? 52.820 33.444 20.284 1.00 22.47 405 SER A O 1
ATOM 3185 N N . SER A 1 406 ? 52.824 35.624 20.036 1.00 22.47 406 SER A N 1
ATOM 3186 C CA . SER A 1 406 ? 53.023 37.079 20.238 1.00 22.47 406 SER A CA 1
ATOM 3187 C C . SER A 1 406 ? 52.458 37.871 19.031 1.00 22.47 406 SER A C 1
ATOM 3189 O O . SER A 1 406 ? 52.591 37.404 17.905 1.00 22.47 406 SER A O 1
ATOM 3191 N N . GLU A 1 407 ? 51.831 39.024 19.318 1.00 23.39 407 GLU A N 1
ATOM 3192 C CA . GLU A 1 407 ? 51.941 40.389 18.719 1.00 23.39 407 GLU A CA 1
ATOM 3193 C C . GLU A 1 407 ? 52.157 40.601 17.196 1.00 23.39 407 GLU A C 1
ATOM 3195 O O . GLU A 1 407 ? 53.094 40.073 16.611 1.00 23.39 407 GLU A O 1
ATOM 3200 N N . GLU A 1 408 ? 51.234 41.340 16.540 1.00 21.73 408 GLU A N 1
ATOM 3201 C CA . GLU A 1 408 ? 51.371 42.729 15.982 1.00 21.73 408 GLU A CA 1
ATOM 3202 C C . GLU A 1 408 ? 51.910 42.761 14.523 1.00 21.73 408 GLU A C 1
ATOM 3204 O O . GLU A 1 408 ? 52.702 41.914 14.150 1.00 21.73 408 GLU A O 1
ATOM 3209 N N . ASN A 1 409 ? 51.583 43.647 13.568 1.00 21.88 409 ASN A N 1
ATOM 3210 C CA . ASN A 1 409 ? 50.854 44.918 13.460 1.00 21.88 409 ASN A CA 1
ATOM 3211 C C . ASN A 1 409 ? 50.616 45.208 11.944 1.00 21.88 409 ASN A C 1
ATOM 3213 O O . ASN A 1 409 ? 51.427 44.771 11.125 1.00 21.88 409 ASN A O 1
ATOM 3217 N N . SER A 1 410 ? 49.578 45.976 11.569 1.00 24.08 410 SER A N 1
ATOM 3218 C CA . SER A 1 410 ? 49.599 47.091 10.573 1.00 24.08 410 SER A CA 1
ATOM 3219 C C . SER A 1 410 ? 48.233 47.409 9.922 1.00 24.08 410 SER A C 1
ATOM 3221 O O . SER A 1 410 ? 47.753 46.744 9.013 1.00 24.08 410 SER A O 1
ATOM 3223 N N . GLN A 1 411 ? 47.632 48.467 10.475 1.00 23.83 411 GLN A N 1
ATOM 3224 C CA . GLN A 1 411 ? 47.002 49.653 9.866 1.00 23.83 411 GLN A CA 1
ATOM 3225 C C . GLN A 1 411 ? 46.134 49.619 8.585 1.00 23.83 411 GLN A C 1
ATOM 3227 O O . GLN A 1 411 ? 46.555 49.255 7.491 1.00 23.83 411 GLN A O 1
ATOM 3232 N N . ALA A 1 412 ? 44.944 50.203 8.797 1.00 23.00 412 ALA A N 1
ATOM 3233 C CA . ALA A 1 412 ? 43.984 50.841 7.890 1.00 23.00 412 ALA A CA 1
ATOM 3234 C C . ALA A 1 412 ? 44.595 52.053 7.128 1.00 23.00 412 ALA A C 1
ATOM 3236 O O . ALA A 1 412 ? 45.692 52.487 7.463 1.00 23.00 412 ALA A O 1
ATOM 3237 N N . ASP A 1 413 ? 44.031 52.630 6.059 1.00 23.20 413 ASP A N 1
ATOM 3238 C CA . ASP A 1 413 ? 42.674 53.155 5.837 1.00 23.20 413 ASP A CA 1
ATOM 3239 C C . ASP A 1 413 ? 42.378 53.299 4.326 1.00 23.20 413 ASP A C 1
ATOM 3241 O O . ASP A 1 413 ? 43.281 53.629 3.553 1.00 23.20 413 ASP A O 1
ATOM 3245 N N . ASN A 1 414 ? 41.107 53.142 3.913 1.00 24.81 414 ASN A N 1
ATOM 3246 C CA . ASN A 1 414 ? 40.310 54.215 3.274 1.00 24.81 414 ASN A CA 1
ATOM 3247 C C . ASN A 1 414 ? 38.964 53.726 2.681 1.00 24.81 414 ASN A C 1
ATOM 3249 O O . ASN A 1 414 ? 38.917 53.091 1.633 1.00 24.81 414 ASN A O 1
ATOM 3253 N N . ASN A 1 415 ? 37.881 54.129 3.360 1.00 25.97 415 ASN A N 1
ATOM 3254 C CA . ASN A 1 415 ? 36.634 54.738 2.859 1.00 25.97 415 ASN A CA 1
ATOM 3255 C C . ASN A 1 415 ? 35.897 54.159 1.633 1.00 25.97 415 ASN A C 1
ATOM 3257 O O . ASN A 1 415 ? 36.277 54.436 0.497 1.00 25.97 415 ASN A O 1
ATOM 3261 N N . ASN A 1 416 ? 34.706 53.572 1.859 1.00 26.83 416 ASN A N 1
ATOM 3262 C CA . ASN A 1 416 ? 33.403 54.199 1.528 1.00 26.83 416 ASN A CA 1
ATOM 3263 C C . ASN A 1 416 ? 32.190 53.352 2.009 1.00 26.83 416 ASN A C 1
ATOM 3265 O O . ASN A 1 416 ? 32.386 52.220 2.442 1.00 26.83 416 ASN A O 1
ATOM 3269 N N . PRO A 1 417 ? 30.963 53.917 2.065 1.00 27.31 417 PRO A N 1
ATOM 3270 C CA . PRO A 1 417 ? 30.188 53.982 3.302 1.00 27.31 417 PRO A CA 1
ATOM 3271 C C . PRO A 1 417 ? 29.157 52.869 3.505 1.00 27.31 417 PRO A C 1
ATOM 3273 O O . PRO A 1 417 ? 28.639 52.252 2.578 1.00 27.31 417 PRO A O 1
ATOM 3276 N N . ILE A 1 418 ? 28.807 52.737 4.781 1.00 29.67 418 ILE A N 1
ATOM 3277 C CA . ILE A 1 418 ? 27.616 52.093 5.325 1.00 29.67 418 ILE A CA 1
ATOM 3278 C C . ILE A 1 418 ? 26.369 52.668 4.634 1.00 29.67 418 ILE A C 1
ATOM 3280 O O . ILE A 1 418 ? 26.053 53.847 4.801 1.00 29.67 418 ILE A O 1
ATOM 3284 N N . VAL A 1 419 ? 25.638 51.823 3.906 1.00 29.50 419 VAL A N 1
ATOM 3285 C CA . VAL A 1 419 ? 24.204 52.014 3.668 1.00 29.50 419 VAL A CA 1
ATOM 3286 C C . VAL A 1 419 ? 23.488 51.143 4.690 1.00 29.50 419 VAL A C 1
ATOM 3288 O O . VAL A 1 419 ? 23.716 49.938 4.761 1.00 29.50 419 VAL A O 1
ATOM 3291 N N . ALA A 1 420 ? 22.680 51.784 5.529 1.00 29.34 420 ALA A N 1
ATOM 3292 C CA . ALA A 1 420 ? 21.792 51.122 6.466 1.00 29.34 420 ALA A CA 1
ATOM 3293 C C . ALA A 1 420 ? 20.783 50.265 5.690 1.00 29.34 420 ALA A C 1
ATOM 3295 O O . ALA A 1 420 ? 19.993 50.790 4.906 1.00 29.34 420 ALA A O 1
ATOM 3296 N N . ASP A 1 421 ? 20.823 48.955 5.913 1.00 30.97 421 ASP A N 1
ATOM 3297 C CA . ASP A 1 421 ? 19.862 48.013 5.352 1.00 30.97 421 ASP A CA 1
ATOM 3298 C C . ASP A 1 421 ? 18.597 48.043 6.228 1.00 30.97 421 ASP A C 1
ATOM 3300 O O . ASP A 1 421 ? 18.463 47.310 7.210 1.00 30.97 421 ASP A O 1
ATOM 3304 N N . ASN A 1 422 ? 17.682 48.964 5.915 1.00 39.50 422 ASN A N 1
ATOM 3305 C CA . ASN A 1 422 ? 16.308 48.932 6.413 1.00 39.50 422 ASN A CA 1
ATOM 3306 C C . ASN A 1 422 ? 15.548 47.815 5.678 1.00 39.50 422 ASN A C 1
ATOM 3308 O O . ASN A 1 422 ? 14.734 48.090 4.799 1.00 39.50 422 ASN A O 1
ATOM 3312 N N . ASN A 1 423 ? 15.808 46.555 6.025 1.00 35.59 423 ASN A N 1
ATOM 3313 C CA . ASN A 1 423 ? 14.978 45.439 5.574 1.00 35.59 423 ASN A CA 1
ATOM 3314 C C . ASN A 1 423 ? 13.778 45.288 6.518 1.00 35.59 423 ASN A C 1
ATOM 3316 O O . ASN A 1 423 ? 13.805 44.497 7.462 1.00 35.59 423 ASN A O 1
ATOM 3320 N N . GLU A 1 424 ? 12.710 46.051 6.264 1.00 42.50 424 GLU A N 1
ATOM 3321 C CA . GLU A 1 424 ? 11.372 45.626 6.683 1.00 42.50 424 GLU A CA 1
ATOM 3322 C C . GLU A 1 424 ? 11.070 44.306 5.963 1.00 42.50 424 GLU A C 1
ATOM 3324 O O . GLU A 1 424 ? 10.913 44.261 4.743 1.00 42.50 424 GLU A O 1
ATOM 3329 N N . GLU A 1 425 ? 11.053 43.203 6.711 1.00 46.69 425 GLU A N 1
ATOM 3330 C CA . GLU A 1 425 ? 10.653 41.897 6.195 1.00 46.69 425 GLU A CA 1
ATOM 3331 C C . GLU A 1 425 ? 9.189 42.009 5.730 1.00 46.69 425 GLU A C 1
ATOM 3333 O O . GLU A 1 425 ? 8.278 42.087 6.556 1.00 46.69 425 GLU A O 1
ATOM 3338 N N . ILE A 1 426 ? 8.959 42.091 4.412 1.00 57.62 426 ILE A N 1
ATOM 3339 C CA . ILE A 1 426 ? 7.612 42.183 3.835 1.00 57.62 426 ILE A CA 1
ATOM 3340 C C . ILE A 1 426 ? 6.865 40.894 4.191 1.00 57.62 426 ILE A C 1
ATOM 3342 O O . ILE A 1 426 ? 7.054 39.846 3.577 1.00 57.62 426 ILE A O 1
ATOM 3346 N N . LEU A 1 427 ? 6.026 40.976 5.221 1.00 64.06 427 LEU A N 1
ATOM 3347 C CA . LEU A 1 427 ? 5.091 39.929 5.605 1.00 64.06 427 LEU A CA 1
ATOM 3348 C C . LEU A 1 427 ? 3.831 40.062 4.755 1.00 64.06 427 LEU A C 1
ATOM 3350 O O . LEU A 1 427 ? 3.215 41.124 4.670 1.00 64.06 427 LEU A O 1
ATOM 3354 N N . TYR A 1 428 ? 3.446 38.958 4.140 1.00 75.38 428 TYR A N 1
ATOM 3355 C CA . TYR A 1 428 ? 2.298 38.856 3.268 1.00 75.38 428 TYR A CA 1
ATOM 3356 C C . TYR A 1 428 ? 1.086 38.378 4.059 1.00 75.38 428 TYR A C 1
ATOM 3358 O O . TYR A 1 428 ? 1.087 37.272 4.579 1.00 75.38 428 TYR A O 1
ATOM 3366 N N . ASP A 1 429 ? 0.036 39.189 4.156 1.00 77.25 429 ASP A N 1
ATOM 3367 C CA . ASP A 1 429 ? -1.199 38.749 4.810 1.00 77.25 429 ASP A CA 1
ATOM 3368 C C . ASP A 1 429 ? -1.839 37.549 4.085 1.00 77.25 429 ASP A C 1
ATOM 3370 O O . ASP A 1 429 ? -1.595 37.299 2.900 1.00 77.25 429 ASP A O 1
ATOM 3374 N N . PHE A 1 430 ? -2.701 36.825 4.804 1.00 84.12 430 PHE A N 1
ATOM 3375 C CA . PHE A 1 430 ? -3.610 35.870 4.176 1.00 84.12 430 PHE A CA 1
ATOM 3376 C C . PHE A 1 430 ? -4.515 36.594 3.177 1.00 84.12 430 PHE A C 1
ATOM 3378 O O . PHE A 1 430 ? -4.797 37.786 3.331 1.00 84.12 430 PHE A O 1
ATOM 3385 N N . GLY A 1 431 ? -5.001 35.856 2.181 1.00 80.56 431 GLY A N 1
ATOM 3386 C CA . GLY A 1 431 ? -5.973 36.340 1.214 1.00 80.56 431 GLY A CA 1
ATOM 3387 C C . GLY A 1 431 ? -7.177 36.931 1.934 1.00 80.56 431 GLY A C 1
ATOM 3388 O O . GLY A 1 431 ? -7.969 36.218 2.556 1.00 80.56 431 GLY A O 1
ATOM 3389 N N . LYS A 1 432 ? -7.283 38.261 1.902 1.00 84.50 432 LYS A N 1
ATOM 3390 C CA . LYS A 1 432 ? -8.366 38.985 2.565 1.00 84.50 432 LYS A CA 1
ATOM 3391 C C . LYS A 1 432 ? -9.632 38.807 1.749 1.00 84.50 432 LYS A C 1
ATOM 3393 O O . LYS A 1 432 ? -9.641 39.018 0.539 1.00 84.50 432 LYS A O 1
ATOM 3398 N N . VAL A 1 433 ? -10.729 38.477 2.422 1.00 82.88 433 VAL A N 1
ATOM 3399 C CA . VAL A 1 433 ? -12.038 38.457 1.773 1.00 82.88 433 VAL A CA 1
ATOM 3400 C C . VAL A 1 433 ? -12.398 39.895 1.418 1.00 82.88 433 VAL A C 1
ATOM 3402 O O . VAL A 1 433 ? -12.303 40.775 2.275 1.00 82.88 433 VAL A O 1
ATOM 3405 N N . ASN A 1 434 ? -12.813 40.150 0.178 1.00 77.69 434 ASN A N 1
ATOM 3406 C CA . ASN A 1 434 ? -13.242 41.484 -0.250 1.00 77.69 434 ASN A CA 1
ATOM 3407 C C . ASN A 1 434 ? -14.352 42.040 0.672 1.00 77.69 434 ASN A C 1
ATOM 3409 O O . ASN A 1 434 ? -15.262 41.307 1.069 1.00 77.69 434 ASN A O 1
ATOM 3413 N N . GLU A 1 435 ? -14.297 43.335 1.000 1.00 73.25 435 GLU A N 1
ATOM 3414 C CA . GLU A 1 435 ? -15.251 44.012 1.892 1.00 73.25 435 GLU A CA 1
ATOM 3415 C C . GLU A 1 435 ? -16.718 43.814 1.473 1.00 73.25 435 GLU A C 1
ATOM 3417 O O . GLU A 1 435 ? -17.577 43.588 2.330 1.00 73.25 435 GLU A O 1
ATOM 3422 N N . MET A 1 436 ? -16.989 43.765 0.165 1.00 68.44 436 MET A N 1
ATOM 3423 C CA . MET A 1 436 ? -18.317 43.483 -0.392 1.00 68.44 436 MET A CA 1
ATOM 3424 C C . MET A 1 436 ? -18.872 42.114 0.046 1.00 68.44 436 MET A C 1
ATOM 3426 O O . MET A 1 436 ? -20.081 41.961 0.208 1.00 68.44 436 MET A O 1
ATOM 3430 N N . TYR A 1 437 ? -18.006 41.119 0.265 1.00 68.62 437 TYR A N 1
ATOM 3431 C CA . TYR A 1 437 ? -18.384 39.759 0.669 1.00 68.62 437 TYR A CA 1
ATOM 3432 C C . TYR A 1 437 ? -18.338 39.551 2.189 1.00 68.62 437 TYR A C 1
ATOM 3434 O O . TYR A 1 437 ? -19.036 38.688 2.734 1.00 68.62 437 TYR A O 1
ATOM 3442 N N . ARG A 1 438 ? -17.552 40.369 2.904 1.00 69.94 438 ARG A N 1
ATOM 3443 C CA . ARG A 1 438 ? -17.558 40.415 4.378 1.00 69.94 438 ARG A CA 1
ATOM 3444 C C . ARG A 1 438 ? -18.924 40.833 4.888 1.00 69.94 438 ARG A C 1
ATOM 3446 O O . ARG A 1 438 ? -19.506 40.146 5.727 1.00 69.94 438 ARG A O 1
ATOM 3453 N N . ASN A 1 439 ? -19.427 41.908 4.289 1.00 57.12 439 ASN A N 1
ATOM 3454 C CA . ASN A 1 439 ? -20.699 42.533 4.598 1.00 57.12 439 ASN A CA 1
ATOM 3455 C C . ASN A 1 439 ? -21.819 42.003 3.703 1.00 57.12 439 ASN A C 1
ATOM 3457 O O . ASN A 1 439 ? -22.765 42.742 3.454 1.00 57.12 439 ASN A O 1
ATOM 3461 N N . TRP A 1 440 ? -21.727 40.756 3.202 1.00 59.41 440 TRP A N 1
ATOM 3462 C CA . TRP A 1 440 ? -22.889 40.087 2.613 1.00 59.41 440 TRP A CA 1
ATOM 3463 C C . TRP A 1 440 ? -24.064 40.277 3.564 1.00 59.41 440 TRP A C 1
ATOM 3465 O O . TRP A 1 440 ? -24.085 39.702 4.657 1.00 59.41 440 TRP A O 1
ATOM 3475 N N . ASN A 1 441 ? -24.985 41.157 3.167 1.00 46.03 441 ASN A N 1
ATOM 3476 C CA . ASN A 1 441 ? -26.130 41.511 3.973 1.00 46.03 441 ASN A CA 1
ATOM 3477 C C . ASN A 1 441 ? -26.892 40.211 4.224 1.00 46.03 441 ASN A C 1
ATOM 3479 O O . ASN A 1 441 ? -27.423 39.615 3.289 1.00 46.03 441 ASN A O 1
ATOM 3483 N N . GLN A 1 442 ? -26.949 39.766 5.482 1.00 47.03 442 GLN A N 1
ATOM 3484 C CA . GLN A 1 442 ? -27.778 38.615 5.856 1.00 47.03 442 GLN A CA 1
ATOM 3485 C C . GLN A 1 442 ? -29.274 38.858 5.563 1.00 47.03 442 GLN A C 1
ATOM 3487 O O . GLN A 1 442 ? -30.065 37.927 5.565 1.00 47.03 442 GLN A O 1
ATOM 3492 N N . GLN A 1 443 ? -29.659 40.097 5.272 1.00 31.33 443 GLN A N 1
ATOM 3493 C CA . GLN A 1 443 ? -30.475 40.509 4.129 1.00 31.33 443 GLN A CA 1
ATOM 3494 C C . GLN A 1 443 ? -30.373 42.033 4.059 1.00 31.33 443 GLN A C 1
ATOM 3496 O O . GLN A 1 443 ? -30.210 42.655 5.102 1.00 31.33 443 GLN A O 1
ATOM 3501 N N . ASP A 1 444 ? -30.339 42.590 2.847 1.00 29.75 444 ASP A N 1
ATOM 3502 C CA . ASP A 1 444 ? -30.884 43.906 2.478 1.00 29.75 444 ASP A CA 1
ATOM 3503 C C . ASP A 1 444 ? -30.454 44.243 1.042 1.00 29.75 444 ASP A C 1
ATOM 3505 O O . ASP A 1 444 ? -29.364 44.755 0.796 1.00 29.75 444 ASP A O 1
ATOM 3509 N N . ALA A 1 445 ? -31.367 43.859 0.136 1.00 25.94 445 ALA A N 1
ATOM 3510 C CA . ALA A 1 445 ? -31.665 44.321 -1.228 1.00 25.94 445 ALA A CA 1
ATOM 3511 C C . ALA A 1 445 ? -30.528 44.432 -2.280 1.00 25.94 445 ALA A C 1
ATOM 3513 O O . ALA A 1 445 ? -29.511 45.068 -2.067 1.00 25.94 445 ALA A O 1
ATOM 3514 N N . ALA A 1 446 ? -30.662 43.939 -3.516 1.00 28.27 446 ALA A N 1
ATOM 3515 C CA . ALA A 1 446 ? -31.745 43.213 -4.171 1.00 28.27 446 ALA A CA 1
ATOM 3516 C C . ALA A 1 446 ? -31.152 42.170 -5.133 1.00 28.27 446 ALA A C 1
ATOM 3518 O O . ALA A 1 446 ? -30.504 42.530 -6.111 1.00 28.27 446 ALA A O 1
ATOM 3519 N N . TRP A 1 447 ? -31.482 40.892 -4.936 1.00 37.06 447 TRP A N 1
ATOM 3520 C CA . TRP A 1 447 ? -31.663 39.995 -6.071 1.00 37.06 447 TRP A CA 1
ATOM 3521 C C . TRP A 1 447 ? -32.981 39.252 -5.913 1.00 37.06 447 TRP A C 1
ATOM 3523 O O . TRP A 1 447 ? -33.338 38.766 -4.840 1.00 37.06 447 TRP A O 1
ATOM 3533 N N . LYS A 1 448 ? -33.771 39.337 -6.979 1.00 29.91 448 LYS A N 1
ATOM 3534 C CA . LYS A 1 448 ? -35.180 38.984 -7.019 1.00 29.91 448 LYS A CA 1
ATOM 3535 C C . LYS A 1 448 ? -35.376 37.473 -7.059 1.00 29.91 448 LYS A C 1
ATOM 3537 O O . LYS A 1 448 ? -34.647 36.753 -7.728 1.00 29.91 448 LYS A O 1
ATOM 3542 N N . ALA A 1 449 ? -36.505 37.124 -6.453 1.00 31.42 449 ALA A N 1
ATOM 3543 C CA . ALA A 1 449 ? -37.282 35.902 -6.549 1.00 31.42 449 ALA A CA 1
ATOM 3544 C C . ALA A 1 449 ? -36.702 34.664 -5.856 1.00 31.42 449 ALA A C 1
ATOM 3546 O O . ALA A 1 449 ? -35.964 33.864 -6.420 1.00 31.42 449 ALA A O 1
ATOM 3547 N N . LEU A 1 450 ? -37.262 34.497 -4.659 1.00 27.75 450 LEU A N 1
ATOM 3548 C CA . LEU A 1 450 ? -37.493 33.259 -3.933 1.00 27.75 450 LEU A CA 1
ATOM 3549 C C . LEU A 1 450 ? -36.354 32.801 -3.019 1.00 27.75 450 LEU A C 1
ATOM 3551 O O . LEU A 1 450 ? -35.457 32.038 -3.384 1.00 27.75 450 LEU A O 1
ATOM 3555 N N . LEU A 1 451 ? -36.591 33.231 -1.776 1.00 28.95 451 LEU A N 1
ATOM 3556 C CA . LEU A 1 451 ? -36.292 32.570 -0.517 1.00 28.95 451 LEU A CA 1
ATOM 3557 C C . LEU A 1 451 ? -34.808 32.704 -0.077 1.00 28.95 451 LEU A C 1
ATOM 3559 O O . LEU A 1 451 ? -33.923 32.263 -0.801 1.00 28.95 451 LEU A O 1
ATOM 3563 N N . LEU A 1 452 ? -34.439 33.266 1.085 1.00 28.02 452 LEU A N 1
ATOM 3564 C CA . LEU A 1 452 ? -35.173 33.882 2.201 1.00 28.02 452 LEU A CA 1
ATOM 3565 C C . LEU A 1 452 ? -34.086 34.409 3.225 1.00 28.02 452 LEU A C 1
ATOM 3567 O O . LEU A 1 452 ? -32.896 34.297 2.917 1.00 28.02 452 LEU A O 1
ATOM 3571 N N . SER A 1 453 ? -34.424 35.065 4.355 1.00 28.03 453 SER A N 1
ATOM 3572 C CA . SER A 1 453 ? -33.513 35.344 5.505 1.00 28.03 453 SER A CA 1
ATOM 3573 C C . SER A 1 453 ? -34.167 34.925 6.822 1.00 28.03 453 SER A C 1
ATOM 3575 O O . SER A 1 453 ? -35.373 34.747 6.805 1.00 28.03 453 SER A O 1
ATOM 3577 N N . ASN A 1 454 ? -33.374 34.755 7.896 1.00 36.56 454 ASN A N 1
ATOM 3578 C CA . ASN A 1 454 ? -33.627 34.556 9.349 1.00 36.56 454 ASN A CA 1
ATOM 3579 C C . ASN A 1 454 ? -34.967 33.983 9.910 1.00 36.56 454 ASN A C 1
ATOM 3581 O O . ASN A 1 454 ? -35.091 33.873 11.126 1.00 36.56 454 ASN A O 1
ATOM 3585 N N . ASP A 1 455 ? -35.882 33.499 9.069 1.00 47.50 455 ASP A N 1
ATOM 3586 C CA . ASP A 1 455 ? -37.263 33.048 9.309 1.00 47.50 455 ASP A CA 1
ATOM 3587 C C . ASP A 1 455 ? -37.480 31.654 8.673 1.00 47.50 455 ASP A C 1
ATOM 3589 O O . ASP A 1 455 ? -38.043 31.561 7.595 1.00 47.50 455 ASP A O 1
ATOM 3593 N N . GLU A 1 456 ? -36.985 30.550 9.247 1.00 42.41 456 GLU A N 1
ATOM 3594 C CA . GLU A 1 456 ? -36.785 29.246 8.541 1.00 42.41 456 GLU A CA 1
ATOM 3595 C C . GLU A 1 456 ? -35.741 29.297 7.398 1.00 42.41 456 GLU A C 1
ATOM 3597 O O . GLU A 1 456 ? -35.600 28.359 6.620 1.00 42.41 456 GLU A O 1
ATOM 3602 N N . ASN A 1 457 ? -34.975 30.389 7.282 1.00 46.44 457 ASN A N 1
ATOM 3603 C CA . ASN A 1 457 ? -34.582 30.824 5.947 1.00 46.44 457 ASN A CA 1
ATOM 3604 C C . ASN A 1 457 ? -33.372 31.761 5.817 1.00 46.44 457 ASN A C 1
ATOM 3606 O O . ASN A 1 457 ? -33.143 32.295 4.745 1.00 46.44 457 ASN A O 1
ATOM 3610 N N . ASP A 1 458 ? -32.583 31.997 6.864 1.00 52.88 458 ASP A N 1
ATOM 3611 C CA . ASP A 1 458 ? -31.261 32.631 6.718 1.00 52.88 458 ASP A CA 1
ATOM 3612 C C . ASP A 1 458 ? -30.385 31.849 5.738 1.00 52.88 458 ASP A C 1
ATOM 3614 O O . ASP A 1 458 ? -30.471 30.629 5.667 1.00 52.88 458 ASP A O 1
ATOM 3618 N N . THR A 1 459 ? -29.455 32.511 5.051 1.00 55.31 459 THR A N 1
ATOM 3619 C CA . THR A 1 459 ? -28.468 31.815 4.207 1.00 55.31 459 THR A CA 1
ATOM 3620 C C . THR A 1 459 ? -27.660 30.806 5.036 1.00 55.31 459 THR A C 1
ATOM 3622 O O . THR A 1 459 ? -27.333 29.725 4.548 1.00 55.31 459 THR A O 1
ATOM 3625 N N . MET A 1 460 ? -27.384 31.120 6.312 1.00 59.94 460 MET A N 1
ATOM 3626 C CA . MET A 1 460 ? -26.770 30.173 7.248 1.00 59.94 460 MET A CA 1
ATOM 3627 C C . MET A 1 460 ? -27.732 29.050 7.654 1.00 59.94 460 MET A C 1
ATOM 3629 O O . MET A 1 460 ? -27.306 27.901 7.682 1.00 59.94 460 MET A O 1
ATOM 3633 N N . SER A 1 461 ? -29.010 29.328 7.934 1.00 56.28 461 SER A N 1
ATOM 3634 C CA . SER A 1 461 ? -29.963 28.270 8.308 1.00 56.28 461 SER A CA 1
ATOM 3635 C C . SER A 1 461 ? -30.346 27.367 7.132 1.00 56.28 461 SER A C 1
ATOM 3637 O O . SER A 1 461 ? -30.648 26.202 7.353 1.00 56.28 461 SER A O 1
ATOM 3639 N N . LEU A 1 462 ? -30.301 27.886 5.902 1.00 57.47 462 LEU A N 1
ATOM 3640 C CA . LEU A 1 462 ? -30.572 27.159 4.660 1.00 57.47 462 LEU A CA 1
ATOM 3641 C C . LEU A 1 462 ? -29.386 26.299 4.218 1.00 57.47 462 LEU A C 1
ATOM 3643 O O . LEU A 1 462 ? -29.577 25.168 3.789 1.00 57.47 462 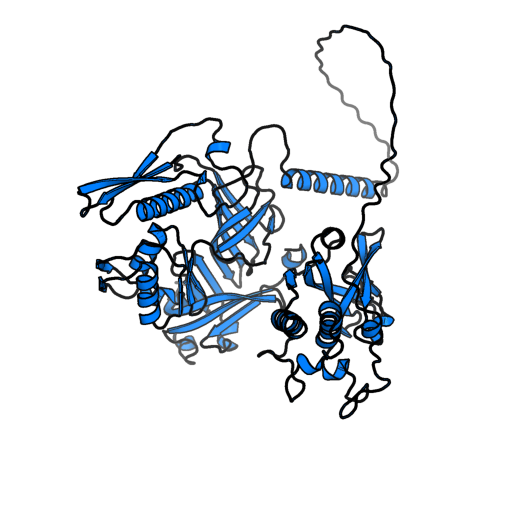LEU A O 1
ATOM 3647 N N . HIS A 1 463 ? -28.159 26.826 4.298 1.00 62.41 463 HIS A N 1
ATOM 3648 C CA . HIS A 1 463 ? -26.992 26.178 3.686 1.00 62.41 463 HIS A CA 1
ATOM 3649 C C . HIS A 1 463 ? -25.899 25.771 4.687 1.00 62.41 463 HIS A C 1
ATOM 3651 O O . HIS A 1 463 ? -25.004 25.001 4.356 1.00 62.41 463 HIS A O 1
ATOM 3657 N N . GLY A 1 464 ? -25.943 26.252 5.925 1.00 68.94 464 GLY A N 1
ATOM 3658 C CA . GLY A 1 464 ? -24.941 25.960 6.947 1.00 68.94 464 GLY A CA 1
ATOM 3659 C C . GLY A 1 464 ? -23.673 26.818 6.849 1.00 68.94 464 GLY A C 1
ATOM 3660 O O . GLY A 1 464 ? -23.305 27.373 5.811 1.00 68.94 464 GLY A O 1
ATOM 3661 N N . CYS A 1 465 ? -22.964 26.922 7.975 1.00 69.88 465 CYS A N 1
ATOM 3662 C CA . CYS A 1 465 ? -21.813 27.817 8.140 1.00 69.88 465 CYS A CA 1
ATOM 3663 C C . CYS A 1 465 ? -20.640 27.534 7.186 1.00 69.88 465 CYS A C 1
ATOM 3665 O O . CYS A 1 465 ? -20.018 28.476 6.692 1.00 69.88 465 CYS A O 1
ATOM 3667 N N . LYS A 1 466 ? -20.362 26.257 6.875 1.00 80.69 466 LYS A N 1
ATOM 3668 C CA . LYS A 1 466 ? -19.268 25.886 5.963 1.00 80.69 466 LYS A CA 1
ATOM 3669 C C . LYS A 1 466 ? -19.541 26.359 4.537 1.00 80.69 466 LYS A C 1
ATOM 3671 O O . LYS A 1 466 ? -18.642 26.902 3.905 1.00 80.69 466 LYS A O 1
ATOM 3676 N N . ILE A 1 467 ? -20.780 26.220 4.059 1.00 77.50 467 ILE A N 1
ATOM 3677 C CA . ILE A 1 467 ? -21.169 26.651 2.711 1.00 77.50 467 ILE A CA 1
ATOM 3678 C C . ILE A 1 467 ? -21.066 28.169 2.579 1.00 77.50 467 ILE A C 1
ATOM 3680 O O . ILE A 1 467 ? -20.515 28.669 1.599 1.00 77.50 467 ILE A O 1
ATOM 3684 N N . VAL A 1 468 ? -21.546 28.911 3.578 1.00 76.38 468 VAL A N 1
ATOM 3685 C CA . VAL A 1 468 ? -21.464 30.377 3.578 1.00 76.38 468 VAL A CA 1
ATOM 3686 C C . VAL A 1 468 ? -20.009 30.847 3.570 1.00 76.38 468 VAL A C 1
ATOM 3688 O O . VAL A 1 468 ? -19.647 31.701 2.762 1.00 76.38 468 VAL A O 1
ATOM 3691 N N . ALA A 1 469 ? -19.160 30.276 4.430 1.00 80.44 469 ALA A N 1
ATOM 3692 C CA . ALA A 1 469 ? -17.743 30.628 4.486 1.00 80.44 469 ALA A CA 1
ATOM 3693 C C . ALA A 1 469 ? -17.010 30.273 3.177 1.00 80.44 469 ALA A C 1
ATOM 3695 O O . ALA A 1 469 ? -16.262 31.096 2.647 1.00 80.44 469 ALA A O 1
ATOM 3696 N N . ALA A 1 470 ? -17.282 29.092 2.613 1.00 85.75 470 ALA A N 1
ATOM 3697 C CA . ALA A 1 470 ? -16.710 28.659 1.344 1.00 85.75 470 ALA A CA 1
ATOM 3698 C C . ALA A 1 470 ? -17.153 29.549 0.176 1.00 85.75 470 ALA A C 1
ATOM 3700 O O . ALA A 1 470 ? -16.324 29.935 -0.639 1.00 85.75 470 ALA A O 1
ATOM 3701 N N . ALA A 1 471 ? -18.427 29.935 0.097 1.00 81.00 471 ALA A N 1
ATOM 3702 C CA . ALA A 1 471 ? -18.919 30.788 -0.982 1.00 81.00 471 ALA A CA 1
ATOM 3703 C C . ALA A 1 471 ? -18.267 32.180 -0.966 1.00 81.00 471 ALA A C 1
ATOM 3705 O O . ALA A 1 471 ? -17.855 32.662 -2.019 1.00 81.00 471 ALA A O 1
ATOM 3706 N N . LYS A 1 472 ? -18.092 32.788 0.218 1.00 81.38 472 LYS A N 1
ATOM 3707 C CA . LYS A 1 472 ? -17.349 34.054 0.369 1.00 81.38 472 LYS A CA 1
ATOM 3708 C C . LYS A 1 472 ? -15.909 33.926 -0.130 1.00 81.38 472 LYS A C 1
ATOM 3710 O O . LYS A 1 472 ? -15.422 34.809 -0.835 1.00 81.38 472 LYS A O 1
ATOM 3715 N N . LEU A 1 473 ? -15.251 32.816 0.211 1.00 86.81 473 LEU A N 1
ATOM 3716 C CA . LEU A 1 473 ? -13.911 32.497 -0.271 1.00 86.81 473 LEU A CA 1
ATOM 3717 C C . LEU A 1 473 ? -13.903 32.382 -1.799 1.00 86.81 473 LEU A C 1
ATOM 3719 O O . LEU A 1 473 ? -13.124 33.079 -2.440 1.00 86.81 473 LEU A O 1
ATOM 3723 N N . VAL A 1 474 ? -14.797 31.585 -2.397 1.00 84.44 474 VAL A N 1
ATOM 3724 C CA . VAL A 1 474 ? -14.861 31.412 -3.859 1.00 84.44 474 VAL A CA 1
ATOM 3725 C C . VAL A 1 474 ? -15.060 32.747 -4.568 1.00 84.44 474 VAL A C 1
ATOM 3727 O O . VAL A 1 474 ? -14.321 33.028 -5.508 1.00 84.44 474 VAL A O 1
ATOM 3730 N N . CYS A 1 475 ? -15.991 33.591 -4.119 1.00 81.31 475 CYS A N 1
ATOM 3731 C CA . CYS A 1 475 ? -16.213 34.916 -4.704 1.00 81.31 475 CYS A CA 1
ATOM 3732 C C . CYS A 1 475 ? -14.966 35.802 -4.640 1.00 81.31 475 CYS A C 1
ATOM 3734 O O . CYS A 1 475 ? -14.635 36.468 -5.621 1.00 81.31 475 CYS A O 1
ATOM 3736 N N . SER A 1 476 ? -14.265 35.795 -3.501 1.00 83.19 476 SER A N 1
ATOM 3737 C CA . SER A 1 476 ? -13.045 36.584 -3.314 1.00 83.19 476 SER A CA 1
ATOM 3738 C C . SER A 1 476 ? -11.915 36.100 -4.216 1.00 83.19 476 SER A C 1
ATOM 3740 O O . SER A 1 476 ? -11.301 36.901 -4.908 1.00 83.19 476 SER A O 1
ATOM 3742 N N . VAL A 1 477 ? -11.694 34.786 -4.260 1.00 84.69 477 VAL A N 1
ATOM 3743 C CA . VAL A 1 477 ? -10.634 34.155 -5.051 1.00 84.69 477 VAL A CA 1
ATOM 3744 C C . VAL A 1 477 ? -10.872 34.327 -6.546 1.00 84.69 477 VAL A C 1
ATOM 3746 O O . VAL A 1 477 ? -9.972 34.699 -7.289 1.00 84.69 477 VAL A O 1
ATOM 3749 N N . SER A 1 478 ? -12.090 34.041 -7.003 1.00 80.69 478 SER A N 1
ATOM 3750 C CA . SER A 1 478 ? -12.423 34.040 -8.430 1.00 80.69 478 SER A CA 1
ATOM 3751 C C . SER A 1 478 ? -12.656 35.430 -9.016 1.00 80.69 478 SER A C 1
ATOM 3753 O O . SER A 1 478 ? -12.740 35.555 -10.239 1.00 80.69 478 SER A O 1
ATOM 3755 N N . ASN A 1 479 ? -12.757 36.455 -8.162 1.00 77.31 479 ASN A N 1
ATOM 3756 C CA . ASN A 1 479 ? -13.262 37.784 -8.501 1.00 77.31 479 ASN A CA 1
ATOM 3757 C C . ASN A 1 479 ? -14.626 37.720 -9.224 1.00 77.31 479 ASN A C 1
ATOM 3759 O O . ASN A 1 479 ? -14.905 38.499 -10.134 1.00 77.31 479 ASN A O 1
ATOM 3763 N N . ASN A 1 480 ? -15.460 36.748 -8.838 1.00 70.69 480 ASN A N 1
ATOM 3764 C CA . ASN A 1 480 ? -16.761 36.473 -9.439 1.00 70.69 480 ASN A CA 1
ATOM 3765 C C . ASN A 1 480 ? -17.876 36.761 -8.425 1.00 70.69 480 ASN A C 1
ATOM 3767 O O . ASN A 1 480 ? -18.088 36.008 -7.469 1.00 70.69 480 ASN A O 1
ATOM 3771 N N . SER A 1 481 ? -18.603 37.852 -8.654 1.00 67.31 481 SER A N 1
ATOM 3772 C CA . SER A 1 481 ? -19.711 38.299 -7.806 1.00 67.31 481 SER A CA 1
ATOM 3773 C C . SER A 1 481 ? -21.033 37.562 -8.067 1.00 67.31 481 SER A C 1
ATOM 3775 O O . SER A 1 481 ? -21.987 37.760 -7.319 1.00 67.31 481 SER A O 1
ATOM 3777 N N . GLU A 1 482 ? -21.105 36.698 -9.087 1.00 65.50 482 GLU A N 1
ATOM 3778 C CA . GLU A 1 482 ? -22.302 35.912 -9.426 1.00 65.50 482 GLU A CA 1
ATOM 3779 C C . GLU A 1 482 ? -22.352 34.551 -8.709 1.00 65.50 482 GLU A C 1
ATOM 3781 O O . GLU A 1 482 ? -23.381 33.863 -8.723 1.00 65.50 482 GLU A O 1
ATOM 3786 N N . PHE A 1 483 ? -21.249 34.132 -8.080 1.00 71.50 483 PHE A N 1
ATOM 3787 C CA . PHE A 1 483 ? -21.188 32.879 -7.334 1.00 71.50 483 PHE A CA 1
ATOM 3788 C C . PHE A 1 483 ? -21.976 32.981 -6.014 1.00 71.50 483 PHE A C 1
ATOM 3790 O O . PHE A 1 483 ? -21.896 33.974 -5.298 1.00 71.50 483 PHE A O 1
ATOM 3797 N N . SER A 1 484 ? -22.751 31.945 -5.672 1.00 72.44 484 SER A N 1
ATOM 3798 C CA . SER A 1 484 ? -23.602 31.936 -4.473 1.00 72.44 484 SER A CA 1
ATOM 3799 C C . SER A 1 484 ? -23.608 30.574 -3.765 1.00 72.44 484 SER A C 1
ATOM 3801 O O . SER A 1 484 ? -23.335 29.554 -4.404 1.00 72.44 484 SER A O 1
ATOM 3803 N N . PRO A 1 485 ? -23.970 30.514 -2.465 1.00 73.56 485 PRO A N 1
ATOM 3804 C CA . PRO A 1 485 ? -24.129 29.262 -1.713 1.00 73.56 485 PRO A CA 1
ATOM 3805 C C . PRO A 1 485 ? -24.990 28.197 -2.407 1.00 73.56 485 PRO A C 1
ATOM 3807 O O . PRO A 1 485 ? -24.681 27.011 -2.313 1.00 73.56 485 PRO A O 1
ATOM 3810 N N . LYS A 1 486 ? -25.995 28.611 -3.201 1.00 70.88 486 LYS A N 1
ATOM 3811 C CA . LYS A 1 486 ? -26.841 27.715 -4.013 1.00 70.88 486 LYS A CA 1
ATOM 3812 C C . LYS A 1 486 ? -26.049 26.841 -4.992 1.00 70.88 486 LYS A C 1
ATOM 3814 O O . LYS A 1 486 ? -26.582 25.888 -5.544 1.00 70.88 486 LYS A O 1
ATOM 3819 N N . ARG A 1 487 ? -24.780 27.163 -5.260 1.00 73.94 487 ARG A N 1
ATOM 3820 C CA . ARG A 1 487 ? -23.917 26.379 -6.157 1.00 73.94 487 ARG A CA 1
ATOM 3821 C C . ARG A 1 487 ? -23.247 25.191 -5.476 1.00 73.94 487 ARG A C 1
ATOM 3823 O O . ARG A 1 487 ? -22.643 24.379 -6.171 1.00 73.94 487 ARG A O 1
ATOM 3830 N N . PHE A 1 488 ? -23.399 25.076 -4.160 1.00 72.50 488 PHE A N 1
ATOM 3831 C CA . PHE A 1 488 ? -22.938 23.949 -3.353 1.00 72.50 488 PHE A CA 1
ATOM 3832 C C . PHE A 1 488 ? -24.070 23.023 -2.889 1.00 72.50 488 PHE A C 1
ATOM 3834 O O . PHE A 1 488 ? -23.791 22.017 -2.241 1.00 72.50 488 PHE A O 1
ATOM 3841 N N . VAL A 1 489 ? -25.330 23.339 -3.206 1.00 67.06 489 VAL A N 1
ATOM 3842 C CA . VAL A 1 489 ? -26.505 22.562 -2.781 1.00 67.06 489 VAL A CA 1
ATOM 3843 C C . VAL A 1 489 ? -27.366 22.141 -3.975 1.00 67.06 489 VAL A C 1
ATOM 3845 O O . VAL A 1 489 ? -27.395 22.815 -5.006 1.00 67.06 489 VAL A O 1
ATOM 3848 N N . ASP A 1 490 ? -28.023 20.989 -3.861 1.00 67.19 490 ASP A N 1
ATOM 3849 C CA . ASP A 1 490 ? -28.897 20.428 -4.881 1.00 67.19 490 ASP A CA 1
ATOM 3850 C C . ASP A 1 490 ? -30.239 21.181 -4.964 1.00 67.19 490 ASP A C 1
ATOM 3852 O O . ASP A 1 490 ? -30.491 22.160 -4.264 1.00 67.19 490 ASP A O 1
ATOM 3856 N N . LYS A 1 491 ? -31.137 20.717 -5.840 1.00 65.44 491 LYS A N 1
ATOM 3857 C CA . LYS A 1 491 ? -32.473 21.314 -6.032 1.00 65.44 491 LYS A CA 1
ATOM 3858 C C . LYS A 1 491 ? -33.381 21.279 -4.788 1.00 65.44 491 LYS A C 1
ATOM 3860 O O . LYS A 1 491 ? -34.447 21.884 -4.828 1.00 65.44 491 LYS A O 1
ATOM 3865 N N . ASN A 1 492 ? -32.995 20.543 -3.746 1.00 59.81 492 ASN A N 1
ATOM 3866 C CA . ASN A 1 492 ? -33.691 20.422 -2.468 1.00 59.81 492 ASN A CA 1
ATOM 3867 C C . ASN A 1 492 ? -32.874 21.050 -1.315 1.00 59.81 492 ASN A C 1
ATOM 3869 O O . ASN A 1 492 ? -33.085 20.673 -0.163 1.00 59.81 492 ASN A O 1
ATOM 3873 N N . ASP A 1 493 ? -31.912 21.929 -1.624 1.00 59.19 493 ASP A N 1
ATOM 3874 C CA . ASP A 1 493 ? -30.988 22.571 -0.678 1.00 59.19 493 ASP A CA 1
ATOM 3875 C C . ASP A 1 493 ? -30.120 21.593 0.144 1.00 59.19 493 ASP A C 1
ATOM 3877 O O . ASP A 1 493 ? -29.563 21.950 1.183 1.00 59.19 493 ASP A O 1
ATOM 3881 N N . ARG A 1 494 ? -29.932 20.354 -0.335 1.00 59.34 494 ARG A N 1
ATOM 3882 C CA . ARG A 1 494 ? -29.024 19.374 0.282 1.00 59.34 494 ARG A CA 1
ATOM 3883 C C . ARG A 1 494 ? -27.618 19.543 -0.269 1.00 59.34 494 ARG A C 1
ATOM 3885 O O . ARG A 1 494 ? -27.446 19.755 -1.465 1.00 59.34 494 ARG A O 1
ATOM 3892 N N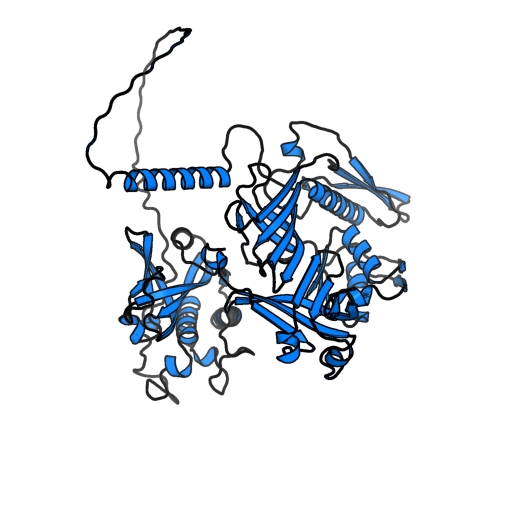 . ILE A 1 495 ? -26.609 19.433 0.592 1.00 60.12 495 ILE A N 1
ATOM 3893 C CA . ILE A 1 495 ? -25.202 19.591 0.199 1.00 60.12 495 ILE A CA 1
ATOM 3894 C C . ILE A 1 495 ? -24.865 18.622 -0.943 1.00 60.12 495 ILE A C 1
ATOM 3896 O O . ILE A 1 495 ? -25.211 17.443 -0.866 1.00 60.12 495 ILE A O 1
ATOM 3900 N N . ILE A 1 496 ? -24.230 19.117 -2.012 1.00 55.66 496 ILE A N 1
ATOM 3901 C CA . ILE A 1 496 ? -23.867 18.306 -3.184 1.00 55.66 496 ILE A CA 1
ATOM 3902 C C . ILE A 1 496 ? -22.599 17.503 -2.876 1.00 55.66 496 ILE A C 1
ATOM 3904 O O . ILE A 1 496 ? -21.554 17.741 -3.464 1.00 55.66 496 ILE A O 1
ATOM 3908 N N . ASP A 1 497 ? -22.725 16.507 -2.006 1.00 48.53 497 ASP A N 1
ATOM 3909 C CA . ASP A 1 497 ? -21.913 15.294 -2.030 1.00 48.53 497 ASP A CA 1
ATOM 3910 C C . ASP A 1 497 ? -22.819 14.088 -1.699 1.00 48.53 497 ASP A C 1
ATOM 3912 O O . ASP A 1 497 ? -23.980 14.236 -1.309 1.00 48.53 497 ASP A O 1
ATOM 3916 N N . LYS A 1 498 ? -22.331 12.861 -1.901 1.00 41.53 498 LYS A N 1
ATOM 3917 C CA . LYS A 1 498 ? -23.128 11.633 -1.708 1.00 41.53 498 LYS A CA 1
ATOM 3918 C C . LYS A 1 498 ? -23.439 11.331 -0.224 1.00 41.53 498 LYS A C 1
ATOM 3920 O O . LYS A 1 498 ? -24.203 10.407 0.039 1.00 41.53 498 LYS A O 1
ATOM 3925 N N . ASN A 1 499 ? -22.875 12.108 0.709 1.00 41.31 499 ASN A N 1
ATOM 3926 C CA . ASN A 1 499 ? -22.862 11.900 2.161 1.00 41.31 499 ASN A CA 1
ATOM 3927 C C . ASN A 1 499 ? -23.393 13.110 2.974 1.00 41.31 499 ASN A C 1
ATOM 3929 O O . ASN A 1 499 ? -23.415 13.048 4.202 1.00 41.31 499 ASN A O 1
ATOM 3933 N N . GLY A 1 500 ? -23.820 14.200 2.328 1.00 51.47 500 GLY A N 1
ATOM 3934 C CA . GLY A 1 500 ? -24.303 15.426 2.967 1.00 51.47 500 GLY A CA 1
ATOM 3935 C C . GLY A 1 500 ? -23.226 16.355 3.553 1.00 51.47 500 GLY A C 1
ATOM 3936 O O . GLY A 1 500 ? -23.560 17.132 4.444 1.00 51.47 500 GLY A O 1
ATOM 3937 N N . ASN A 1 501 ? -21.969 16.311 3.093 1.00 64.62 501 ASN A N 1
ATOM 3938 C CA . ASN A 1 501 ? -20.867 17.176 3.551 1.00 64.62 501 ASN A CA 1
ATOM 3939 C C . ASN A 1 501 ? -20.291 18.033 2.407 1.00 64.62 501 ASN A C 1
ATOM 3941 O O . ASN A 1 501 ? -20.249 17.599 1.270 1.00 64.62 501 ASN A O 1
ATOM 3945 N N . LEU A 1 502 ? -19.817 19.258 2.688 1.00 75.25 502 LEU A N 1
ATOM 3946 C CA . LEU A 1 502 ? -19.155 20.081 1.659 1.00 75.25 502 LEU A CA 1
ATOM 3947 C C . LEU A 1 502 ? -17.671 19.709 1.600 1.00 75.25 502 LEU A C 1
ATOM 3949 O O . LEU A 1 502 ? -16.907 20.047 2.521 1.00 75.25 502 LEU A O 1
ATOM 3953 N N . SER A 1 503 ? -17.270 19.012 0.539 1.00 78.81 503 SER A N 1
ATOM 3954 C CA . SER A 1 503 ? -15.899 18.532 0.365 1.00 78.81 503 SER A CA 1
ATOM 3955 C C . SER A 1 503 ? -14.959 19.640 -0.128 1.00 78.81 503 SER A C 1
ATOM 3957 O O . SER A 1 503 ? -15.361 20.586 -0.810 1.00 78.81 503 SER A O 1
ATOM 3959 N N . GLN A 1 504 ? -13.665 19.529 0.186 1.00 79.50 504 GLN A N 1
ATOM 3960 C CA . GLN A 1 504 ? -12.654 20.452 -0.347 1.00 79.50 504 GLN A CA 1
ATOM 3961 C C . GLN A 1 504 ? -12.595 20.375 -1.881 1.00 79.50 504 GLN A C 1
ATOM 3963 O O . GLN A 1 504 ? -12.458 21.394 -2.556 1.00 79.50 504 GLN A O 1
ATOM 3968 N N . THR A 1 505 ? -12.756 19.176 -2.449 1.00 80.25 505 THR A N 1
ATOM 3969 C CA . THR A 1 505 ? -12.794 18.950 -3.900 1.00 80.25 505 THR A CA 1
ATOM 3970 C C . THR A 1 505 ? -13.932 19.719 -4.571 1.00 80.25 505 THR A C 1
ATOM 3972 O O . THR A 1 505 ? -13.733 20.282 -5.650 1.00 80.25 505 THR A O 1
ATOM 3975 N N . GLU A 1 506 ? -15.105 19.809 -3.941 1.00 80.94 506 GLU A N 1
ATOM 3976 C CA . GLU A 1 506 ? -16.211 20.643 -4.428 1.00 80.94 506 GLU A CA 1
ATOM 3977 C C . GLU A 1 506 ? -15.874 22.129 -4.389 1.00 80.94 506 GLU A C 1
ATOM 3979 O O . GLU A 1 506 ? -16.126 22.822 -5.375 1.00 80.94 506 GLU A O 1
ATOM 3984 N N . ILE A 1 507 ? -15.260 22.619 -3.308 1.00 85.81 507 ILE A N 1
ATOM 3985 C CA . ILE A 1 507 ? -14.842 24.026 -3.192 1.00 85.81 507 ILE A CA 1
ATOM 3986 C C . ILE A 1 507 ? -13.812 24.360 -4.278 1.00 85.81 507 ILE A C 1
ATOM 3988 O O . ILE A 1 507 ? -13.955 25.347 -4.995 1.00 85.81 507 ILE A O 1
ATOM 3992 N N . MET A 1 508 ? -12.830 23.487 -4.496 1.00 85.12 508 MET A N 1
ATOM 3993 C CA . MET A 1 508 ? -11.826 23.626 -5.556 1.00 85.12 508 MET A CA 1
ATOM 3994 C C . MET A 1 508 ? -12.445 23.612 -6.955 1.00 85.12 508 MET A C 1
ATOM 3996 O O . MET A 1 508 ? -12.081 24.408 -7.824 1.00 85.12 508 MET A O 1
ATOM 4000 N N . THR A 1 509 ? -13.409 22.720 -7.177 1.00 83.25 509 THR A N 1
ATOM 4001 C CA . THR A 1 509 ? -14.158 22.643 -8.434 1.00 83.25 509 THR A CA 1
ATOM 4002 C C . THR A 1 509 ? -14.982 23.909 -8.651 1.00 83.25 509 THR A C 1
ATOM 4004 O O . THR A 1 509 ? -15.046 24.409 -9.772 1.00 83.25 509 THR A O 1
ATOM 4007 N N . ALA A 1 510 ? -15.584 24.454 -7.596 1.00 83.50 510 ALA A N 1
ATOM 4008 C CA . ALA A 1 510 ? -16.325 25.705 -7.641 1.00 83.50 510 ALA A CA 1
ATOM 4009 C C . ALA A 1 510 ? -15.422 26.897 -7.978 1.00 83.50 510 ALA A C 1
ATOM 4011 O O . ALA A 1 510 ? -15.800 27.691 -8.835 1.00 83.50 510 ALA A O 1
ATOM 4012 N N . ILE A 1 511 ? -14.215 26.982 -7.405 1.00 85.94 511 ILE A N 1
ATOM 4013 C CA . ILE A 1 511 ? -13.241 28.025 -7.765 1.00 85.94 511 ILE A CA 1
ATOM 4014 C C . ILE A 1 511 ? -12.877 27.932 -9.250 1.00 85.94 511 ILE A C 1
ATOM 4016 O O . ILE A 1 511 ? -12.990 28.925 -9.966 1.00 85.94 511 ILE A O 1
ATOM 4020 N N . LYS A 1 512 ? -12.523 26.736 -9.741 1.00 84.50 512 LYS A N 1
ATOM 4021 C CA . LYS A 1 512 ? -12.191 26.524 -11.162 1.00 84.50 512 LYS A CA 1
ATOM 4022 C C . LYS A 1 512 ? -13.361 26.829 -12.098 1.00 84.50 512 LYS A C 1
ATOM 4024 O O . LYS A 1 512 ? -13.152 27.351 -13.185 1.00 84.50 512 LYS A O 1
ATOM 4029 N N . LYS A 1 513 ? -14.596 26.512 -11.695 1.00 82.62 513 LYS A N 1
ATOM 4030 C CA . LYS A 1 513 ? -15.803 26.866 -12.460 1.00 82.62 513 LYS A CA 1
ATOM 4031 C C . LYS A 1 513 ? -16.045 28.374 -12.477 1.00 82.62 513 LYS A C 1
ATOM 4033 O O . LYS A 1 513 ? -16.459 28.896 -13.505 1.00 82.62 513 LYS A O 1
ATOM 4038 N N . ALA A 1 514 ? -15.812 29.055 -11.357 1.00 80.56 514 ALA A N 1
ATOM 4039 C CA . ALA A 1 514 ? -16.012 30.494 -11.236 1.00 80.56 514 ALA A CA 1
ATOM 4040 C C . ALA A 1 514 ? -14.939 31.297 -11.990 1.00 80.56 514 ALA A C 1
ATOM 4042 O O . ALA A 1 514 ? -15.255 32.361 -12.520 1.00 80.56 514 ALA A O 1
ATOM 4043 N N . ASN A 1 515 ? -13.705 30.783 -12.065 1.00 82.19 515 ASN A N 1
ATOM 4044 C CA . ASN A 1 515 ? -12.621 31.335 -12.873 1.00 82.19 515 ASN A CA 1
ATOM 4045 C C . ASN A 1 515 ? -11.621 30.230 -13.302 1.00 82.19 515 ASN A C 1
ATOM 4047 O O . ASN A 1 515 ? -10.775 29.820 -12.500 1.00 82.19 515 ASN A O 1
ATOM 4051 N N . PRO A 1 516 ? -11.673 29.761 -14.567 1.00 82.69 516 PRO A N 1
ATOM 4052 C CA . PRO A 1 516 ? -10.830 28.664 -15.058 1.00 82.69 516 PRO A CA 1
ATOM 4053 C C . PRO A 1 516 ? -9.326 28.956 -15.088 1.00 82.69 516 PRO A C 1
ATOM 4055 O O . PRO A 1 516 ? -8.530 28.021 -15.134 1.00 82.69 516 PRO A O 1
ATOM 4058 N N . ASN A 1 517 ? -8.935 30.233 -15.067 1.00 80.94 517 ASN A N 1
ATOM 4059 C CA . ASN A 1 517 ? -7.534 30.647 -15.159 1.00 80.94 517 ASN A CA 1
ATOM 4060 C C . ASN A 1 517 ? -6.803 30.572 -13.812 1.00 80.94 517 ASN A C 1
ATOM 4062 O O . ASN A 1 517 ? -5.586 30.740 -13.763 1.00 80.94 517 ASN A O 1
ATOM 4066 N N . ILE A 1 518 ? -7.526 30.328 -12.716 1.00 81.31 518 ILE A N 1
ATOM 4067 C CA . ILE A 1 518 ? -6.935 30.242 -11.384 1.00 81.31 518 ILE A CA 1
ATOM 4068 C C . ILE A 1 518 ? -6.398 28.836 -11.148 1.00 81.31 518 ILE A C 1
ATOM 4070 O O . ILE A 1 518 ? -7.138 27.850 -11.087 1.00 81.31 518 ILE A O 1
ATOM 4074 N N . VAL A 1 519 ? -5.088 28.758 -10.929 1.00 76.50 519 VAL A N 1
ATOM 4075 C CA . VAL A 1 519 ? -4.441 27.554 -10.416 1.00 76.50 519 VAL A CA 1
ATOM 4076 C C . VAL A 1 519 ? -4.495 27.604 -8.896 1.00 76.50 519 VAL A C 1
ATOM 4078 O O . VAL A 1 519 ? -3.678 28.253 -8.246 1.00 76.50 519 VAL A O 1
ATOM 4081 N N . VAL A 1 520 ? -5.490 26.924 -8.332 1.00 77.44 520 VAL A N 1
ATOM 4082 C CA . VAL A 1 520 ? -5.572 26.714 -6.886 1.00 77.44 520 VAL A CA 1
ATOM 4083 C C . VAL A 1 520 ? -4.827 25.433 -6.539 1.00 77.44 520 VAL A C 1
ATOM 4085 O O . VAL A 1 520 ? -5.114 24.369 -7.099 1.00 77.44 520 VAL A O 1
ATOM 4088 N N . LYS A 1 521 ? -3.911 25.527 -5.582 1.00 77.19 521 LYS A N 1
ATOM 4089 C CA . LYS A 1 521 ? -3.342 24.394 -4.862 1.00 77.19 521 LYS A CA 1
ATOM 4090 C C . LYS A 1 521 ? -4.075 24.287 -3.525 1.00 77.19 521 LYS A C 1
ATOM 4092 O O . LYS A 1 521 ? -4.048 25.214 -2.722 1.00 77.19 521 LYS A O 1
ATOM 4097 N N . ALA A 1 522 ? -4.766 23.175 -3.307 1.00 63.62 522 ALA A N 1
ATOM 4098 C CA . ALA A 1 522 ? -5.233 22.827 -1.972 1.00 63.62 522 ALA A CA 1
ATOM 4099 C C . ALA A 1 522 ? -4.044 22.236 -1.212 1.00 63.62 522 ALA A C 1
ATOM 4101 O O . ALA A 1 522 ? -3.369 21.356 -1.741 1.00 63.62 522 ALA A O 1
ATOM 4102 N N . ASP A 1 523 ? -3.785 22.739 -0.011 1.00 56.75 523 ASP A N 1
ATOM 4103 C CA . ASP A 1 523 ? -2.783 22.183 0.896 1.00 56.75 523 ASP A CA 1
ATOM 4104 C C . ASP A 1 523 ? -3.544 21.767 2.161 1.00 56.75 523 ASP A C 1
ATOM 4106 O O . ASP A 1 523 ? -4.037 22.617 2.912 1.00 56.75 523 ASP A O 1
ATOM 4110 N N . TYR A 1 524 ? -3.807 20.467 2.311 1.00 53.59 524 TYR A N 1
ATOM 4111 C CA . TYR A 1 524 ? -4.603 19.936 3.417 1.00 53.59 524 TYR A CA 1
ATOM 4112 C C . TYR A 1 524 ? -3.699 19.594 4.604 1.00 53.59 524 TYR A C 1
ATOM 4114 O O . TYR A 1 524 ? -2.747 18.839 4.463 1.00 53.59 524 TYR A O 1
ATOM 4122 N N . PHE A 1 525 ? -4.031 20.115 5.789 1.00 53.56 525 PHE A N 1
ATOM 4123 C CA . PHE A 1 525 ? -3.388 19.756 7.056 1.00 53.56 525 PHE A CA 1
ATOM 4124 C C . PHE A 1 525 ? -4.426 19.759 8.188 1.00 53.56 525 PHE A C 1
ATOM 4126 O O . PHE A 1 525 ? -5.198 20.711 8.311 1.00 53.56 525 PHE A O 1
ATOM 4133 N N . GLU A 1 526 ? -4.414 18.762 9.083 1.00 45.38 526 GLU A N 1
ATOM 4134 C CA . GLU A 1 526 ? -5.273 18.759 10.278 1.00 45.38 526 GLU A CA 1
ATOM 4135 C C . GLU A 1 526 ? -4.565 18.353 11.583 1.00 45.38 526 GLU A C 1
ATOM 4137 O O . GLU A 1 526 ? -3.942 17.299 11.664 1.00 45.38 526 GLU A O 1
ATOM 4142 N N . LYS A 1 527 ? -4.737 19.190 12.626 1.00 47.19 527 LYS A N 1
ATOM 4143 C CA . LYS A 1 527 ? -5.193 18.865 14.009 1.00 47.19 527 LYS A CA 1
ATOM 4144 C C . LYS A 1 527 ? -4.830 19.956 15.037 1.00 47.19 527 LYS A C 1
ATOM 4146 O O . LYS A 1 527 ? -5.460 20.012 16.088 1.00 47.19 527 LYS A O 1
ATOM 4151 N N . GLN A 1 528 ? -3.884 20.864 14.761 1.00 51.19 528 GLN A N 1
ATOM 4152 C CA . GLN A 1 528 ? -3.638 22.022 15.638 1.00 51.19 528 GLN A CA 1
ATOM 4153 C C . GLN A 1 528 ? -2.961 23.185 14.904 1.00 51.19 528 GLN A C 1
ATOM 4155 O O . GLN A 1 528 ? -1.901 23.018 14.303 1.00 51.19 528 GLN A O 1
ATOM 4160 N N . LEU A 1 529 ? -3.553 24.379 14.986 1.00 59.62 529 LEU A N 1
ATOM 4161 C CA . LEU A 1 529 ? -2.899 25.605 14.540 1.00 59.62 529 LEU A CA 1
ATOM 4162 C C . LEU A 1 529 ? -1.710 25.904 15.448 1.00 59.62 529 LEU A C 1
ATOM 4164 O O . LEU A 1 529 ? -1.880 26.284 16.606 1.00 59.62 529 LEU A O 1
ATOM 4168 N N . ASN A 1 530 ? -0.508 25.758 14.906 1.00 69.00 530 ASN A N 1
ATOM 4169 C CA . ASN A 1 530 ? 0.698 26.258 15.539 1.00 69.00 530 ASN A CA 1
ATOM 4170 C C . ASN A 1 530 ? 1.174 27.529 14.830 1.00 69.00 530 ASN A C 1
ATOM 4172 O O . ASN A 1 530 ? 0.953 27.756 13.638 1.00 69.00 530 ASN A O 1
ATOM 4176 N N . GLU A 1 531 ? 1.825 28.385 15.606 1.00 77.56 531 GLU A N 1
ATOM 4177 C CA . GLU A 1 531 ? 2.307 29.684 15.153 1.00 77.56 531 GLU A CA 1
ATOM 4178 C C . GLU A 1 531 ? 3.288 29.565 13.978 1.00 77.56 531 GLU A C 1
ATOM 4180 O O . GLU A 1 531 ? 3.284 30.409 13.085 1.00 77.56 531 GLU A O 1
ATOM 4185 N N . SER A 1 532 ? 4.102 28.505 13.943 1.00 78.25 532 SER A N 1
ATOM 4186 C CA . SER A 1 532 ? 5.074 28.268 12.873 1.00 78.25 532 SER A CA 1
ATOM 4187 C C . SER A 1 532 ? 4.411 28.087 11.508 1.00 78.25 532 SER A C 1
ATOM 4189 O O . SER A 1 532 ? 4.906 28.632 10.522 1.00 78.25 532 SER A O 1
ATOM 4191 N N . THR A 1 533 ? 3.277 27.385 11.439 1.00 78.19 533 THR A N 1
ATOM 4192 C CA . THR A 1 533 ? 2.534 27.198 10.183 1.00 78.19 533 THR A CA 1
ATOM 4193 C C . THR A 1 533 ? 1.928 28.508 9.706 1.00 78.19 533 THR A C 1
ATOM 4195 O O . THR A 1 533 ? 2.091 28.869 8.544 1.00 78.19 533 THR A O 1
ATOM 4198 N N . LEU A 1 534 ? 1.293 29.262 10.607 1.00 80.12 534 LEU A N 1
ATOM 4199 C CA . LEU A 1 534 ? 0.730 30.569 10.268 1.00 80.12 534 LEU A CA 1
ATOM 4200 C C . LEU A 1 534 ? 1.813 31.548 9.803 1.00 80.12 534 LEU A C 1
ATOM 4202 O O . LEU A 1 534 ? 1.616 32.238 8.808 1.00 80.12 534 LEU A O 1
ATOM 4206 N N . LYS A 1 535 ? 2.981 31.547 10.458 1.00 82.81 535 LYS A N 1
ATOM 4207 C CA . LYS A 1 535 ? 4.146 32.339 10.040 1.00 82.81 535 LYS A CA 1
ATOM 4208 C C . LYS A 1 535 ? 4.658 31.929 8.663 1.00 82.81 535 LYS A C 1
ATOM 4210 O O . LYS A 1 535 ? 5.012 32.803 7.884 1.00 82.81 535 LYS A O 1
ATOM 4215 N N . ARG A 1 536 ? 4.704 30.627 8.363 1.00 83.69 536 ARG A N 1
ATOM 4216 C CA . ARG A 1 536 ? 5.128 30.117 7.051 1.00 83.69 536 ARG A CA 1
ATOM 4217 C C . ARG A 1 536 ? 4.177 30.576 5.950 1.00 83.69 536 ARG A C 1
ATOM 4219 O O . ARG A 1 536 ? 4.646 31.134 4.971 1.00 83.69 536 ARG A O 1
ATOM 4226 N N . LEU A 1 537 ? 2.868 30.411 6.149 1.00 83.31 537 LEU A N 1
ATOM 4227 C CA . LEU A 1 537 ? 1.846 30.876 5.204 1.00 83.31 537 LEU A CA 1
ATOM 4228 C C . LEU A 1 537 ? 1.910 32.403 5.023 1.00 83.31 537 LEU A C 1
ATOM 4230 O O . LEU A 1 537 ? 1.866 32.896 3.907 1.00 83.31 537 LEU A O 1
ATOM 4234 N N . LYS A 1 538 ? 2.101 33.166 6.108 1.00 85.00 538 LYS A N 1
ATOM 4235 C CA . LYS A 1 538 ? 2.227 34.636 6.057 1.00 85.00 538 LYS A CA 1
ATOM 4236 C C . LYS A 1 538 ? 3.539 35.123 5.405 1.00 85.00 538 LYS A C 1
ATOM 4238 O O . LYS A 1 538 ? 3.710 36.308 5.140 1.00 85.00 538 LYS A O 1
ATOM 4243 N N . LYS A 1 539 ? 4.507 34.233 5.179 1.00 84.12 539 LYS A N 1
ATOM 4244 C CA . LYS A 1 539 ? 5.786 34.537 4.513 1.00 84.12 539 LYS A CA 1
ATOM 4245 C C . LYS A 1 539 ? 5.875 33.964 3.099 1.00 84.12 539 LYS A C 1
ATOM 4247 O O . LYS A 1 539 ? 6.883 34.195 2.437 1.00 84.12 539 LYS A O 1
ATOM 4252 N N . ASP A 1 540 ? 4.862 33.233 2.638 1.00 83.62 540 ASP A N 1
ATOM 4253 C CA . ASP A 1 540 ? 4.848 32.689 1.284 1.00 83.62 540 ASP A CA 1
ATOM 4254 C C . ASP A 1 540 ? 4.731 33.837 0.271 1.00 83.62 540 ASP A C 1
ATOM 4256 O O . ASP A 1 540 ? 3.788 34.632 0.287 1.00 83.62 540 ASP A O 1
ATOM 4260 N N . SER A 1 541 ? 5.754 33.970 -0.570 1.00 83.88 541 SER A N 1
ATOM 4261 C CA . SER A 1 541 ? 5.813 34.990 -1.612 1.00 83.88 541 SER A CA 1
ATOM 4262 C C . SER A 1 541 ? 5.193 34.521 -2.927 1.00 83.88 541 SER A C 1
ATOM 4264 O O . SER A 1 541 ? 4.807 35.365 -3.737 1.00 83.88 541 SER A O 1
ATOM 4266 N N . GLU A 1 542 ? 5.074 33.207 -3.136 1.00 84.94 542 GLU A N 1
ATOM 4267 C CA . GLU A 1 542 ? 4.580 32.596 -4.370 1.00 84.94 542 GLU A CA 1
ATOM 4268 C C . GLU A 1 542 ? 3.051 32.478 -4.363 1.00 84.94 542 GLU A C 1
ATOM 4270 O O . GLU A 1 542 ? 2.408 32.665 -5.403 1.00 84.94 542 GLU A O 1
ATOM 4275 N N . TYR A 1 543 ? 2.457 32.216 -3.196 1.00 86.88 543 TYR A N 1
ATOM 4276 C CA . TYR A 1 543 ? 1.021 31.991 -3.052 1.00 86.88 543 TYR A CA 1
ATOM 4277 C C . TYR A 1 543 ? 0.342 33.009 -2.129 1.00 86.88 543 TYR A C 1
ATOM 4279 O O . TYR A 1 543 ? 0.888 33.483 -1.139 1.00 86.88 543 TYR A O 1
ATOM 4287 N N . GLU A 1 544 ? -0.906 33.335 -2.449 1.00 87.56 544 GLU A N 1
ATOM 4288 C CA . GLU A 1 544 ? -1.855 33.956 -1.536 1.00 87.56 544 GLU A CA 1
ATOM 4289 C C . GLU A 1 544 ? -2.753 32.866 -0.932 1.00 87.56 544 GLU A C 1
ATOM 4291 O O . GLU A 1 544 ? -3.357 32.071 -1.656 1.00 87.56 544 GLU A O 1
ATOM 4296 N N . HIS A 1 545 ? -2.841 32.812 0.399 1.00 88.69 545 HIS A N 1
ATOM 4297 C CA . HIS A 1 545 ? -3.535 31.736 1.112 1.00 88.69 545 HIS A CA 1
ATOM 4298 C C . HIS A 1 545 ? -4.871 32.190 1.693 1.00 88.69 545 HIS A C 1
ATOM 4300 O O . HIS A 1 545 ? -4.908 33.107 2.509 1.00 88.69 545 HIS A O 1
ATOM 4306 N N . TYR A 1 546 ? -5.952 31.490 1.362 1.00 89.12 546 TYR A N 1
ATOM 4307 C CA . TYR A 1 546 ? -7.276 31.681 1.952 1.00 89.12 546 TYR A CA 1
ATOM 4308 C C . TYR A 1 546 ? -7.562 30.531 2.917 1.00 89.12 546 TYR A C 1
ATOM 4310 O O . TYR A 1 546 ? -7.420 29.365 2.550 1.00 89.12 546 TYR A O 1
ATOM 4318 N N . ILE A 1 547 ? -7.951 30.844 4.155 1.00 88.94 547 ILE A N 1
ATOM 4319 C CA . ILE A 1 547 ? -8.016 29.859 5.244 1.00 88.94 547 ILE A CA 1
ATOM 4320 C C . ILE A 1 547 ? -9.448 29.745 5.772 1.00 88.94 547 ILE A C 1
ATOM 4322 O O . ILE A 1 547 ? -9.996 30.713 6.299 1.00 88.94 547 ILE A O 1
ATOM 4326 N N . LEU A 1 548 ? -10.042 28.554 5.697 1.00 88.81 548 LEU A N 1
ATOM 4327 C CA . LEU A 1 548 ? -11.272 28.210 6.418 1.00 88.81 548 LEU A CA 1
ATOM 4328 C C . LEU A 1 548 ? -10.911 27.558 7.748 1.00 88.81 548 LEU A C 1
ATOM 4330 O O . LEU A 1 548 ? -10.132 26.619 7.768 1.00 88.81 548 LEU A O 1
ATOM 4334 N N . GLY A 1 549 ? -11.485 28.017 8.855 1.00 87.50 549 GLY A N 1
ATOM 4335 C CA . GLY A 1 549 ? -11.298 27.444 10.184 1.00 87.50 549 GLY A CA 1
ATOM 4336 C C . GLY A 1 549 ? -12.588 26.847 10.733 1.00 87.50 549 GLY A C 1
ATOM 4337 O O . GLY A 1 549 ? -13.620 27.518 10.757 1.00 87.50 549 GLY A O 1
ATOM 4338 N N . ARG A 1 550 ? -12.528 25.607 11.223 1.00 85.69 550 ARG A N 1
ATOM 4339 C CA . ARG A 1 550 ? -13.584 24.990 12.031 1.00 85.69 550 ARG A CA 1
ATOM 4340 C C . ARG A 1 550 ? -13.344 25.308 13.500 1.00 85.69 550 ARG A C 1
ATOM 4342 O O . ARG A 1 550 ? -12.294 24.981 14.053 1.00 85.69 550 ARG A O 1
ATOM 4349 N N . ALA A 1 551 ? -14.342 25.901 14.132 1.00 81.00 551 ALA A N 1
ATOM 4350 C CA . ALA A 1 551 ? -14.364 26.259 15.533 1.00 81.00 551 ALA A CA 1
ATOM 4351 C C . ALA A 1 551 ? -15.315 25.353 16.324 1.00 81.00 551 ALA A C 1
ATOM 4353 O O . ALA A 1 551 ? -16.448 25.123 15.907 1.00 81.00 551 ALA A O 1
ATOM 4354 N N . ASN A 1 552 ? -14.896 24.908 17.504 1.00 77.69 552 ASN A N 1
ATOM 4355 C CA . ASN A 1 552 ? -15.793 24.376 18.526 1.00 77.69 552 ASN A CA 1
ATOM 4356 C C . ASN A 1 552 ? -16.253 25.533 19.417 1.00 77.69 552 ASN A C 1
ATOM 4358 O O . ASN A 1 552 ? -15.425 26.161 20.084 1.00 77.69 552 ASN A O 1
ATOM 4362 N N . VAL A 1 553 ? -17.554 25.822 19.438 1.00 73.62 553 VAL A N 1
ATOM 4363 C CA . VAL A 1 553 ? -18.113 26.917 20.242 1.00 73.62 553 VAL A CA 1
ATOM 4364 C C . VAL A 1 553 ? -18.322 26.452 21.681 1.00 73.62 553 VAL A C 1
ATOM 4366 O O . VAL A 1 553 ? -18.893 25.385 21.927 1.00 73.62 553 VAL A O 1
ATOM 4369 N N . GLY A 1 554 ? -17.871 27.259 22.643 1.00 63.22 554 GLY A N 1
ATOM 4370 C CA . GLY A 1 554 ? -17.977 26.918 24.052 1.00 63.22 554 GLY A CA 1
ATOM 4371 C C . GLY A 1 554 ? -19.418 26.857 24.572 1.00 63.22 554 GLY A C 1
ATOM 4372 O O . GLY A 1 554 ? -20.343 27.453 24.016 1.00 63.22 554 GLY A O 1
ATOM 4373 N N . GLY A 1 555 ? -19.625 26.108 25.657 1.00 60.94 555 GLY A N 1
ATOM 4374 C CA . GLY A 1 555 ? -20.935 25.964 26.302 1.00 60.94 555 GLY A CA 1
ATOM 4375 C C . GLY A 1 555 ? -21.910 25.029 25.575 1.00 60.94 555 GLY A C 1
ATOM 4376 O O . GLY A 1 555 ? -23.118 25.162 25.768 1.00 60.94 555 GLY A O 1
ATOM 4377 N N . GLY A 1 556 ? -21.396 24.107 24.749 1.00 56.28 556 GLY A N 1
ATOM 4378 C CA . GLY A 1 556 ? -22.177 23.038 24.109 1.00 56.28 556 GLY A CA 1
ATOM 4379 C C . GLY A 1 556 ? -22.931 23.446 22.839 1.00 56.28 556 GLY A C 1
ATOM 4380 O O . GLY A 1 556 ? -23.862 22.755 22.444 1.00 56.28 556 GLY A O 1
ATOM 4381 N N . LEU A 1 557 ? -22.553 24.557 22.196 1.00 58.56 557 LEU A N 1
ATOM 4382 C CA . LEU A 1 557 ? -23.265 25.119 21.036 1.00 58.56 557 LEU A CA 1
ATOM 4383 C C . LEU A 1 557 ? -22.861 24.508 19.677 1.00 58.56 557 LEU A C 1
ATOM 4385 O O . LEU A 1 557 ? -23.342 24.958 18.641 1.00 58.56 557 LEU A O 1
ATOM 4389 N N . GLY A 1 558 ? -22.005 23.482 19.673 1.00 66.31 558 GLY A N 1
ATOM 4390 C CA . GLY A 1 558 ? -21.628 22.734 18.470 1.00 66.31 558 GLY A CA 1
ATOM 4391 C C . GLY A 1 558 ? -20.455 23.329 17.681 1.00 66.31 558 GLY A C 1
ATOM 4392 O O . GLY A 1 558 ? -19.654 24.111 18.199 1.00 66.31 558 GLY A O 1
ATOM 4393 N N . GLN A 1 559 ? -20.324 22.889 16.427 1.00 72.44 559 GLN A N 1
ATOM 4394 C CA . GLN A 1 559 ? -19.236 23.269 15.520 1.00 72.44 559 GLN A CA 1
ATOM 4395 C C . GLN A 1 559 ? -19.650 24.421 14.599 1.00 72.44 559 GLN A C 1
ATOM 4397 O O . GLN A 1 559 ? -20.808 24.531 14.196 1.00 72.44 559 GLN A O 1
ATOM 4402 N N . HIS A 1 560 ? -18.687 25.261 14.229 1.00 74.25 560 HIS A N 1
ATOM 4403 C CA . HIS A 1 560 ? -18.889 26.389 13.328 1.00 74.25 560 HIS A CA 1
ATOM 4404 C C . HIS A 1 560 ? -17.725 26.557 12.352 1.00 74.25 560 HIS A C 1
ATOM 4406 O O . HIS A 1 560 ? -16.616 26.142 12.660 1.00 74.25 560 HIS A O 1
ATOM 4412 N N . TRP A 1 561 ? -17.949 27.174 11.193 1.00 83.88 561 TRP A N 1
ATOM 4413 C CA . TRP A 1 561 ? -16.906 27.433 10.195 1.00 83.88 561 TRP A CA 1
ATOM 4414 C C . TRP A 1 561 ? -16.806 28.923 9.881 1.00 83.88 561 TRP A C 1
ATOM 4416 O O . TRP A 1 561 ? -17.823 29.575 9.654 1.00 83.88 561 TRP A O 1
ATOM 4426 N N . VAL A 1 562 ? -15.586 29.455 9.851 1.00 84.25 562 VAL A N 1
ATOM 4427 C CA . VAL A 1 562 ? -15.276 30.876 9.617 1.00 84.25 562 VAL A CA 1
ATOM 4428 C C . VAL A 1 562 ? -14.080 31.017 8.676 1.00 84.25 562 VAL A C 1
ATOM 4430 O O . VAL A 1 562 ? -13.306 30.075 8.527 1.00 84.25 562 VAL A O 1
ATOM 4433 N N . VAL A 1 563 ? -13.901 32.178 8.045 1.00 89.00 563 VAL A N 1
ATOM 4434 C CA . VAL A 1 563 ? -12.666 32.477 7.291 1.00 89.00 563 VAL A CA 1
ATOM 4435 C C . VAL A 1 563 ? -11.679 33.162 8.235 1.00 89.00 563 VAL A C 1
ATOM 4437 O O . VAL A 1 563 ? -12.086 34.061 8.965 1.00 89.00 563 VAL A O 1
ATOM 4440 N N . ILE A 1 564 ? -10.408 32.768 8.236 1.00 89.88 564 ILE A N 1
ATOM 4441 C CA . ILE A 1 564 ? -9.348 33.402 9.035 1.00 89.88 564 ILE A CA 1
ATOM 4442 C C . ILE A 1 564 ? -8.589 34.390 8.147 1.00 89.88 564 ILE A C 1
ATOM 4444 O O . ILE A 1 564 ? -8.099 34.014 7.087 1.00 89.88 564 ILE A O 1
ATOM 4448 N N . GLU A 1 565 ? -8.471 35.639 8.593 1.00 88.12 565 GLU A N 1
ATOM 4449 C CA . GLU A 1 565 ? -7.758 36.697 7.857 1.00 88.12 565 GLU A CA 1
ATOM 4450 C C . GLU A 1 565 ? -6.474 37.147 8.537 1.00 88.12 565 GLU A C 1
ATOM 4452 O O . GLU A 1 565 ? -5.577 37.657 7.874 1.00 88.12 565 GLU A O 1
ATOM 4457 N N . ASP A 1 566 ? -6.384 36.991 9.856 1.00 87.81 566 ASP A N 1
ATOM 4458 C CA . ASP A 1 566 ? -5.172 37.326 10.591 1.00 87.81 566 ASP A CA 1
ATOM 4459 C C . ASP A 1 566 ? -5.125 36.593 11.929 1.00 87.81 566 ASP A C 1
ATOM 4461 O O . ASP A 1 566 ? -6.084 35.930 12.341 1.00 87.81 566 ASP A O 1
ATOM 4465 N N . TYR A 1 567 ? -4.009 36.732 12.630 1.00 89.94 567 TYR A N 1
ATOM 4466 C CA . TYR A 1 567 ? -3.846 36.172 13.957 1.00 89.94 567 TYR A CA 1
ATOM 4467 C C . TYR A 1 567 ? -2.922 37.019 14.827 1.00 89.94 567 TYR A C 1
ATOM 4469 O O . TYR A 1 567 ? -2.045 37.737 14.349 1.00 89.94 567 TYR A O 1
ATOM 4477 N N . LYS A 1 568 ? -3.097 36.891 16.139 1.00 89.81 568 LYS A N 1
ATOM 4478 C CA . LYS A 1 568 ? -2.223 37.474 17.151 1.00 89.81 568 LYS A CA 1
ATOM 4479 C C . LYS A 1 568 ? -1.792 36.393 18.127 1.00 89.81 568 LYS A C 1
ATOM 4481 O O . LYS A 1 568 ? -2.618 35.631 18.615 1.00 89.81 568 LYS A O 1
ATOM 4486 N N . VAL A 1 569 ? -0.503 36.354 18.438 1.00 86.19 569 VAL A N 1
ATOM 4487 C CA . VAL A 1 569 ? 0.046 35.447 19.451 1.00 86.19 569 VAL A CA 1
ATOM 4488 C C . VAL A 1 569 ? 0.106 36.192 20.779 1.00 86.19 569 VAL A C 1
ATOM 4490 O O . VAL A 1 569 ? 0.694 37.271 20.875 1.00 86.19 569 VAL A O 1
ATOM 4493 N N . LEU A 1 570 ? -0.556 35.649 21.793 1.00 85.25 570 LEU A N 1
ATOM 4494 C CA . LEU A 1 570 ? -0.549 36.175 23.152 1.00 85.25 570 LEU A CA 1
ATOM 4495 C C . LEU A 1 570 ? 0.728 35.738 23.898 1.00 85.25 570 LEU A C 1
ATOM 4497 O O . LEU A 1 570 ? 1.322 34.720 23.543 1.00 85.25 570 LEU A O 1
ATOM 4501 N N . PRO A 1 571 ? 1.137 36.436 24.978 1.00 83.69 571 PRO A N 1
ATOM 4502 C CA . PRO A 1 571 ? 2.352 36.101 25.736 1.00 83.69 571 PRO A CA 1
ATOM 4503 C C . PRO A 1 571 ? 2.394 34.671 26.295 1.00 83.69 571 PRO A C 1
ATOM 4505 O O . PRO A 1 571 ? 3.464 34.137 26.559 1.00 83.69 571 PRO A O 1
ATOM 4508 N N . ASN A 1 572 ? 1.231 34.042 26.472 1.00 80.50 572 ASN A N 1
ATOM 4509 C CA . ASN A 1 572 ? 1.089 32.663 26.937 1.00 80.50 572 ASN A CA 1
ATOM 4510 C C . ASN A 1 572 ? 1.149 31.617 25.799 1.00 80.50 572 ASN A C 1
ATOM 4512 O O . ASN A 1 572 ? 0.847 30.450 26.037 1.00 80.50 572 ASN A O 1
ATOM 4516 N N . GLY A 1 573 ? 1.462 32.029 24.565 1.00 79.44 573 GLY A N 1
ATOM 4517 C CA . GLY A 1 573 ? 1.518 31.167 23.380 1.00 79.44 573 GLY A CA 1
ATOM 4518 C C . GLY A 1 573 ? 0.158 30.831 22.757 1.00 79.44 573 GLY A C 1
ATOM 4519 O O . GLY A 1 573 ? 0.107 30.095 21.775 1.00 79.44 573 GLY A O 1
ATOM 4520 N N . THR A 1 574 ? -0.950 31.356 23.293 1.00 85.19 574 THR A N 1
ATOM 4521 C CA . THR A 1 574 ? -2.281 31.193 22.685 1.00 85.19 574 THR A CA 1
ATOM 4522 C C . THR A 1 574 ? -2.412 32.090 21.463 1.00 85.19 574 THR A C 1
ATOM 4524 O O . THR A 1 574 ? -2.011 33.253 21.493 1.00 85.19 574 THR A O 1
ATOM 4527 N N . ILE A 1 575 ? -3.013 31.569 20.400 1.00 88.62 575 ILE A N 1
ATOM 4528 C CA . ILE A 1 575 ? -3.271 32.314 19.174 1.00 88.62 575 ILE A CA 1
ATOM 4529 C C . ILE A 1 575 ? -4.721 32.788 19.195 1.00 88.62 575 ILE A C 1
ATOM 4531 O O . ILE A 1 575 ? -5.628 31.981 19.385 1.00 88.62 575 ILE A O 1
ATOM 4535 N N . GLU A 1 576 ? -4.941 34.082 18.998 1.00 90.56 576 GLU A N 1
ATOM 4536 C CA . GLU A 1 576 ? -6.252 34.666 18.723 1.00 90.56 576 GLU A CA 1
ATOM 4537 C C . GLU A 1 576 ? -6.392 34.918 17.224 1.00 90.56 576 GLU A C 1
ATOM 4539 O O . GLU A 1 576 ? -5.496 35.484 16.598 1.00 90.56 576 GLU A O 1
ATOM 4544 N N . TYR A 1 577 ? -7.517 34.507 16.647 1.00 90.31 577 TYR A N 1
ATOM 4545 C CA . TYR A 1 577 ? -7.796 34.634 15.221 1.00 90.31 577 TYR A CA 1
ATOM 4546 C C . TYR A 1 577 ? -8.687 35.833 14.946 1.00 90.31 577 TYR A C 1
ATOM 4548 O O . TYR A 1 577 ? -9.746 35.997 15.555 1.00 90.31 577 TYR A O 1
ATOM 4556 N N . LYS A 1 578 ? -8.295 36.628 13.954 1.00 90.00 578 LYS A N 1
ATOM 4557 C CA . LYS A 1 578 ? -9.181 37.587 13.309 1.00 90.00 578 LYS A CA 1
ATOM 4558 C C . LYS A 1 578 ? -9.912 36.870 12.183 1.00 90.00 578 LYS A C 1
ATOM 4560 O O . LYS A 1 578 ? -9.278 36.330 11.277 1.00 90.00 578 LYS A O 1
ATOM 4565 N N . ILE A 1 579 ? -11.238 36.865 12.255 1.00 88.50 579 ILE A N 1
ATOM 4566 C CA . ILE A 1 579 ? -12.081 36.078 11.355 1.00 88.50 579 ILE A CA 1
ATOM 4567 C C . ILE A 1 579 ? -13.047 36.951 10.559 1.00 88.50 579 ILE A C 1
ATOM 4569 O O . ILE A 1 579 ? -13.415 38.043 10.994 1.00 88.50 579 ILE A O 1
ATOM 4573 N N . VAL A 1 580 ? -13.492 36.438 9.412 1.00 83.69 580 VAL A N 1
ATOM 4574 C CA . VAL A 1 580 ? -14.714 36.894 8.744 1.00 83.69 580 VAL A CA 1
ATOM 4575 C C . VAL A 1 580 ? -15.861 36.021 9.242 1.00 83.69 580 VAL A C 1
ATOM 4577 O O . VAL A 1 580 ? -15.830 34.801 9.033 1.00 83.69 580 VAL A O 1
ATOM 4580 N N . PRO A 1 581 ? -16.876 36.614 9.891 1.00 72.19 581 PRO A N 1
ATOM 4581 C CA . PRO A 1 581 ? -17.991 35.860 10.440 1.00 72.19 581 PRO A CA 1
ATOM 4582 C C . PRO A 1 581 ? -18.818 35.219 9.318 1.00 72.19 581 PRO A C 1
ATOM 4584 O O . PRO A 1 581 ? -19.062 35.824 8.262 1.00 72.19 581 PRO A O 1
ATOM 4587 N N . SER A 1 582 ? -19.271 33.986 9.546 1.00 69.88 582 SER A N 1
ATOM 4588 C CA . SER A 1 582 ? -20.275 33.334 8.697 1.00 69.88 582 SER A CA 1
ATOM 4589 C C . SER A 1 582 ? -21.694 33.547 9.242 1.00 69.88 582 SER A C 1
ATOM 4591 O O . SER A 1 582 ? -22.652 33.432 8.478 1.00 69.88 582 SER A O 1
ATOM 4593 N N . SER A 1 583 ? -21.833 33.972 10.506 1.00 67.75 583 SER A N 1
ATOM 4594 C CA . SER A 1 583 ? -23.089 34.399 11.130 1.00 67.75 583 SER A CA 1
ATOM 4595 C C . SER A 1 583 ? -22.944 35.638 12.034 1.00 67.75 583 SER A C 1
ATOM 4597 O O . SER A 1 583 ? -21.873 35.910 12.576 1.00 67.75 583 SER A O 1
ATOM 4599 N N . LYS A 1 584 ? -24.048 36.361 12.295 1.00 65.25 584 LYS A N 1
ATOM 4600 C CA . LYS A 1 584 ? -24.102 37.449 13.306 1.00 65.25 584 LYS A CA 1
ATOM 4601 C C . LYS A 1 584 ? -23.623 37.018 14.695 1.00 65.25 584 LYS A C 1
ATOM 4603 O O . LYS A 1 584 ? -23.080 37.831 15.439 1.00 65.25 584 LYS A O 1
ATOM 4608 N N . ASN A 1 585 ? -23.813 35.745 15.036 1.00 65.62 585 ASN A N 1
ATOM 4609 C CA . ASN A 1 585 ? -23.418 35.206 16.332 1.00 65.62 585 ASN A CA 1
ATOM 4610 C C . ASN A 1 585 ? -21.892 35.086 16.478 1.00 65.62 585 ASN A C 1
ATOM 4612 O O . ASN A 1 585 ? -21.400 35.038 17.604 1.00 65.62 585 ASN A O 1
ATOM 4616 N N . ASP A 1 586 ? -21.138 35.062 15.376 1.00 69.88 586 ASP A N 1
ATOM 4617 C CA . ASP A 1 586 ? -19.674 34.970 15.406 1.00 69.88 586 ASP A CA 1
ATOM 4618 C C . ASP A 1 586 ? -19.009 36.314 15.664 1.00 69.88 586 ASP A C 1
ATOM 4620 O O . ASP A 1 586 ? -17.973 36.360 16.319 1.00 69.88 586 ASP A O 1
ATOM 4624 N N . SER A 1 587 ? -19.626 37.414 15.225 1.00 67.38 587 SER A N 1
ATOM 4625 C CA . SER A 1 587 ? -19.087 38.770 15.390 1.00 67.38 587 SER A CA 1
ATOM 4626 C C . SER A 1 587 ? -18.890 39.179 16.857 1.00 67.38 587 SER A C 1
ATOM 4628 O O . SER A 1 587 ? -18.131 40.100 17.140 1.00 67.38 587 SER A O 1
ATOM 4630 N N . GLY A 1 588 ? -19.570 38.509 17.795 1.00 70.94 588 GLY A N 1
ATOM 4631 C CA . GLY A 1 588 ? -19.434 38.727 19.238 1.00 70.94 588 GLY A CA 1
ATOM 4632 C C . GLY A 1 588 ? -18.527 37.726 19.963 1.00 70.94 588 GLY A C 1
ATOM 4633 O O . GLY A 1 588 ? -18.495 37.746 21.196 1.00 70.94 588 GLY A O 1
ATOM 4634 N N . ARG A 1 589 ? -17.841 36.824 19.243 1.00 79.75 589 ARG A N 1
ATOM 4635 C CA . ARG A 1 589 ? -17.029 35.745 19.827 1.00 79.75 589 ARG A CA 1
ATOM 4636 C C . ARG A 1 589 ? -15.537 35.950 19.608 1.00 79.75 589 ARG A C 1
ATOM 4638 O O . ARG A 1 589 ? -15.101 36.433 18.570 1.00 79.75 589 ARG A O 1
ATOM 4645 N N . VAL A 1 590 ? -14.753 35.501 20.583 1.00 87.25 590 VAL A N 1
ATOM 4646 C CA . VAL A 1 590 ? -13.293 35.420 20.468 1.00 87.25 590 VAL A CA 1
ATOM 4647 C C . VAL A 1 590 ? -12.911 34.026 19.975 1.00 87.25 590 VAL A C 1
ATOM 4649 O O . VAL A 1 590 ? -13.252 33.028 20.613 1.00 87.25 590 VAL A O 1
ATOM 4652 N N . PHE A 1 591 ? -12.199 33.955 18.851 1.00 88.50 591 PHE A N 1
ATOM 4653 C CA . PHE A 1 591 ? -11.715 32.703 18.270 1.00 88.50 591 PHE A CA 1
ATOM 4654 C C . PHE A 1 591 ? -10.258 32.481 18.668 1.00 88.50 591 PHE A C 1
ATOM 4656 O O . PHE A 1 591 ? -9.419 33.344 18.416 1.00 88.50 591 PHE A O 1
ATOM 4663 N N . THR A 1 592 ? -9.947 31.348 19.297 1.00 88.94 592 THR A N 1
ATOM 4664 C CA . THR A 1 592 ? -8.608 31.076 19.843 1.00 88.94 592 THR A CA 1
ATOM 4665 C C . THR A 1 592 ? -8.117 29.663 19.538 1.00 88.94 592 THR A C 1
ATOM 4667 O O . THR A 1 592 ? -8.885 28.813 19.090 1.00 88.94 592 THR A O 1
ATOM 4670 N N . SER A 1 593 ? -6.830 29.405 19.773 1.00 86.62 593 SER A N 1
ATOM 4671 C CA . SER A 1 593 ? -6.221 28.072 19.688 1.00 86.62 593 SER A CA 1
ATOM 4672 C C . SER A 1 593 ? -6.286 27.264 20.992 1.00 86.62 593 SER A C 1
ATOM 4674 O O . SER A 1 593 ? -5.802 26.134 21.023 1.00 86.62 593 SER A O 1
ATOM 4676 N N . ASP A 1 594 ? -6.801 27.833 22.089 1.00 82.88 594 ASP A N 1
ATOM 4677 C CA . ASP A 1 594 ? -6.770 27.187 23.407 1.00 82.88 594 ASP A CA 1
ATOM 4678 C C . ASP A 1 594 ? -8.057 26.369 23.656 1.00 82.88 594 ASP A C 1
ATOM 4680 O O . ASP A 1 594 ? -9.155 26.934 23.758 1.00 82.88 594 ASP A O 1
ATOM 4684 N N . PRO A 1 595 ? -7.949 25.031 23.788 1.00 71.38 595 PRO A N 1
ATOM 4685 C CA . PRO A 1 595 ? -9.096 24.149 23.991 1.00 71.38 595 PRO A CA 1
ATOM 4686 C C . PRO A 1 595 ? -9.778 24.321 25.356 1.00 71.38 595 PRO A C 1
ATOM 4688 O O . PRO A 1 595 ? -10.936 23.928 25.503 1.00 71.38 595 PRO A O 1
ATOM 4691 N N . LYS A 1 596 ? -9.122 24.933 26.354 1.00 67.81 596 LYS A N 1
ATOM 4692 C CA . LYS A 1 596 ? -9.679 25.123 27.708 1.00 67.81 596 LYS A CA 1
ATOM 4693 C C . LYS A 1 596 ? -10.867 26.087 27.747 1.00 67.81 596 LYS A C 1
ATOM 4695 O O . LYS A 1 596 ? -11.602 26.104 28.729 1.00 67.81 596 LYS A O 1
ATOM 4700 N N . PHE A 1 597 ? -11.095 26.858 26.684 1.00 62.31 597 PHE A N 1
ATOM 4701 C CA . PHE A 1 597 ? -12.183 27.838 26.607 1.00 62.31 597 PHE A CA 1
ATOM 4702 C C . PHE A 1 597 ? -13.516 27.279 26.084 1.00 62.31 597 PHE A C 1
ATOM 4704 O O . PHE A 1 597 ? -14.471 28.036 25.920 1.00 62.31 597 PHE A O 1
ATOM 4711 N N . ALA A 1 598 ? -13.626 25.960 25.893 1.00 54.00 598 ALA A N 1
ATOM 4712 C CA . ALA A 1 598 ? -14.838 25.279 25.426 1.00 54.00 598 ALA A CA 1
ATOM 4713 C C . ALA A 1 598 ? -16.045 25.333 26.400 1.00 54.00 598 ALA A C 1
ATOM 4715 O O . ALA A 1 598 ? -17.100 24.766 26.117 1.00 54.00 598 ALA A O 1
ATOM 4716 N N . THR A 1 599 ? -15.943 26.028 27.535 1.00 55.41 599 THR A N 1
ATOM 4717 C CA . THR A 1 599 ? -17.047 26.242 28.489 1.00 55.41 599 THR A CA 1
ATOM 4718 C C . THR A 1 599 ? -17.667 27.644 28.410 1.00 55.41 599 THR A C 1
ATOM 4720 O O . THR A 1 599 ? -18.772 27.840 28.915 1.00 55.41 599 THR A O 1
ATOM 4723 N N . ASP A 1 600 ? -17.020 28.605 27.737 1.00 70.12 600 ASP A N 1
ATOM 4724 C CA . ASP A 1 600 ? -17.496 29.988 27.599 1.00 70.12 600 ASP A CA 1
ATOM 4725 C C . ASP A 1 600 ? -18.217 30.195 26.257 1.00 70.12 600 ASP A C 1
ATOM 4727 O O . ASP A 1 600 ? -17.622 30.078 25.188 1.00 70.12 600 ASP A O 1
ATOM 4731 N N . LYS A 1 601 ? -19.504 30.563 26.301 1.00 66.94 601 LYS A N 1
ATOM 4732 C CA . LYS A 1 601 ? -20.335 30.805 25.104 1.00 66.94 601 LYS A CA 1
ATOM 4733 C C . LYS A 1 601 ? -19.850 31.978 24.237 1.00 66.94 601 LYS A C 1
ATOM 4735 O O . LYS A 1 601 ? -20.281 32.100 23.086 1.00 66.94 601 LYS A O 1
ATOM 4740 N N . LYS A 1 602 ? -18.979 32.844 24.771 1.00 77.62 602 LYS A N 1
ATOM 4741 C CA . LYS A 1 602 ? -18.343 33.959 24.050 1.00 77.62 602 LYS A CA 1
ATOM 4742 C C . LYS A 1 602 ? -17.007 33.582 23.405 1.00 77.62 602 LYS A C 1
ATOM 4744 O O . LYS A 1 602 ? -16.398 34.431 22.756 1.00 77.62 602 LYS A O 1
ATOM 4749 N N . LYS A 1 603 ? -16.541 32.339 23.557 1.00 79.56 603 LYS A N 1
ATOM 4750 C CA . LYS A 1 603 ? -15.273 31.868 22.991 1.00 79.56 603 LYS A CA 1
ATOM 4751 C C . LYS A 1 603 ? -15.477 30.651 22.095 1.00 79.56 603 LYS A C 1
ATOM 4753 O O . LYS A 1 603 ? -16.383 29.843 22.301 1.00 79.56 603 LYS A O 1
ATOM 4758 N N . ALA A 1 604 ? -14.625 30.527 21.087 1.00 81.81 604 ALA A N 1
ATOM 4759 C CA . ALA A 1 604 ? -14.611 29.393 20.178 1.00 81.81 604 ALA A CA 1
ATOM 4760 C C . ALA A 1 604 ? -13.168 28.946 19.919 1.00 81.81 604 ALA A C 1
ATOM 4762 O O . ALA A 1 604 ? -12.291 29.774 19.687 1.00 81.81 604 ALA A O 1
ATOM 4763 N N . CYS A 1 605 ? -12.918 27.640 19.968 1.00 86.44 605 CYS A N 1
ATOM 4764 C CA . CYS A 1 605 ? -11.590 27.076 19.732 1.00 86.44 605 CYS A CA 1
ATOM 4765 C C . CYS A 1 605 ? -11.484 26.577 18.288 1.00 86.44 605 CYS A C 1
ATOM 4767 O O . CYS A 1 605 ? -12.227 25.668 17.915 1.00 86.44 605 CYS A O 1
ATOM 4769 N N . ILE A 1 606 ? -10.585 27.149 17.479 1.00 86.00 606 ILE A N 1
ATOM 4770 C CA . ILE A 1 606 ? -10.319 26.648 16.124 1.00 86.00 606 ILE A CA 1
ATOM 4771 C C . ILE A 1 606 ? -9.499 25.361 16.227 1.00 86.00 606 ILE A C 1
ATOM 4773 O O . ILE A 1 606 ? -8.362 25.373 16.696 1.00 86.00 606 ILE A O 1
ATOM 4777 N N . A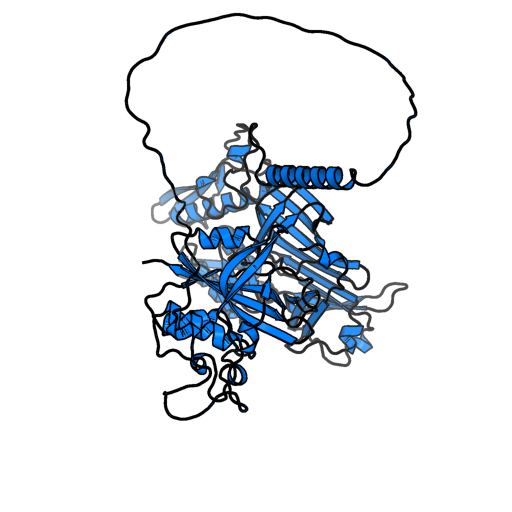SN A 1 607 ? -10.071 24.251 15.763 1.00 76.31 607 ASN A N 1
ATOM 4778 C CA . ASN A 1 607 ? -9.475 22.918 15.872 1.00 76.31 607 ASN A CA 1
ATOM 4779 C C . ASN A 1 607 ? -9.147 22.258 14.523 1.00 76.31 607 ASN A C 1
ATOM 4781 O O . ASN A 1 607 ? -8.451 21.247 14.497 1.00 76.31 607 ASN A O 1
ATOM 4785 N N . LYS A 1 608 ? -9.637 22.817 13.412 1.00 79.38 608 LYS A N 1
ATOM 4786 C CA . LYS A 1 608 ? -9.357 22.366 12.042 1.00 79.38 608 LYS A CA 1
ATOM 4787 C C . LYS A 1 608 ? -9.241 23.577 11.131 1.00 79.38 608 LYS A C 1
ATOM 4789 O O . LYS A 1 608 ? -9.966 24.549 11.328 1.00 79.38 608 LYS A O 1
ATOM 4794 N N . ILE A 1 609 ? -8.356 23.506 10.140 1.00 81.94 609 ILE A N 1
ATOM 4795 C CA . ILE A 1 609 ? -8.262 24.499 9.071 1.00 81.94 609 ILE A CA 1
ATOM 4796 C C . ILE A 1 609 ? -8.216 23.825 7.703 1.00 81.94 609 ILE A C 1
ATOM 4798 O O . ILE A 1 609 ? -7.752 22.700 7.581 1.00 81.94 609 ILE A O 1
ATOM 4802 N N . GLU A 1 610 ? -8.681 24.525 6.678 1.00 86.12 610 GLU A N 1
ATOM 4803 C CA . GLU A 1 610 ? -8.499 24.178 5.271 1.00 86.12 610 GLU A CA 1
ATOM 4804 C C . GLU A 1 610 ? -7.846 25.377 4.579 1.00 86.12 610 GLU A C 1
ATOM 4806 O O . GLU A 1 610 ? -8.355 26.497 4.686 1.00 86.12 610 GLU A O 1
ATOM 4811 N N . VAL A 1 611 ? -6.722 25.158 3.894 1.00 86.19 611 VAL A N 1
ATOM 4812 C CA . VAL A 1 611 ? -5.971 26.219 3.213 1.00 86.19 611 VAL A CA 1
ATOM 4813 C C . VAL A 1 611 ? -6.103 26.063 1.701 1.00 86.19 611 VAL A C 1
ATOM 4815 O O . VAL A 1 611 ? -5.885 24.989 1.136 1.00 86.19 611 VAL A O 1
ATOM 4818 N N . TYR A 1 612 ? -6.453 27.164 1.048 1.00 87.94 612 TYR A N 1
ATOM 4819 C CA . TYR A 1 612 ? -6.588 27.286 -0.395 1.00 87.94 612 TYR A CA 1
ATOM 4820 C C . TYR A 1 612 ? -5.539 28.285 -0.881 1.00 87.94 612 TYR A C 1
ATOM 4822 O O . TYR A 1 612 ? -5.655 29.484 -0.631 1.00 87.94 612 TYR A O 1
ATOM 4830 N N . SER A 1 613 ? -4.498 27.783 -1.537 1.00 87.38 613 SER A N 1
ATOM 4831 C CA . SER A 1 613 ? -3.342 28.565 -1.979 1.00 87.38 613 SER A CA 1
ATOM 4832 C C . SER A 1 613 ? -3.490 28.907 -3.456 1.00 87.38 613 SER A C 1
ATOM 4834 O O . SER A 1 613 ? -3.584 28.016 -4.302 1.00 87.38 613 SER A O 1
ATOM 4836 N N . ILE A 1 614 ? -3.514 30.192 -3.784 1.00 86.38 614 ILE A N 1
ATOM 4837 C CA . ILE A 1 614 ? -3.613 30.685 -5.160 1.00 86.38 614 ILE A CA 1
ATOM 4838 C C . ILE A 1 614 ? -2.299 31.325 -5.538 1.00 86.38 614 ILE A C 1
ATOM 4840 O O . ILE A 1 614 ? -1.773 32.150 -4.799 1.00 86.38 614 ILE A O 1
ATOM 4844 N N . LYS A 1 615 ? -1.760 30.937 -6.690 1.00 83.69 615 LYS A N 1
ATOM 4845 C CA . LYS A 1 615 ? -0.518 31.524 -7.175 1.00 83.69 615 LYS A CA 1
ATOM 4846 C C . LYS A 1 615 ? -0.718 33.021 -7.420 1.00 83.69 615 LYS A C 1
ATOM 4848 O O . LYS A 1 615 ? -1.685 33.408 -8.077 1.00 83.69 615 LYS A O 1
ATOM 4853 N N . ARG A 1 616 ? 0.182 33.848 -6.893 1.00 80.19 616 ARG A N 1
ATOM 4854 C CA . ARG A 1 616 ? 0.193 35.287 -7.173 1.00 80.19 616 ARG A CA 1
ATOM 4855 C C . ARG A 1 616 ? 0.605 35.520 -8.623 1.00 80.19 616 ARG A C 1
ATOM 4857 O O . ARG A 1 616 ? 1.506 34.843 -9.118 1.00 80.19 616 ARG A O 1
ATOM 4864 N N . ASN A 1 617 ? -0.092 36.438 -9.289 1.00 64.12 617 ASN A N 1
ATOM 4865 C CA . ASN A 1 617 ? 0.218 36.846 -10.660 1.00 64.12 617 ASN A CA 1
ATOM 4866 C C . ASN A 1 617 ? 1.362 37.852 -10.710 1.00 64.12 617 ASN A C 1
ATOM 4868 O O . ASN A 1 617 ? 1.416 38.710 -9.798 1.00 64.12 617 ASN A O 1
#

Foldseek 3Di:
DDPVCPPFFKDKWKAWLNHTDPPQQVVFWFKKKWKDFWLDWTKIKTKGLDAPVVVPPPPSADFFTKMWMWIGTDPDIGTLDIFGFHDKDWDDDPPDRTMIMTMTIHLLVLQQPFWDKDKDAQAFLQRLLCVSLVVSVAAEAEDGDGDGDRMDIRDRHGSSVVNSVSLLLLCWIWDDDHRYIYTGNADPADLDAAEAEPPRWFPDKDKDFDPPQAAQKEKEKEAAPVVRDIDIDMDGPVLADDAWADDAFVCLAVVPPDDNDYHYHYDHPQHDNVSNHSSRNSVNNVSLQVRMKMKTKTFADSSDHQRHKYFYADPDQFHGGIWGFRMKMWMAGPVPGIMMITITTGRGHDYPDDDDDDPRRVVVVVVVVVVVVVVVVVVVPDDDDDDDDDDDDDDDDDDDDDDDDDDYDDDDDDDDDDDDPPPPQDFAWAQDQDPCLLPPPLDDDDDDDDFDHDPCGRLCNLANQVLSQLQSVLCSLLVAPPGDSVQQADPRSFGPDPPRDRDPVSSVVSSCVSHVVWDKDWSADFFADAPVVVRVQRNDPFWRKKKKFWWQAAQPPGIHIWTFGDWDQDPVRKIWTDTRGSDPLLVQAIEICDPVRNHDRRYIHGTGMIMIITTDD

Secondary structure (DSSP, 8-state):
--GGGGGPPEEEEEEETTEEPPHHHHHHEEEEEEEEETTS--EEEEEES--HHHHTTS----TT-EEEEEEEETTEEEEEEEEEEEEEEEE--TTSPPEEEEEEE-GGGGGGSS-EEEEEEEEEHHHHHHHHHHHTT-EEEE---SPEEEEEEEEEE-HHHHHHHHHHHTT-EEEEETTEEEEESSPPPPS--EEEEBTTTEEEEEEEE--TT--SEEEEEEEETTTTEEEEEEEETTS-S---SSSB-HHHHSTT-----EEEEE-TT--SHHHHHHHHHHHHHHHHTTSEEEEEEEE--TT--TT-EEEEESS-TTT-EEEEEEEEEEEEETTTEEEEEEEEEES-B---STT---HHHHHHHHHHHHHHHHHHHHTTSS----------------------------------PPPP------PPPP-PPPHHHHT--SS-S---SS--SSSS--HHHHH-HHHHHHHHHHHHHHT-TT--GGGSB-TTS-BSSTTS---HHHHHHHHHHH-TT--EEEE---S---HHHHHHHTT-SSEEEEEEEEEEETTT--EEEEEEEEEEE-TTSPEEEEEE-SSTTTTT-EEES-GGGTT-TTEEEEEEEEEEEEE--